Protein AF-A0A1M3MTE5-F1 (afdb_monomer_lite)

Structure (mmCIF, N/CA/C/O backbone):
data_AF-A0A1M3MTE5-F1
#
_entry.id   AF-A0A1M3MTE5-F1
#
loop_
_atom_site.group_PDB
_atom_site.id
_atom_site.type_symbol
_atom_site.label_atom_id
_atom_site.label_alt_id
_atom_site.label_comp_id
_atom_site.label_asym_id
_atom_site.label_entity_id
_atom_site.label_seq_id
_atom_site.pdbx_PDB_ins_code
_atom_site.Cartn_x
_atom_site.Cartn_y
_atom_site.Cartn_z
_atom_site.occupancy
_atom_site.B_iso_or_equiv
_atom_site.auth_seq_id
_atom_site.auth_comp_id
_atom_site.auth_asym_id
_atom_site.auth_atom_id
_atom_site.pdbx_PDB_model_num
ATOM 1 N N . MET A 1 1 ? 25.749 5.358 -25.567 1.00 43.84 1 MET A N 1
ATOM 2 C CA . MET A 1 1 ? 25.953 3.909 -25.757 1.00 43.84 1 MET A CA 1
ATOM 3 C C . MET A 1 1 ? 24.959 3.447 -26.800 1.00 43.84 1 MET A C 1
ATOM 5 O O . MET A 1 1 ? 23.788 3.285 -26.481 1.00 43.84 1 MET A O 1
ATOM 9 N N . THR A 1 2 ? 25.398 3.318 -28.047 1.00 43.16 2 THR A N 1
ATOM 10 C CA . THR A 1 2 ? 24.746 2.411 -28.991 1.00 43.16 2 THR A CA 1
ATOM 11 C C . THR A 1 2 ? 24.925 1.002 -28.419 1.00 43.16 2 THR A C 1
ATOM 13 O O . THR A 1 2 ? 26.020 0.646 -27.986 1.00 43.16 2 THR A O 1
ATOM 16 N N . LEU A 1 3 ? 23.834 0.249 -28.264 1.00 54.34 3 LEU A N 1
ATOM 17 C CA . LEU A 1 3 ? 23.863 -1.133 -27.772 1.00 54.34 3 LEU A CA 1
ATOM 18 C C . LEU A 1 3 ? 24.375 -2.043 -28.901 1.00 54.34 3 LEU A C 1
ATOM 20 O O . LEU A 1 3 ? 23.623 -2.822 -29.472 1.00 54.34 3 LEU A O 1
ATOM 24 N N . GLU A 1 4 ? 25.639 -1.889 -29.284 1.00 48.41 4 GLU A N 1
ATOM 25 C CA . GLU A 1 4 ? 26.300 -2.749 -30.269 1.00 48.41 4 GLU A CA 1
ATOM 26 C C . GLU A 1 4 ? 26.860 -3.981 -29.544 1.00 48.41 4 GLU A C 1
ATOM 28 O O . GLU A 1 4 ? 28.033 -4.051 -29.189 1.00 48.41 4 GLU A O 1
ATOM 33 N N . GLY A 1 5 ? 25.974 -4.927 -29.227 1.00 65.81 5 GLY A N 1
ATOM 34 C CA . GLY A 1 5 ? 26.314 -6.208 -28.603 1.00 65.81 5 GLY A CA 1
ATOM 35 C C . GLY A 1 5 ? 25.093 -6.909 -27.990 1.00 65.81 5 GLY A C 1
ATOM 36 O O . GLY A 1 5 ? 24.105 -6.240 -27.673 1.00 65.81 5 GLY A O 1
ATOM 37 N N . PRO A 1 6 ? 25.122 -8.246 -27.820 1.00 78.31 6 PRO A N 1
ATOM 38 C CA . PRO A 1 6 ? 24.042 -8.974 -27.159 1.00 78.31 6 PRO A CA 1
ATOM 39 C C . PRO A 1 6 ? 23.882 -8.499 -25.706 1.00 78.31 6 PRO A C 1
ATOM 41 O O . PRO A 1 6 ? 24.864 -8.346 -24.978 1.00 78.31 6 PRO A O 1
ATOM 44 N N . LEU A 1 7 ? 22.640 -8.244 -25.286 1.00 88.75 7 LEU A N 1
ATOM 45 C CA . LEU A 1 7 ? 22.324 -7.800 -23.926 1.00 88.75 7 LEU A CA 1
ATOM 46 C C . LEU A 1 7 ? 22.640 -8.907 -22.910 1.00 88.75 7 LEU A C 1
ATOM 48 O O . LEU A 1 7 ? 21.953 -9.925 -22.861 1.00 88.75 7 LEU A O 1
ATOM 52 N N . ASP A 1 8 ? 23.636 -8.682 -22.053 1.00 94.31 8 ASP A N 1
ATOM 53 C CA . ASP A 1 8 ? 23.906 -9.545 -20.902 1.00 94.31 8 ASP A CA 1
ATOM 54 C C . ASP A 1 8 ? 22.949 -9.221 -19.741 1.00 94.31 8 ASP A C 1
ATOM 56 O O . ASP A 1 8 ? 23.104 -8.217 -19.035 1.00 94.31 8 ASP A O 1
ATOM 60 N N . LEU A 1 9 ? 21.965 -10.100 -19.526 1.00 96.44 9 LEU A N 1
ATOM 61 C CA . LEU A 1 9 ? 20.951 -9.948 -18.481 1.00 96.44 9 LEU A CA 1
ATOM 62 C C . LEU A 1 9 ? 21.553 -9.867 -17.072 1.00 96.44 9 LEU A C 1
ATOM 64 O O . LEU A 1 9 ? 21.023 -9.132 -16.240 1.00 96.44 9 LEU A O 1
ATOM 68 N N . ALA A 1 10 ? 22.659 -10.562 -16.788 1.00 96.38 10 ALA A N 1
ATOM 69 C CA . ALA A 1 10 ? 23.280 -10.532 -15.462 1.00 96.38 10 ALA A CA 1
ATOM 70 C C . ALA A 1 10 ? 23.910 -9.160 -15.169 1.00 96.38 10 ALA A C 1
ATOM 72 O O . ALA A 1 10 ? 23.737 -8.602 -14.079 1.00 96.38 10 ALA A O 1
ATOM 73 N N . THR A 1 11 ? 24.583 -8.570 -16.161 1.00 96.38 11 THR A N 1
ATOM 74 C CA . THR A 1 11 ? 25.116 -7.205 -16.056 1.00 96.38 11 THR A CA 1
ATOM 75 C C . THR A 1 11 ? 23.997 -6.172 -15.892 1.00 96.38 11 THR A C 1
ATOM 77 O O . THR A 1 11 ? 24.115 -5.277 -15.047 1.00 96.38 11 THR A O 1
ATOM 80 N N . VAL A 1 12 ? 22.901 -6.288 -16.655 1.00 97.44 12 VAL A N 1
ATOM 81 C CA . VAL A 1 12 ? 21.739 -5.387 -16.527 1.00 97.44 12 VAL A CA 1
ATOM 82 C C . VAL A 1 12 ? 21.112 -5.508 -15.134 1.00 97.44 12 VAL A C 1
ATOM 84 O O . VAL A 1 12 ? 20.857 -4.489 -14.494 1.00 97.44 12 VAL A O 1
ATOM 87 N N . ASP A 1 13 ? 20.950 -6.725 -14.614 1.00 97.94 13 ASP A N 1
ATOM 88 C CA . ASP A 1 13 ? 20.422 -7.000 -13.271 1.00 97.94 13 ASP A CA 1
ATOM 89 C C . ASP A 1 13 ? 21.244 -6.329 -12.164 1.00 97.94 13 ASP A C 1
ATOM 91 O O . ASP A 1 13 ? 20.699 -5.621 -11.311 1.00 97.94 13 ASP A O 1
ATOM 95 N N . GLY A 1 14 ? 22.575 -6.438 -12.231 1.00 97.44 14 GLY A N 1
ATOM 96 C CA . GLY A 1 14 ? 23.473 -5.767 -11.290 1.00 97.44 14 GLY A CA 1
ATOM 97 C C . GLY A 1 14 ? 23.362 -4.235 -11.323 1.00 97.44 14 GLY A C 1
ATOM 98 O O . GLY A 1 14 ? 23.461 -3.579 -10.276 1.00 97.44 14 GLY A O 1
ATOM 99 N N . ARG A 1 15 ? 23.129 -3.646 -12.506 1.00 97.44 15 ARG A N 1
ATOM 100 C CA . ARG A 1 15 ? 22.914 -2.196 -12.676 1.00 97.44 15 ARG A CA 1
ATOM 101 C C . ARG A 1 15 ? 21.540 -1.757 -12.175 1.00 97.44 15 ARG A C 1
ATOM 103 O O . ARG A 1 15 ? 21.468 -0.770 -11.444 1.00 97.44 15 ARG A O 1
ATOM 110 N N . VAL A 1 16 ? 20.486 -2.515 -12.472 1.00 98.12 16 VAL A N 1
ATOM 111 C CA . VAL A 1 16 ? 19.129 -2.299 -11.944 1.00 98.12 16 VAL A CA 1
ATOM 112 C C . VAL A 1 16 ? 19.135 -2.326 -10.414 1.00 98.12 16 VAL A C 1
ATOM 114 O O . VAL A 1 16 ? 18.651 -1.391 -9.776 1.00 98.12 16 VAL A O 1
ATOM 117 N N . ALA A 1 17 ? 19.785 -3.323 -9.808 1.00 97.06 17 ALA A N 1
ATOM 118 C CA . ALA A 1 17 ? 19.910 -3.425 -8.356 1.00 97.06 17 ALA A CA 1
ATOM 119 C C . ALA A 1 17 ? 20.637 -2.214 -7.743 1.00 97.06 17 ALA A C 1
ATOM 121 O O . ALA A 1 17 ? 20.312 -1.755 -6.647 1.00 97.06 17 ALA A O 1
ATOM 122 N N . ARG A 1 18 ? 21.652 -1.681 -8.436 1.00 96.94 18 ARG A N 1
ATOM 123 C CA . ARG A 1 18 ? 22.366 -0.468 -8.010 1.00 96.94 18 ARG A CA 1
ATOM 124 C C . ARG A 1 18 ? 21.478 0.772 -8.112 1.00 96.94 18 ARG A C 1
ATOM 126 O O . ARG A 1 18 ? 21.498 1.583 -7.187 1.00 96.94 18 ARG A O 1
ATOM 133 N N . ALA A 1 19 ? 20.719 0.904 -9.198 1.00 96.62 19 ALA A N 1
ATOM 134 C CA . ALA A 1 19 ? 19.802 2.014 -9.423 1.00 96.62 19 ALA A CA 1
ATOM 135 C C . ALA A 1 19 ? 18.700 2.058 -8.358 1.00 96.62 19 ALA A C 1
ATOM 137 O O . ALA A 1 19 ? 18.502 3.097 -7.732 1.00 96.62 19 ALA A O 1
ATOM 138 N N . GLN A 1 20 ? 18.073 0.915 -8.069 1.00 95.44 20 GLN A N 1
ATOM 139 C CA . GLN A 1 20 ? 17.050 0.792 -7.031 1.00 95.44 20 GLN A CA 1
ATOM 140 C C . GLN A 1 20 ? 17.583 1.195 -5.647 1.00 95.44 20 GLN A C 1
ATOM 142 O O . GLN A 1 20 ? 16.978 2.036 -4.986 1.00 95.44 20 GLN A O 1
ATOM 147 N N . ARG A 1 21 ? 18.760 0.700 -5.233 1.00 94.12 21 ARG A N 1
ATOM 148 C CA . ARG A 1 21 ? 19.382 1.112 -3.958 1.00 94.12 21 ARG A CA 1
ATOM 149 C C . ARG A 1 21 ? 19.734 2.598 -3.918 1.00 94.12 21 ARG A C 1
ATOM 151 O O . ARG A 1 21 ? 19.705 3.204 -2.850 1.00 94.12 21 ARG A O 1
ATOM 158 N N . SER A 1 22 ? 20.133 3.176 -5.052 1.00 93.81 22 SER A N 1
ATOM 159 C CA . SER A 1 22 ? 20.394 4.614 -5.165 1.00 93.81 22 SER A CA 1
ATOM 160 C C . SER A 1 22 ? 19.112 5.408 -4.911 1.00 93.81 22 SER A C 1
ATOM 162 O O . SER A 1 22 ? 19.083 6.243 -4.010 1.00 93.81 22 SER A O 1
ATOM 164 N N . LEU A 1 23 ? 18.037 5.052 -5.617 1.00 92.50 23 LEU A N 1
ATOM 165 C CA . LEU A 1 23 ? 16.726 5.684 -5.505 1.00 92.50 23 LEU A CA 1
ATOM 166 C C . LEU A 1 23 ? 16.134 5.566 -4.092 1.00 92.50 23 LEU A C 1
ATOM 168 O O . LEU A 1 23 ? 15.664 6.557 -3.544 1.00 92.50 23 LEU A O 1
ATOM 172 N N . GLU A 1 24 ? 16.205 4.389 -3.462 1.00 90.75 24 GLU A N 1
ATOM 173 C CA . GLU A 1 24 ? 15.725 4.192 -2.085 1.00 90.75 24 GLU A CA 1
ATOM 174 C C . GLU A 1 24 ? 16.433 5.100 -1.077 1.00 90.75 24 GLU A C 1
ATOM 176 O O . GLU A 1 24 ? 15.791 5.640 -0.175 1.00 90.75 24 GLU A O 1
ATOM 181 N N . ARG A 1 25 ? 17.748 5.299 -1.230 1.00 89.38 25 ARG A N 1
ATOM 182 C CA . ARG A 1 25 ? 18.510 6.194 -0.350 1.00 89.38 25 ARG A CA 1
ATOM 183 C C . ARG A 1 25 ? 18.095 7.646 -0.522 1.00 89.38 25 ARG A C 1
ATOM 185 O O . ARG A 1 25 ? 17.955 8.336 0.484 1.00 89.38 25 ARG A O 1
ATOM 192 N N . GLU A 1 26 ? 17.898 8.109 -1.753 1.00 90.50 26 GLU A N 1
ATOM 193 C CA . GLU A 1 26 ? 17.480 9.495 -1.980 1.00 90.50 26 GLU A CA 1
ATOM 194 C C . GLU A 1 26 ? 16.029 9.728 -1.532 1.00 90.50 26 GLU A C 1
ATOM 196 O O . GLU A 1 26 ? 15.768 10.701 -0.829 1.00 90.50 26 GLU A O 1
ATOM 201 N N . HIS A 1 27 ? 15.101 8.796 -1.785 1.00 87.81 27 HIS A N 1
ATOM 202 C CA . HIS A 1 27 ? 13.748 8.867 -1.215 1.00 87.81 27 HIS A CA 1
ATOM 203 C C . HIS A 1 27 ? 13.760 8.907 0.321 1.00 87.81 27 HIS A C 1
ATOM 205 O O . HIS A 1 27 ? 13.006 9.669 0.926 1.00 87.81 27 HIS A O 1
ATOM 211 N N . ALA A 1 28 ? 14.635 8.130 0.970 1.00 85.12 28 ALA A N 1
ATOM 212 C CA . ALA A 1 28 ? 14.777 8.170 2.423 1.00 85.12 28 ALA A CA 1
ATOM 213 C C . ALA A 1 28 ? 15.266 9.539 2.932 1.00 85.12 28 ALA A C 1
ATOM 215 O O . ALA A 1 28 ? 14.851 9.958 4.011 1.00 85.12 28 ALA A O 1
ATOM 216 N N . ARG A 1 29 ? 16.098 10.258 2.162 1.00 85.88 29 ARG A N 1
ATOM 217 C CA . ARG A 1 29 ? 16.511 11.636 2.488 1.00 85.88 29 ARG A CA 1
ATOM 218 C C . ARG A 1 29 ? 15.371 12.633 2.316 1.00 85.88 29 ARG A C 1
ATOM 220 O O . ARG A 1 29 ? 15.177 13.470 3.197 1.00 85.88 29 ARG A O 1
ATOM 227 N N . LEU A 1 30 ? 14.595 12.514 1.236 1.00 84.56 30 LEU A N 1
ATOM 228 C CA . LEU A 1 30 ? 13.441 13.384 0.979 1.00 84.56 30 LEU A CA 1
ATOM 229 C C . LEU A 1 30 ? 12.348 13.253 2.039 1.00 84.56 30 LEU A C 1
ATOM 231 O O . LEU A 1 30 ? 11.703 14.241 2.369 1.00 84.56 30 LEU A O 1
ATOM 235 N N . ALA A 1 31 ? 12.195 12.069 2.633 1.00 80.38 31 ALA A N 1
ATOM 236 C CA . ALA A 1 31 ? 11.249 11.837 3.721 1.00 80.38 31 ALA A CA 1
ATOM 237 C C . ALA A 1 31 ? 11.632 12.531 5.048 1.00 80.38 31 ALA A C 1
ATOM 239 O O . ALA A 1 31 ? 10.851 12.510 6.005 1.00 80.38 31 ALA A O 1
ATOM 240 N N . THR A 1 32 ? 12.832 13.114 5.152 1.00 78.69 32 THR A N 1
ATOM 241 C CA . THR A 1 32 ? 13.260 13.830 6.359 1.00 78.69 32 THR A CA 1
ATOM 242 C C . THR A 1 32 ? 12.729 15.265 6.378 1.00 78.69 32 THR A C 1
ATOM 244 O O . THR A 1 32 ? 12.670 15.961 5.364 1.00 78.69 32 THR A O 1
ATOM 247 N N . SER A 1 33 ? 12.400 15.769 7.572 1.00 69.31 33 SER A N 1
ATOM 248 C CA . SER A 1 33 ? 12.003 17.172 7.747 1.00 69.31 33 SER A CA 1
ATOM 249 C C . SER A 1 33 ? 13.169 18.154 7.572 1.00 69.31 33 SER A C 1
ATOM 251 O O . SER A 1 33 ? 12.936 19.356 7.440 1.00 69.31 33 SER A O 1
ATOM 253 N N . GLN A 1 34 ? 14.413 17.671 7.515 1.00 81.12 34 GLN A N 1
ATOM 254 C CA . GLN A 1 34 ? 15.611 18.499 7.427 1.00 81.12 34 GLN A CA 1
ATOM 255 C C . GLN A 1 34 ? 15.764 19.114 6.032 1.00 81.12 34 GLN A C 1
ATOM 257 O O . GLN A 1 34 ? 15.956 18.413 5.041 1.00 81.12 34 GLN A O 1
ATOM 262 N N . LYS A 1 35 ? 15.728 20.450 5.963 1.00 81.88 35 LYS A N 1
ATOM 263 C CA . LYS A 1 35 ? 15.891 21.202 4.709 1.00 81.88 35 LYS A CA 1
ATOM 264 C C . LYS A 1 35 ? 17.211 20.875 4.003 1.00 81.88 35 LYS A C 1
ATOM 266 O O . LYS A 1 35 ? 17.204 20.629 2.804 1.00 81.88 35 LYS A O 1
ATOM 271 N N . GLN A 1 36 ? 18.306 20.784 4.760 1.00 83.06 36 GLN A N 1
ATOM 272 C CA . GLN A 1 36 ? 19.632 20.453 4.232 1.00 83.06 36 GLN A CA 1
ATOM 273 C C . GLN A 1 36 ? 19.650 19.100 3.504 1.00 83.06 36 GLN A C 1
ATOM 275 O O . GLN A 1 36 ? 20.182 19.006 2.405 1.00 83.06 36 GLN A O 1
ATOM 280 N N . ALA A 1 37 ? 19.012 18.065 4.060 1.00 81.31 37 ALA A N 1
ATOM 281 C CA . ALA A 1 37 ? 18.944 16.751 3.419 1.00 81.31 37 ALA A CA 1
ATOM 282 C C . ALA A 1 37 ? 18.183 16.790 2.079 1.00 81.31 37 ALA A C 1
ATOM 284 O O . ALA A 1 37 ? 18.530 16.055 1.153 1.00 81.31 37 ALA A O 1
ATOM 285 N N . ARG A 1 38 ? 17.175 17.667 1.954 1.00 81.94 38 ARG A N 1
ATOM 286 C CA . ARG A 1 38 ? 16.458 17.899 0.690 1.00 81.94 38 ARG A CA 1
ATOM 287 C C . ARG A 1 38 ? 17.298 18.696 -0.308 1.00 81.94 38 ARG A C 1
ATOM 289 O O . ARG A 1 38 ? 17.344 18.327 -1.474 1.00 81.94 38 ARG A O 1
ATOM 296 N N . GLU A 1 39 ? 18.008 19.733 0.133 1.00 84.69 39 GLU A N 1
ATOM 297 C CA . GLU A 1 39 ? 18.942 20.494 -0.715 1.00 84.69 39 GLU A CA 1
ATOM 298 C C . GLU A 1 39 ? 20.080 19.600 -1.247 1.00 84.69 39 GLU A C 1
ATOM 300 O O . GLU A 1 39 ? 20.409 19.649 -2.432 1.00 84.69 39 GLU A O 1
ATOM 305 N N . GLU A 1 40 ? 20.615 18.702 -0.416 1.00 85.00 40 GLU A N 1
ATOM 306 C CA . GLU A 1 40 ? 21.596 17.693 -0.834 1.00 85.00 40 GLU A CA 1
ATOM 307 C C . GLU A 1 40 ? 21.029 16.704 -1.861 1.00 85.00 40 GLU A C 1
ATOM 309 O O . GLU A 1 40 ? 21.733 16.332 -2.802 1.00 85.00 40 GLU A O 1
ATOM 314 N N . ALA A 1 41 ? 19.771 16.279 -1.695 1.00 81.94 41 ALA A N 1
ATOM 315 C CA . ALA A 1 41 ? 19.094 15.417 -2.660 1.00 81.94 41 ALA A CA 1
ATOM 316 C C . ALA A 1 41 ? 18.866 16.135 -4.002 1.00 81.94 41 ALA A C 1
ATOM 318 O O . ALA A 1 41 ? 19.055 15.518 -5.044 1.00 81.94 41 ALA A O 1
ATOM 319 N N . ARG A 1 42 ? 18.553 17.441 -4.004 1.00 82.50 42 ARG A N 1
ATOM 320 C CA . ARG A 1 42 ? 18.438 18.250 -5.237 1.00 82.50 42 ARG A CA 1
ATOM 321 C C . ARG A 1 42 ? 19.763 18.379 -5.985 1.00 82.50 42 ARG A C 1
ATOM 323 O O . ARG A 1 42 ? 19.785 18.379 -7.210 1.00 82.50 42 ARG A O 1
ATOM 330 N N . ALA A 1 43 ? 20.872 18.490 -5.257 1.00 86.00 43 ALA A N 1
ATOM 331 C CA . ALA A 1 43 ? 22.202 18.594 -5.852 1.00 86.00 43 ALA A CA 1
ATOM 332 C C . ALA A 1 43 ? 22.690 17.275 -6.486 1.00 86.00 43 ALA A C 1
ATOM 334 O O . ALA A 1 43 ? 23.735 17.256 -7.142 1.00 86.00 43 ALA A O 1
ATOM 335 N N . ARG A 1 44 ? 21.974 16.161 -6.279 1.00 86.62 44 ARG A N 1
ATOM 336 C CA . ARG A 1 44 ? 22.359 14.825 -6.741 1.00 86.62 44 ARG A CA 1
ATOM 337 C C . ARG A 1 44 ? 21.322 14.273 -7.710 1.00 86.62 44 ARG A C 1
ATOM 339 O O . ARG A 1 44 ? 20.134 14.242 -7.427 1.00 86.62 44 ARG A O 1
ATOM 346 N N . ASP A 1 45 ? 21.792 13.739 -8.830 1.00 88.00 45 ASP A N 1
ATOM 347 C CA . ASP A 1 45 ? 20.968 12.890 -9.689 1.00 88.00 45 ASP A CA 1
ATOM 348 C C . ASP A 1 45 ? 21.148 11.419 -9.258 1.00 88.00 45 ASP A C 1
ATOM 350 O O . ASP A 1 45 ? 22.233 10.863 -9.487 1.00 88.00 45 ASP A O 1
ATOM 354 N N . PRO A 1 46 ? 20.125 10.754 -8.670 1.00 91.00 46 PRO A N 1
ATOM 355 C CA . PRO A 1 46 ? 20.220 9.347 -8.266 1.00 91.00 46 PRO A CA 1
ATOM 356 C C . PRO A 1 46 ? 20.536 8.404 -9.431 1.00 91.00 46 PRO A C 1
ATOM 358 O O . PRO A 1 46 ? 20.981 7.274 -9.194 1.00 91.00 46 PRO A O 1
ATOM 361 N N . PHE A 1 47 ? 20.331 8.863 -10.669 1.00 93.31 47 PHE A N 1
ATOM 362 C CA . PHE A 1 47 ? 20.517 8.098 -11.889 1.00 93.31 47 PHE A CA 1
ATOM 363 C C . PHE A 1 47 ? 21.837 8.379 -12.611 1.00 93.31 47 PHE A C 1
ATOM 365 O O . PHE A 1 47 ? 22.130 7.647 -13.550 1.00 93.31 47 PHE A O 1
ATOM 372 N N . ALA A 1 48 ? 22.664 9.351 -12.199 1.00 89.69 48 ALA A N 1
ATOM 373 C CA . ALA A 1 48 ? 23.837 9.810 -12.966 1.00 89.69 48 ALA A CA 1
ATOM 374 C C . ALA A 1 48 ? 24.779 8.681 -13.446 1.00 89.69 48 ALA A C 1
ATOM 376 O O . ALA A 1 48 ? 25.319 8.754 -14.547 1.00 89.69 48 ALA A O 1
ATOM 377 N N . GLY A 1 49 ? 24.935 7.608 -12.659 1.00 88.81 49 GLY A N 1
ATOM 378 C CA . GLY A 1 49 ? 25.764 6.437 -12.992 1.00 88.81 49 GLY A CA 1
ATOM 379 C C . GLY A 1 49 ? 25.008 5.187 -13.466 1.00 88.81 49 GLY A C 1
ATOM 380 O O . GLY A 1 49 ? 25.617 4.124 -13.561 1.00 88.81 49 GLY A O 1
ATOM 381 N N . VAL A 1 50 ? 23.694 5.283 -13.681 1.00 92.69 50 VAL A N 1
ATOM 382 C CA . VAL A 1 50 ? 22.793 4.163 -14.034 1.00 92.69 50 VAL A CA 1
ATOM 383 C C . VAL A 1 50 ? 21.695 4.577 -15.030 1.00 92.69 50 VAL A C 1
ATOM 385 O O . VAL A 1 50 ? 20.676 3.898 -15.166 1.00 92.69 50 VAL A O 1
ATOM 388 N N . ARG A 1 51 ? 21.858 5.715 -15.726 1.00 93.56 51 ARG A N 1
ATOM 389 C CA . ARG A 1 51 ? 20.858 6.234 -16.683 1.00 93.56 51 ARG A CA 1
ATOM 390 C C . ARG A 1 51 ? 20.576 5.256 -17.824 1.00 93.56 51 ARG A C 1
ATOM 392 O O . ARG A 1 51 ? 19.482 5.267 -18.379 1.00 93.56 51 ARG A O 1
ATOM 399 N N . ASP A 1 52 ? 21.548 4.414 -18.154 1.00 92.69 52 ASP A N 1
ATOM 400 C CA . ASP A 1 52 ? 21.449 3.376 -19.175 1.00 92.69 52 ASP A CA 1
ATOM 401 C C . ASP A 1 52 ? 20.372 2.330 -18.856 1.00 92.69 52 ASP A C 1
ATOM 403 O O . ASP A 1 52 ? 19.711 1.874 -19.781 1.00 92.69 52 ASP A O 1
ATOM 407 N N . VAL A 1 53 ? 20.121 2.012 -17.578 1.00 95.94 53 VAL A N 1
ATOM 408 C CA . VAL A 1 53 ? 19.049 1.085 -17.151 1.00 95.94 53 VAL A CA 1
ATOM 409 C C . VAL A 1 53 ? 17.752 1.784 -16.725 1.00 95.94 53 VAL A C 1
ATOM 411 O O . VAL A 1 53 ? 16.812 1.130 -16.287 1.00 95.94 53 VAL A O 1
ATOM 414 N N . ALA A 1 54 ? 17.673 3.107 -16.871 1.00 95.50 54 ALA A N 1
ATOM 415 C CA . ALA A 1 54 ? 16.484 3.916 -16.579 1.00 95.50 54 ALA A CA 1
ATOM 416 C C . ALA A 1 54 ? 15.976 4.653 -17.838 1.00 95.50 54 ALA A C 1
ATOM 418 O O . ALA A 1 54 ? 15.429 5.759 -17.765 1.00 95.50 54 ALA A O 1
ATOM 419 N N . GLY A 1 55 ? 16.222 4.084 -19.021 1.00 95.44 55 GLY A N 1
ATOM 420 C CA . GLY A 1 55 ? 15.989 4.724 -20.317 1.00 95.44 55 GLY A CA 1
ATOM 421 C C . GLY A 1 55 ? 15.138 3.891 -21.274 1.00 95.44 55 GLY A C 1
ATOM 422 O O . GLY A 1 55 ? 15.102 2.664 -21.201 1.00 95.44 55 GLY A O 1
ATOM 423 N N . GLN A 1 56 ? 14.483 4.579 -22.214 1.00 96.56 56 GLN A N 1
ATOM 424 C CA . GLN A 1 56 ? 13.623 3.964 -23.231 1.00 96.56 56 GLN A CA 1
ATOM 425 C C . GLN A 1 56 ? 14.388 2.957 -24.098 1.00 96.56 56 GLN A C 1
ATOM 427 O O . GLN A 1 56 ? 13.861 1.896 -24.405 1.00 96.56 56 GLN A O 1
ATOM 432 N N . SER A 1 57 ? 15.646 3.243 -24.445 1.00 96.12 57 SER A N 1
ATOM 433 C CA . SER A 1 57 ? 16.475 2.335 -25.247 1.00 96.12 57 SER A CA 1
ATOM 434 C C . SER A 1 57 ? 16.673 0.970 -24.583 1.00 96.12 57 SER A C 1
ATOM 436 O O . SER A 1 57 ? 16.573 -0.046 -25.262 1.00 96.12 57 SER A O 1
ATOM 438 N N . MET A 1 58 ? 16.901 0.930 -23.264 1.00 97.25 58 MET A N 1
ATOM 439 C CA . MET A 1 58 ? 17.023 -0.333 -22.527 1.00 97.25 58 MET A CA 1
ATOM 440 C C . MET A 1 58 ? 15.688 -1.071 -22.461 1.00 97.25 58 MET A C 1
ATOM 442 O O . MET A 1 58 ? 15.652 -2.281 -22.665 1.00 97.25 58 MET A O 1
ATOM 446 N N . PHE A 1 59 ? 14.587 -0.348 -22.238 1.00 97.69 59 PHE A N 1
ATOM 447 C CA . PHE A 1 59 ? 13.251 -0.939 -22.255 1.00 97.69 59 PHE A CA 1
ATOM 448 C C . PHE A 1 59 ? 12.949 -1.604 -23.607 1.00 97.69 59 PHE A C 1
ATOM 450 O O . PHE A 1 59 ? 12.598 -2.782 -23.654 1.00 97.69 59 PHE A O 1
ATOM 457 N N . THR A 1 60 ? 13.147 -0.881 -24.712 1.00 97.00 60 THR A N 1
ATOM 458 C CA . THR A 1 60 ? 12.944 -1.407 -26.069 1.00 97.00 60 THR A CA 1
ATOM 459 C C . THR A 1 60 ? 13.881 -2.577 -26.364 1.00 97.00 60 THR A C 1
ATOM 461 O O . THR A 1 60 ? 13.438 -3.576 -26.925 1.00 97.00 60 THR A O 1
ATOM 464 N N . GLY A 1 61 ? 15.148 -2.493 -25.943 1.00 96.38 61 GLY A N 1
ATOM 465 C CA . GLY A 1 61 ? 16.126 -3.570 -26.107 1.00 96.38 61 GLY A CA 1
ATOM 466 C C . GLY A 1 61 ? 15.713 -4.861 -25.396 1.00 96.38 61 GLY A C 1
ATOM 467 O O . GLY A 1 61 ? 15.710 -5.922 -26.012 1.00 96.38 61 GLY A O 1
ATOM 468 N N . LEU A 1 62 ? 15.288 -4.777 -24.131 1.00 96.94 62 LEU A N 1
ATOM 469 C CA . LEU A 1 62 ? 14.778 -5.933 -23.383 1.00 96.94 62 LEU A CA 1
ATOM 470 C C . LEU A 1 62 ? 13.485 -6.489 -23.994 1.00 96.94 62 LEU A C 1
ATOM 472 O O . LEU A 1 62 ? 13.313 -7.706 -24.063 1.00 96.94 62 LEU A O 1
ATOM 476 N N . ARG A 1 63 ? 12.579 -5.619 -24.458 1.00 96.31 63 ARG A N 1
ATOM 477 C CA . ARG A 1 63 ? 11.319 -6.032 -25.097 1.00 96.31 63 ARG A CA 1
ATOM 478 C C . ARG A 1 63 ? 11.559 -6.795 -26.404 1.00 96.31 63 ARG A C 1
ATOM 480 O O . ARG A 1 63 ? 10.850 -7.758 -26.665 1.00 96.31 63 ARG A O 1
ATOM 487 N N . ALA A 1 64 ? 12.549 -6.383 -27.196 1.00 95.69 64 ALA A N 1
ATOM 488 C CA . ALA A 1 64 ? 12.903 -7.021 -28.466 1.00 95.69 64 ALA A CA 1
ATOM 489 C C . ALA A 1 64 ? 13.776 -8.279 -28.310 1.00 95.69 64 ALA A C 1
ATOM 491 O O . ALA A 1 64 ? 13.866 -9.076 -29.239 1.00 95.69 64 ALA A O 1
ATOM 492 N N . LEU A 1 65 ? 14.428 -8.457 -27.157 1.00 95.31 65 LEU A N 1
ATOM 493 C CA . LEU A 1 65 ? 15.268 -9.619 -26.885 1.00 95.31 65 LEU A CA 1
ATOM 494 C C . LEU A 1 65 ? 14.420 -10.897 -26.814 1.00 95.31 65 LEU A C 1
ATOM 496 O O . LEU A 1 65 ? 13.460 -10.957 -26.048 1.00 95.31 65 LEU A O 1
ATOM 500 N N . ASP A 1 66 ? 14.813 -11.938 -27.544 1.00 94.44 66 ASP A N 1
ATOM 501 C CA . ASP A 1 66 ? 14.330 -13.304 -27.331 1.00 94.44 66 ASP A CA 1
ATOM 502 C C . ASP A 1 66 ? 15.417 -14.109 -26.602 1.00 94.44 66 ASP A C 1
ATOM 504 O O . ASP A 1 66 ? 16.392 -14.537 -27.224 1.00 94.44 66 ASP A O 1
ATOM 508 N N . PRO A 1 67 ? 15.319 -14.269 -25.271 1.00 91.00 67 PRO A N 1
ATOM 509 C CA . PRO A 1 67 ? 16.344 -14.947 -24.492 1.00 91.00 67 PRO A CA 1
ATOM 510 C C . PRO A 1 67 ? 16.078 -16.465 -24.372 1.00 91.00 67 PRO A C 1
ATOM 512 O O . PRO A 1 67 ? 16.777 -17.154 -23.627 1.00 91.00 67 PRO A O 1
ATOM 515 N N . GLY A 1 68 ? 15.052 -16.992 -25.056 1.00 93.44 68 GLY A N 1
ATOM 516 C CA . GLY A 1 68 ? 14.566 -18.358 -24.880 1.00 93.44 68 GLY A CA 1
ATOM 517 C C . GLY A 1 68 ? 13.799 -18.580 -23.561 1.00 93.44 68 GLY A C 1
ATOM 518 O O . GLY A 1 68 ? 13.753 -17.710 -22.685 1.00 93.44 68 GLY A O 1
ATOM 519 N N . PRO A 1 69 ? 13.191 -19.767 -23.373 1.00 92.69 69 PRO A N 1
ATOM 520 C CA . PRO A 1 69 ? 12.237 -20.021 -22.287 1.00 92.69 69 PRO A CA 1
ATOM 521 C C . PRO A 1 69 ? 12.859 -19.976 -20.884 1.00 92.69 69 PRO A C 1
ATOM 523 O O . PRO A 1 69 ? 12.197 -19.584 -19.927 1.00 92.69 69 PRO A O 1
ATOM 526 N N . VAL A 1 70 ? 14.137 -20.344 -20.750 1.00 92.12 70 VAL A N 1
ATOM 527 C CA . VAL A 1 70 ? 14.836 -20.383 -19.453 1.00 92.12 70 VAL A CA 1
ATOM 528 C C . VAL A 1 70 ? 15.081 -18.976 -18.900 1.00 92.12 70 VAL A C 1
ATOM 530 O O . VAL A 1 70 ? 14.964 -18.747 -17.697 1.00 92.12 70 VAL A O 1
ATOM 533 N N . HIS A 1 71 ? 15.402 -18.020 -19.772 1.00 93.69 71 HIS A N 1
ATOM 534 C CA . HIS A 1 71 ? 15.779 -16.661 -19.384 1.00 93.69 71 HIS A CA 1
ATOM 535 C C . HIS A 1 71 ? 14.642 -15.642 -19.544 1.00 93.69 71 HIS A C 1
ATOM 537 O O . HIS A 1 71 ? 14.763 -14.521 -19.043 1.00 93.69 71 HIS A O 1
ATOM 543 N N . ALA A 1 72 ? 13.524 -16.018 -20.177 1.00 94.31 72 ALA A N 1
ATOM 544 C CA . ALA A 1 72 ? 12.353 -15.157 -20.339 1.00 94.31 72 ALA A CA 1
ATOM 545 C C . ALA A 1 72 ? 11.849 -14.556 -19.008 1.00 94.31 72 ALA A C 1
ATOM 547 O O . ALA A 1 72 ? 11.720 -13.332 -18.950 1.00 94.31 72 ALA A O 1
ATOM 548 N N . PRO A 1 73 ? 11.700 -15.316 -17.898 1.00 94.00 73 PRO A N 1
ATOM 549 C CA . PRO A 1 73 ? 11.268 -14.732 -16.625 1.00 94.00 73 PRO A CA 1
ATOM 550 C C . PRO A 1 73 ? 12.223 -13.656 -16.091 1.00 94.00 73 PRO A C 1
ATOM 552 O O . PRO A 1 73 ? 11.780 -12.663 -15.510 1.00 94.00 73 PRO A O 1
ATOM 555 N N . HIS A 1 74 ? 13.537 -13.834 -16.283 1.00 95.62 74 HIS A N 1
ATOM 556 C CA . HIS A 1 74 ? 14.539 -12.855 -15.854 1.00 95.62 74 HIS A CA 1
ATOM 557 C C . HIS A 1 74 ? 14.464 -11.585 -16.702 1.00 95.62 74 HIS A C 1
ATOM 559 O O . HIS A 1 74 ? 14.416 -10.488 -16.144 1.00 95.62 74 HIS A O 1
ATOM 565 N N . ARG A 1 75 ? 14.367 -11.723 -18.031 1.00 96.31 75 ARG A N 1
ATOM 566 C CA . ARG A 1 75 ? 14.140 -10.592 -18.941 1.00 96.31 75 ARG A CA 1
ATOM 567 C C . ARG A 1 75 ? 12.877 -9.823 -18.563 1.00 96.31 75 ARG A C 1
ATOM 569 O O . ARG A 1 75 ? 12.927 -8.599 -18.496 1.00 96.31 75 ARG A O 1
ATOM 576 N N . ASP A 1 76 ? 11.766 -10.508 -18.300 1.00 95.38 76 ASP A N 1
ATOM 577 C CA . ASP A 1 76 ? 10.481 -9.865 -17.995 1.00 95.38 76 ASP A CA 1
ATOM 578 C C . ASP A 1 76 ? 10.534 -9.101 -16.665 1.00 95.38 76 ASP A C 1
ATOM 580 O O . ASP A 1 76 ? 10.022 -7.986 -16.555 1.00 95.38 76 ASP A O 1
ATOM 584 N N . ALA A 1 77 ? 11.215 -9.661 -15.662 1.00 96.06 77 ALA A N 1
ATOM 585 C CA . ALA A 1 77 ? 11.457 -8.976 -14.395 1.00 96.06 77 ALA A CA 1
ATOM 586 C C . ALA A 1 77 ? 12.344 -7.731 -14.564 1.00 96.06 77 ALA A C 1
ATOM 588 O O . ALA A 1 77 ? 12.074 -6.687 -13.967 1.00 96.06 77 ALA A O 1
ATOM 589 N N . LEU A 1 78 ? 13.375 -7.805 -15.413 1.00 97.81 78 LEU A N 1
ATOM 590 C CA . LEU A 1 78 ? 14.192 -6.640 -15.758 1.00 97.81 78 LEU A CA 1
ATOM 591 C C . LEU A 1 78 ? 13.383 -5.588 -16.517 1.00 97.81 78 LEU A C 1
ATOM 593 O O . LEU A 1 78 ? 13.535 -4.403 -16.240 1.00 97.81 78 LEU A O 1
ATOM 597 N N . LEU A 1 79 ? 12.493 -6.001 -17.422 1.00 96.94 79 LEU A N 1
ATOM 598 C CA . LEU A 1 79 ? 11.618 -5.094 -18.161 1.00 96.94 79 LEU A CA 1
ATOM 599 C C . LEU A 1 79 ? 10.727 -4.281 -17.208 1.00 96.94 79 LEU A C 1
ATOM 601 O O . LEU A 1 79 ? 10.637 -3.061 -17.353 1.00 96.94 79 LEU A O 1
ATOM 605 N N . ARG A 1 80 ? 10.140 -4.932 -16.191 1.00 96.44 80 ARG A N 1
ATOM 606 C CA . ARG A 1 80 ? 9.361 -4.268 -15.128 1.00 96.44 80 ARG A CA 1
ATOM 607 C C . ARG A 1 80 ? 10.200 -3.271 -14.335 1.00 96.44 80 ARG A C 1
ATOM 609 O O . ARG A 1 80 ? 9.773 -2.141 -14.116 1.00 96.44 80 ARG A O 1
ATOM 616 N N . TRP A 1 81 ? 11.415 -3.650 -13.951 1.00 97.44 81 TRP A N 1
ATOM 617 C CA . TRP A 1 81 ? 12.315 -2.749 -13.234 1.00 97.44 81 TRP A CA 1
ATOM 618 C C . TRP A 1 81 ? 12.759 -1.545 -14.057 1.00 97.44 81 TRP A C 1
ATOM 620 O O . TRP A 1 81 ? 12.735 -0.425 -13.557 1.00 97.44 81 TRP A O 1
ATOM 630 N N . VAL A 1 82 ? 13.167 -1.756 -15.308 1.00 98.00 82 VAL A N 1
ATOM 631 C CA . VAL A 1 82 ? 13.599 -0.675 -16.204 1.00 98.00 82 VAL A CA 1
ATOM 632 C C . VAL A 1 82 ? 12.446 0.294 -16.457 1.00 98.00 82 VAL A C 1
ATOM 634 O O . VAL A 1 82 ? 12.659 1.505 -16.464 1.00 98.00 82 VAL A O 1
ATOM 637 N N . HIS A 1 83 ? 11.223 -0.220 -16.602 1.00 96.94 83 HIS A N 1
ATOM 638 C CA . HIS A 1 83 ? 10.010 0.587 -16.681 1.00 96.94 83 HIS A CA 1
ATOM 639 C C . HIS A 1 83 ? 9.815 1.472 -15.439 1.00 96.94 83 HIS A C 1
ATOM 641 O O . HIS A 1 83 ? 9.674 2.687 -15.574 1.00 96.94 83 HIS A O 1
ATOM 647 N N . GLU A 1 84 ? 9.886 0.901 -14.236 1.00 95.69 84 GLU A N 1
ATOM 648 C CA . GLU A 1 84 ? 9.720 1.653 -12.984 1.00 95.69 84 GLU A CA 1
ATOM 649 C C . GLU A 1 84 ? 10.847 2.664 -12.738 1.00 95.69 84 GLU A C 1
ATOM 651 O O . GLU A 1 84 ? 10.595 3.807 -12.354 1.00 95.69 84 GLU A O 1
ATOM 656 N N . LEU A 1 85 ? 12.097 2.294 -13.026 1.00 96.75 85 LEU A N 1
ATOM 657 C CA . LEU A 1 85 ? 13.239 3.206 -12.935 1.00 96.75 85 LEU A CA 1
ATOM 658 C C . LEU A 1 85 ? 13.124 4.358 -13.939 1.00 96.75 85 LEU A C 1
ATOM 660 O O . LEU A 1 85 ? 13.487 5.488 -13.615 1.00 96.75 85 LEU A O 1
ATOM 664 N N . LEU A 1 86 ? 12.600 4.100 -15.140 1.00 96.69 86 LEU A N 1
ATOM 665 C CA . LEU A 1 86 ? 12.326 5.139 -16.128 1.00 96.69 86 LEU A CA 1
ATOM 666 C C . LEU A 1 86 ? 11.245 6.098 -15.631 1.00 96.69 86 LEU A C 1
ATOM 668 O O . LEU A 1 86 ? 11.457 7.309 -15.697 1.00 96.69 86 LEU A O 1
ATOM 672 N N . GLN A 1 87 ? 10.124 5.587 -15.109 1.00 94.19 87 GLN A N 1
ATOM 673 C CA . GLN A 1 87 ? 9.073 6.433 -14.535 1.00 94.19 87 GLN A CA 1
ATOM 674 C C . GLN A 1 87 ? 9.611 7.285 -13.378 1.00 94.19 87 GLN A C 1
ATOM 676 O O . GLN A 1 87 ? 9.371 8.492 -13.342 1.00 94.19 87 GLN A O 1
ATOM 681 N N . ALA A 1 88 ? 10.383 6.683 -12.469 1.00 93.88 88 ALA A N 1
ATOM 682 C CA . ALA A 1 88 ? 11.008 7.387 -11.353 1.00 93.88 88 ALA A CA 1
ATOM 683 C C . ALA A 1 88 ? 11.988 8.470 -11.828 1.00 93.88 88 ALA A C 1
ATOM 685 O O . ALA A 1 88 ? 11.992 9.568 -11.282 1.00 93.88 88 ALA A O 1
ATOM 686 N N . ARG A 1 89 ? 12.778 8.199 -12.874 1.00 95.12 89 ARG A N 1
ATOM 687 C CA . ARG A 1 89 ? 13.701 9.185 -13.451 1.00 95.12 89 ARG A CA 1
ATOM 688 C C . ARG A 1 89 ? 12.971 10.353 -14.102 1.00 95.12 89 ARG A C 1
ATOM 690 O O . ARG A 1 89 ? 13.386 11.491 -13.929 1.00 95.12 89 ARG A O 1
ATOM 697 N N . VAL A 1 90 ? 11.906 10.086 -14.858 1.00 93.25 90 VAL A N 1
ATOM 698 C CA . VAL A 1 90 ? 11.097 11.138 -15.499 1.00 93.25 90 VAL A CA 1
ATOM 699 C C . VAL A 1 90 ? 10.381 11.999 -14.455 1.00 93.25 90 VAL A C 1
ATOM 701 O O . VAL A 1 90 ? 10.218 13.195 -14.668 1.00 93.25 90 VAL A O 1
ATOM 704 N N . GLY A 1 91 ? 9.968 11.405 -13.334 1.00 92.62 91 GLY A N 1
ATOM 705 C CA . GLY A 1 91 ? 9.282 12.099 -12.247 1.00 92.62 91 GLY A CA 1
ATOM 706 C C . GLY A 1 91 ? 10.183 12.628 -11.131 1.00 92.62 91 GLY A C 1
ATOM 707 O O . GLY A 1 91 ? 9.639 13.084 -10.134 1.00 92.62 91 GLY A O 1
ATOM 708 N N . TRP A 1 92 ? 11.516 12.548 -11.242 1.00 92.56 92 TRP A N 1
ATOM 709 C CA . TRP A 1 92 ? 12.413 12.851 -10.116 1.00 92.56 92 TRP A CA 1
ATOM 710 C C . TRP A 1 92 ? 12.260 14.287 -9.608 1.00 92.56 92 TRP A C 1
ATOM 712 O O . TRP A 1 92 ? 12.044 14.485 -8.415 1.00 92.56 92 TRP A O 1
ATOM 722 N N . ASP A 1 93 ? 12.281 15.267 -10.513 1.00 92.56 93 ASP A N 1
ATOM 723 C CA . ASP A 1 93 ? 12.139 16.684 -10.156 1.00 92.56 93 ASP A CA 1
ATOM 724 C C . ASP A 1 93 ? 10.791 16.964 -9.483 1.00 92.56 93 ASP A C 1
ATOM 726 O O . ASP A 1 93 ? 10.717 17.656 -8.475 1.00 92.56 93 ASP A O 1
ATOM 730 N N . LEU A 1 94 ? 9.727 16.315 -9.952 1.00 92.62 94 LEU A N 1
ATOM 731 C CA . LEU A 1 94 ? 8.410 16.427 -9.334 1.00 92.62 94 LEU A CA 1
ATOM 732 C C . LEU A 1 94 ? 8.321 15.698 -7.983 1.00 92.62 94 LEU A C 1
ATOM 734 O O . LEU A 1 94 ? 7.531 16.082 -7.128 1.00 92.62 94 LEU A O 1
ATOM 738 N N . GLY A 1 95 ? 9.122 14.653 -7.764 1.00 90.38 95 GLY A N 1
ATOM 739 C CA . GLY A 1 95 ? 9.274 14.027 -6.449 1.00 90.38 95 GLY A CA 1
ATOM 740 C C . GLY A 1 95 ? 9.968 14.954 -5.444 1.00 90.38 95 GLY A C 1
ATOM 741 O O . GLY A 1 95 ? 9.638 14.929 -4.258 1.00 90.38 95 GLY A O 1
ATOM 742 N N . LEU A 1 96 ? 10.888 15.805 -5.917 1.00 91.19 96 LEU A N 1
ATOM 743 C CA . LEU A 1 96 ? 11.465 16.890 -5.120 1.00 91.19 96 LEU A CA 1
ATOM 744 C C . LEU A 1 96 ? 10.393 17.938 -4.797 1.00 91.19 96 LEU A C 1
ATOM 746 O O . LEU A 1 96 ? 10.181 18.229 -3.620 1.00 91.19 96 LEU A O 1
ATOM 750 N N . ASP A 1 97 ? 9.651 18.401 -5.808 1.00 92.44 97 ASP A N 1
ATOM 751 C CA . ASP A 1 97 ? 8.558 19.365 -5.629 1.00 92.44 97 ASP A CA 1
ATOM 752 C C . ASP A 1 97 ? 7.466 18.840 -4.681 1.00 92.44 97 ASP A C 1
ATOM 754 O O . ASP A 1 97 ? 6.909 19.601 -3.891 1.00 92.44 97 ASP A O 1
ATOM 758 N N . GLU A 1 98 ? 7.172 17.534 -4.703 1.00 91.44 98 GLU A N 1
ATOM 759 C CA . GLU A 1 98 ? 6.208 16.910 -3.791 1.00 91.44 98 GLU A CA 1
ATOM 760 C C . GLU A 1 98 ? 6.715 16.956 -2.346 1.00 91.44 98 GLU A C 1
ATOM 762 O O . GLU A 1 98 ? 5.965 17.307 -1.431 1.00 91.44 98 GLU A O 1
ATOM 767 N N . ALA A 1 99 ? 7.996 16.641 -2.128 1.00 90.62 99 ALA A N 1
ATOM 768 C CA . ALA A 1 99 ? 8.615 16.740 -0.810 1.00 90.62 99 ALA A CA 1
ATOM 769 C C . ALA A 1 99 ? 8.635 18.194 -0.307 1.00 90.62 99 ALA A C 1
ATOM 771 O O . ALA A 1 99 ? 8.400 18.448 0.878 1.00 90.62 99 ALA A O 1
ATOM 772 N N . ASP A 1 100 ? 8.870 19.160 -1.193 1.00 90.75 100 ASP A N 1
ATOM 773 C CA . ASP A 1 100 ? 8.821 20.576 -0.846 1.00 90.75 100 ASP A CA 1
ATOM 774 C C . ASP A 1 100 ? 7.405 21.036 -0.515 1.00 90.75 100 ASP A C 1
ATOM 776 O O . ASP A 1 100 ? 7.214 21.667 0.521 1.00 90.75 100 ASP A O 1
ATOM 780 N N . ALA A 1 101 ? 6.406 20.666 -1.318 1.00 92.06 101 ALA A N 1
ATOM 781 C CA . ALA A 1 101 ? 5.001 20.962 -1.050 1.00 92.06 101 ALA A CA 1
ATOM 782 C C . ALA A 1 101 ? 4.539 20.362 0.289 1.00 92.06 101 ALA A C 1
ATOM 784 O O . ALA A 1 101 ? 3.837 21.021 1.057 1.00 92.06 101 ALA A O 1
ATOM 785 N N . ALA A 1 102 ? 4.992 19.149 0.624 1.00 91.50 102 ALA A N 1
ATOM 786 C CA . ALA A 1 102 ? 4.660 18.497 1.887 1.00 91.50 102 ALA A CA 1
ATOM 787 C C . ALA A 1 102 ? 5.216 19.249 3.112 1.00 91.50 102 ALA A C 1
ATOM 789 O O . ALA A 1 102 ? 4.599 19.249 4.183 1.00 91.50 102 ALA A O 1
ATOM 790 N N . HIS A 1 103 ? 6.378 19.891 2.964 1.00 91.00 103 HIS A N 1
ATOM 791 C CA . HIS A 1 103 ? 7.089 20.579 4.042 1.00 91.00 103 HIS A CA 1
ATOM 792 C C . HIS A 1 103 ? 6.998 22.110 3.988 1.00 91.00 103 HIS A C 1
ATOM 794 O O . HIS A 1 103 ? 7.477 22.762 4.919 1.00 91.00 103 HIS A O 1
ATOM 800 N N . ALA A 1 104 ? 6.388 22.681 2.948 1.00 89.69 104 ALA A N 1
ATOM 801 C CA . ALA A 1 104 ? 6.231 24.118 2.785 1.00 89.69 104 ALA A CA 1
ATOM 802 C C . ALA A 1 104 ? 5.422 24.699 3.959 1.00 89.69 104 ALA A C 1
ATOM 804 O O . ALA A 1 104 ? 4.325 24.208 4.250 1.00 89.69 104 ALA A O 1
ATOM 805 N N . PRO A 1 105 ? 5.952 25.713 4.667 1.00 88.25 105 PRO A N 1
ATOM 806 C CA . PRO A 1 105 ? 5.207 26.374 5.722 1.00 88.25 105 PRO A CA 1
ATOM 807 C C . PRO A 1 105 ? 4.124 2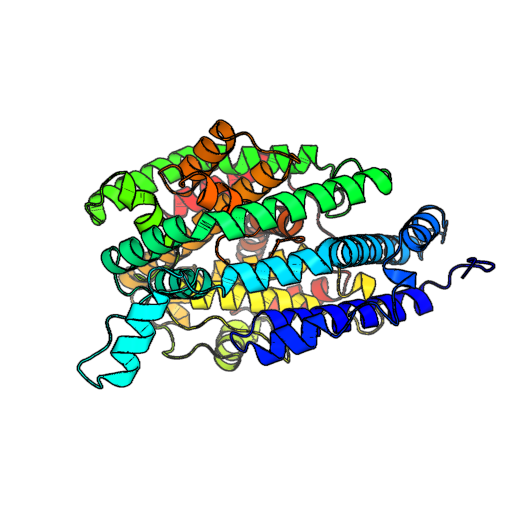7.266 5.112 1.00 88.25 105 PRO A C 1
ATOM 809 O O . PRO A 1 105 ? 4.375 27.991 4.151 1.00 88.25 105 PRO A O 1
ATOM 812 N N . ASP A 1 106 ? 2.940 27.264 5.711 1.00 86.62 106 ASP A N 1
ATOM 813 C CA . ASP A 1 106 ? 1.883 28.217 5.398 1.00 86.62 106 ASP A CA 1
ATOM 814 C C . ASP A 1 106 ? 2.344 29.640 5.752 1.00 86.62 106 ASP A C 1
ATOM 816 O O . ASP A 1 106 ? 2.573 29.928 6.937 1.00 86.62 106 ASP A O 1
ATOM 820 N N . PRO A 1 107 ? 2.440 30.550 4.765 1.00 81.69 107 PRO A N 1
ATOM 821 C CA . PRO A 1 107 ? 2.874 31.924 4.995 1.00 81.69 107 PRO A CA 1
ATOM 822 C C . PRO A 1 107 ? 2.020 32.665 6.031 1.00 81.69 107 PRO A C 1
ATOM 824 O O . PRO A 1 107 ? 2.543 33.485 6.785 1.00 81.69 107 PRO A O 1
ATOM 827 N N . SER A 1 108 ? 0.721 32.357 6.115 1.00 79.75 108 SER A N 1
ATOM 828 C CA . SER A 1 108 ? -0.212 33.008 7.043 1.00 79.75 108 SER A CA 1
ATOM 829 C C . SER A 1 108 ? 0.031 32.629 8.510 1.00 79.75 108 SER A C 1
ATOM 831 O O . SER A 1 108 ? -0.321 33.385 9.421 1.00 79.75 108 SER A O 1
ATOM 833 N N . LEU A 1 109 ? 0.667 31.477 8.753 1.00 79.25 109 LEU A N 1
ATOM 834 C CA . LEU A 1 109 ? 0.964 30.964 10.091 1.00 79.25 109 LEU A CA 1
ATOM 835 C C . LEU A 1 109 ? 2.455 30.995 10.438 1.00 79.25 109 LEU A C 1
ATOM 837 O O . LEU A 1 109 ? 2.781 30.982 11.625 1.00 79.25 109 LEU A O 1
ATOM 841 N N . ALA A 1 110 ? 3.350 31.099 9.452 1.00 72.88 110 ALA A N 1
ATOM 842 C CA . ALA A 1 110 ? 4.798 31.138 9.660 1.00 72.88 110 ALA A CA 1
ATOM 843 C C . ALA A 1 110 ? 5.219 32.275 10.610 1.00 72.88 110 ALA A C 1
ATOM 845 O O . ALA A 1 110 ? 5.937 32.041 11.582 1.00 72.88 110 ALA A O 1
ATOM 846 N N . SER A 1 111 ? 4.687 33.485 10.408 1.00 67.00 111 SER A N 1
ATOM 847 C CA . SER A 1 111 ? 4.976 34.641 11.270 1.00 67.00 111 SER A CA 1
ATOM 848 C C . SER A 1 111 ? 4.435 34.471 12.696 1.00 67.00 111 SER A C 1
ATOM 850 O O . SER A 1 111 ? 5.060 34.920 13.655 1.00 67.00 111 SER A O 1
ATOM 852 N N . ARG A 1 112 ? 3.291 33.788 12.862 1.00 64.56 112 ARG A N 1
ATOM 853 C CA . ARG A 1 112 ? 2.697 33.502 14.182 1.00 64.56 112 ARG A CA 1
ATOM 854 C C . ARG A 1 112 ? 3.463 32.414 14.935 1.00 64.56 112 ARG A C 1
ATOM 856 O O . ARG A 1 112 ? 3.571 32.494 16.155 1.00 64.56 112 ARG A O 1
ATOM 863 N N . ALA A 1 113 ? 3.980 31.412 14.224 1.00 64.12 113 ALA A N 1
ATOM 864 C CA . ALA A 1 113 ? 4.824 30.369 14.796 1.00 64.12 113 ALA A CA 1
ATOM 865 C C . ALA A 1 113 ? 6.159 30.953 15.290 1.00 64.12 113 ALA A C 1
ATOM 867 O O . ALA A 1 113 ? 6.510 30.758 16.451 1.00 64.12 113 ALA A O 1
ATOM 868 N N . LEU A 1 114 ? 6.821 31.772 14.461 1.00 64.06 114 LEU A N 1
ATOM 869 C CA . LEU A 1 114 ? 8.063 32.467 14.818 1.00 64.06 114 LEU A CA 1
ATOM 870 C C . LEU A 1 114 ? 7.882 33.392 16.027 1.00 64.06 114 LEU A C 1
ATOM 872 O O . LEU A 1 114 ? 8.682 33.349 16.956 1.00 64.06 114 LEU A O 1
ATOM 876 N N . ALA A 1 115 ? 6.814 34.195 16.066 1.00 62.41 115 ALA A N 1
ATOM 877 C CA . ALA A 1 115 ? 6.554 35.089 17.196 1.00 62.41 115 ALA A CA 1
ATOM 878 C C . ALA A 1 115 ? 6.394 34.330 18.529 1.00 62.41 115 ALA A C 1
ATOM 880 O O . ALA A 1 115 ? 6.836 34.815 19.567 1.00 62.41 115 ALA A O 1
ATOM 881 N N . ARG A 1 116 ? 5.810 33.123 18.504 1.00 63.41 116 ARG A N 1
ATOM 882 C CA . ARG A 1 116 ? 5.582 32.304 19.704 1.00 63.41 116 ARG A CA 1
ATOM 883 C C . ARG A 1 116 ? 6.844 31.622 20.223 1.00 63.41 116 ARG A C 1
ATOM 885 O O . ARG A 1 116 ? 7.024 31.588 21.438 1.00 63.41 116 ARG A O 1
ATOM 892 N N . GLU A 1 117 ? 7.721 31.157 19.330 1.00 61.03 117 GLU A N 1
ATOM 893 C CA . GLU A 1 117 ? 9.047 30.632 19.701 1.00 61.03 117 GLU A CA 1
ATOM 894 C C . GLU A 1 117 ? 9.876 31.671 20.473 1.00 61.03 117 GLU A C 1
ATOM 896 O O . GLU A 1 117 ? 10.575 31.319 21.419 1.00 61.03 117 GLU A O 1
ATOM 901 N N . HIS A 1 118 ? 9.739 32.958 20.135 1.00 58.19 118 HIS A N 1
ATOM 902 C CA . HIS A 1 118 ? 10.468 34.045 20.798 1.00 58.19 118 HIS A CA 1
ATOM 903 C C . HIS A 1 118 ? 9.866 34.466 22.151 1.00 58.19 118 HIS A C 1
ATOM 905 O O . HIS A 1 118 ? 10.577 35.025 22.981 1.00 58.19 118 HIS A O 1
ATOM 911 N N . THR A 1 119 ? 8.574 34.214 22.399 1.00 59.94 119 THR A N 1
ATOM 912 C CA . THR A 1 119 ? 7.875 34.696 23.612 1.00 59.94 119 THR A CA 1
ATOM 913 C C . THR A 1 119 ? 7.817 33.706 24.782 1.00 59.94 119 THR A C 1
ATOM 915 O O . THR A 1 119 ? 7.311 34.073 25.837 1.00 59.94 119 THR A O 1
ATOM 918 N N . GLY A 1 120 ? 8.317 32.472 24.638 1.00 53.22 120 GLY A N 1
ATOM 919 C CA . GLY A 1 120 ? 8.558 31.535 25.754 1.00 53.22 120 GLY A CA 1
ATOM 920 C C . GLY A 1 120 ? 7.357 31.139 26.639 1.00 53.22 120 GLY A C 1
ATOM 921 O O . GLY A 1 120 ? 7.561 30.529 27.686 1.00 53.22 120 GLY A O 1
ATOM 922 N N . GLY A 1 121 ? 6.118 31.483 26.270 1.00 44.50 121 GLY A N 1
ATOM 923 C CA . GLY A 1 121 ? 4.939 31.337 27.130 1.00 44.50 121 GLY A CA 1
ATOM 924 C C . GLY A 1 121 ? 3.990 30.204 26.724 1.00 44.50 121 GLY A C 1
ATOM 925 O O . GLY A 1 121 ? 3.346 30.292 25.682 1.00 44.50 121 GLY A O 1
ATOM 926 N N . GLY A 1 122 ? 3.832 29.216 27.615 1.00 45.19 122 GLY A N 1
ATOM 927 C CA . GLY A 1 122 ? 2.709 28.263 27.658 1.00 45.19 122 GLY A CA 1
ATOM 928 C C . GLY A 1 122 ? 2.812 27.034 26.744 1.00 45.19 122 GLY A C 1
ATOM 929 O O . GLY A 1 122 ? 3.410 27.091 25.672 1.00 45.19 122 GLY A O 1
ATOM 930 N N . GLU A 1 123 ? 2.216 25.911 27.178 1.00 42.84 123 GLU A N 1
ATOM 931 C CA . GLU A 1 123 ? 2.162 24.657 26.409 1.00 42.84 123 GLU A CA 1
ATOM 932 C C . GLU A 1 123 ? 1.643 24.909 24.980 1.00 42.84 123 GLU A C 1
ATOM 934 O O . GLU A 1 123 ? 0.557 25.472 24.798 1.00 42.84 123 GLU A O 1
ATOM 939 N N . PRO A 1 124 ? 2.402 24.521 23.943 1.00 50.38 124 PRO A N 1
ATOM 940 C CA . PRO A 1 124 ? 2.076 24.890 22.580 1.00 50.38 124 PRO A CA 1
ATOM 941 C C . PRO A 1 124 ? 0.888 24.064 22.084 1.00 50.38 124 PRO A C 1
ATOM 943 O O . PRO A 1 124 ? 1.025 22.874 21.798 1.00 50.38 124 PRO A O 1
ATOM 946 N N . ALA A 1 125 ? -0.260 24.706 21.853 1.00 54.75 125 ALA A N 1
ATOM 947 C CA . ALA A 1 125 ? -1.178 24.214 20.832 1.00 54.75 125 ALA A CA 1
ATOM 948 C C . ALA A 1 125 ? -0.392 24.207 19.511 1.00 54.75 125 ALA A C 1
ATOM 950 O O . ALA A 1 125 ? -0.087 25.266 18.954 1.00 54.75 125 ALA A O 1
ATOM 951 N N . THR A 1 126 ? 0.043 23.021 19.082 1.00 64.69 126 THR A N 1
ATOM 952 C CA . THR A 1 126 ? 0.981 22.840 17.973 1.00 64.69 126 THR A CA 1
ATOM 953 C C . THR A 1 126 ? 0.396 23.482 16.719 1.00 64.69 126 THR A C 1
ATOM 955 O O . THR A 1 126 ? -0.614 23.020 16.190 1.00 64.69 126 THR A O 1
ATOM 958 N N . VAL A 1 127 ? 0.994 24.582 16.253 1.00 78.81 127 VAL A N 1
ATOM 959 C CA . VAL A 1 127 ? 0.562 25.221 15.007 1.00 78.81 127 VAL A CA 1
ATOM 960 C C . VAL A 1 127 ? 1.002 24.311 13.869 1.00 78.81 127 VAL A C 1
ATOM 962 O O . VAL A 1 127 ? 2.191 24.158 13.609 1.00 78.81 127 VAL A O 1
ATOM 965 N N . LEU A 1 128 ? 0.034 23.675 13.220 1.00 87.62 128 LEU A N 1
ATOM 966 C CA . LEU A 1 128 ? 0.259 22.775 12.096 1.00 87.62 128 LEU A CA 1
ATOM 967 C C . LEU A 1 128 ? 0.552 23.622 10.848 1.00 87.62 128 LEU A C 1
ATOM 969 O O . LEU A 1 128 ? -0.360 24.017 10.122 1.00 87.62 128 LEU A O 1
ATOM 973 N N . VAL A 1 129 ? 1.819 23.977 10.633 1.00 89.81 129 VAL A N 1
ATOM 974 C CA . VAL A 1 129 ? 2.225 24.925 9.585 1.00 89.81 129 VAL A CA 1
ATOM 975 C C . VAL A 1 129 ? 2.421 24.278 8.218 1.00 89.81 129 VAL A C 1
ATOM 977 O O . VAL A 1 129 ? 2.407 25.006 7.238 1.00 89.81 129 VAL A O 1
ATOM 980 N N . SER A 1 130 ? 2.565 22.954 8.119 1.00 92.44 130 SER A N 1
ATOM 981 C CA . SER A 1 130 ? 2.769 22.257 6.838 1.00 92.44 130 SER A CA 1
ATOM 982 C C . SER A 1 130 ? 1.860 21.043 6.655 1.00 92.44 130 SER A C 1
ATOM 984 O O . SER A 1 130 ? 1.308 20.502 7.620 1.00 92.44 130 SER A O 1
ATOM 986 N N . PHE A 1 131 ? 1.717 20.598 5.402 1.00 93.31 131 PHE A N 1
ATOM 987 C CA . PHE A 1 131 ? 0.880 19.451 5.049 1.00 93.31 131 PHE A CA 1
ATOM 988 C C . PHE A 1 131 ? 1.337 18.183 5.784 1.00 93.31 131 PHE A C 1
ATOM 990 O O . PHE A 1 131 ? 0.520 17.457 6.347 1.00 93.31 131 PHE A O 1
ATOM 997 N N . ASP A 1 132 ? 2.649 17.935 5.864 1.00 91.56 132 ASP A N 1
ATOM 998 C CA . ASP A 1 132 ? 3.197 16.781 6.581 1.00 91.56 132 ASP A CA 1
ATOM 999 C C . ASP A 1 132 ? 2.943 16.847 8.097 1.00 91.56 132 ASP A C 1
ATOM 1001 O O . ASP A 1 132 ? 2.646 15.822 8.713 1.00 91.56 132 ASP A O 1
ATOM 1005 N N . GLN A 1 133 ? 2.993 18.035 8.710 1.00 92.00 133 GLN A N 1
ATOM 1006 C CA . GLN A 1 133 ? 2.636 18.195 10.124 1.00 92.00 133 GLN A CA 1
ATOM 1007 C C . GLN A 1 133 ? 1.152 17.913 10.363 1.00 92.00 133 GLN A C 1
ATOM 1009 O O . GLN A 1 133 ? 0.822 17.159 11.277 1.00 92.00 133 GLN A O 1
ATOM 1014 N N . ALA A 1 134 ? 0.264 18.454 9.524 1.00 93.44 134 ALA A N 1
ATOM 1015 C CA . ALA A 1 134 ? -1.170 18.184 9.607 1.00 93.44 134 ALA A CA 1
ATOM 1016 C C . ALA A 1 134 ? -1.480 16.692 9.400 1.00 93.44 134 ALA A C 1
ATOM 1018 O O . ALA A 1 134 ? -2.260 16.096 10.143 1.00 93.44 134 ALA A O 1
ATOM 1019 N N . ARG A 1 135 ? -0.776 16.042 8.467 1.00 92.50 135 ARG A N 1
ATOM 1020 C CA . ARG A 1 135 ? -0.859 14.599 8.221 1.00 92.50 135 ARG A CA 1
ATOM 1021 C C . ARG A 1 135 ? -0.447 13.784 9.445 1.00 92.50 135 ARG A C 1
ATOM 1023 O O . ARG A 1 135 ? -1.157 12.850 9.817 1.00 92.50 135 ARG A O 1
ATOM 1030 N N . ARG A 1 136 ? 0.701 14.097 10.056 1.00 90.38 136 ARG A N 1
ATOM 1031 C CA . ARG A 1 136 ? 1.172 13.421 11.278 1.00 90.38 136 ARG A CA 1
ATOM 1032 C C . ARG A 1 136 ? 0.197 13.640 12.429 1.00 90.38 136 ARG A C 1
ATOM 1034 O O . ARG A 1 136 ? -0.194 12.667 13.060 1.00 90.38 136 ARG A O 1
ATOM 1041 N N . ALA A 1 137 ? -0.281 14.868 12.621 1.00 91.75 137 ALA A N 1
ATOM 1042 C CA . ALA A 1 137 ? -1.268 15.189 13.646 1.00 91.75 137 ALA A CA 1
ATOM 1043 C C . ALA A 1 137 ? -2.582 14.417 13.457 1.00 91.75 137 ALA A C 1
ATOM 1045 O O . ALA A 1 137 ? -3.136 13.922 14.432 1.00 91.75 137 ALA A O 1
ATOM 1046 N N . LEU A 1 138 ? -3.050 14.222 12.219 1.00 91.56 138 LEU A N 1
ATOM 1047 C CA . LEU A 1 138 ? -4.216 13.380 11.932 1.00 91.56 138 LEU A CA 1
ATOM 1048 C C . LEU A 1 138 ? -3.966 11.908 12.311 1.00 91.56 138 LEU A C 1
ATOM 1050 O O . LEU A 1 138 ? -4.816 11.258 12.925 1.00 91.56 138 LEU A O 1
ATOM 1054 N N . ILE A 1 139 ? -2.782 11.385 11.975 1.00 88.75 139 ILE A N 1
ATOM 1055 C CA . ILE A 1 139 ? -2.362 10.016 12.315 1.00 88.75 139 ILE A CA 1
ATOM 1056 C C . ILE A 1 139 ? -2.226 9.830 13.830 1.00 88.75 139 ILE A C 1
ATOM 1058 O O . ILE A 1 139 ? -2.556 8.766 14.345 1.00 88.75 139 ILE A O 1
ATOM 1062 N N . GLU A 1 140 ? -1.762 10.843 14.553 1.00 89.69 140 GLU A N 1
ATOM 1063 C CA . GLU A 1 140 ? -1.448 10.777 15.986 1.00 89.69 140 GLU A CA 1
ATOM 1064 C C . GLU A 1 140 ? -2.590 11.279 16.881 1.00 89.69 140 GLU A C 1
ATOM 1066 O O . GLU A 1 140 ? -2.551 11.068 18.091 1.00 89.69 140 GLU A O 1
ATOM 1071 N N . ALA A 1 141 ? -3.642 11.861 16.295 1.00 90.75 141 ALA A N 1
ATOM 1072 C CA . ALA A 1 141 ? -4.762 12.474 17.002 1.00 90.75 141 ALA A CA 1
ATOM 1073 C C . ALA A 1 141 ? -5.329 11.579 18.126 1.00 90.75 141 ALA A C 1
ATOM 1075 O O . ALA A 1 141 ? -5.744 10.451 17.868 1.00 90.75 141 ALA A O 1
ATOM 1076 N N . PRO A 1 142 ? -5.410 12.047 19.383 1.00 89.62 142 PRO A N 1
ATOM 1077 C CA . PRO A 1 142 ? -5.943 11.240 20.480 1.00 89.62 142 PRO A CA 1
ATOM 1078 C C . PRO A 1 142 ? -7.472 11.113 20.437 1.00 89.62 142 PRO A C 1
ATOM 1080 O O . PRO A 1 142 ? -8.015 10.143 20.962 1.00 89.62 142 PRO A O 1
ATOM 1083 N N . THR A 1 143 ? -8.160 12.066 19.803 1.00 90.81 143 THR A N 1
ATOM 1084 C CA . THR A 1 143 ? -9.625 12.144 19.734 1.00 90.81 143 THR A CA 1
ATOM 1085 C C . THR A 1 143 ? -10.099 12.504 18.326 1.00 90.81 143 THR A C 1
ATOM 1087 O O . THR A 1 143 ? -9.337 13.046 17.520 1.00 90.81 143 THR A O 1
ATOM 1090 N N . VAL A 1 144 ? -11.379 12.240 18.044 1.00 91.12 144 VAL A N 1
ATOM 1091 C CA . VAL A 1 144 ? -12.025 12.612 16.773 1.00 91.12 144 VAL A CA 1
ATOM 1092 C C . VAL A 1 144 ? -11.989 14.127 16.555 1.00 91.12 144 VAL A C 1
ATOM 1094 O O . VAL A 1 144 ? -11.726 14.567 15.443 1.00 91.12 144 VAL A O 1
ATOM 1097 N N . ALA A 1 145 ? -12.165 14.931 17.609 1.00 90.56 145 ALA A N 1
ATOM 1098 C CA . ALA A 1 145 ? -12.098 16.390 17.513 1.00 90.56 145 ALA A CA 1
ATOM 1099 C C . ALA A 1 145 ? -10.710 16.880 17.058 1.00 90.56 145 ALA A C 1
ATOM 1101 O O . ALA A 1 145 ? -10.610 17.688 16.138 1.00 90.56 145 ALA A O 1
ATOM 1102 N N . VAL A 1 146 ? -9.629 16.339 17.638 1.00 91.25 146 VAL A N 1
ATOM 1103 C CA . VAL A 1 146 ? -8.256 16.686 17.224 1.00 91.25 146 VAL A CA 1
ATOM 1104 C C . VAL A 1 146 ? -7.977 16.215 15.794 1.00 91.25 146 VAL A C 1
ATOM 1106 O O . VAL A 1 146 ? -7.341 16.935 15.023 1.00 91.25 146 VAL A O 1
ATOM 1109 N N . ALA A 1 147 ? -8.490 15.041 15.413 1.00 92.12 147 ALA A N 1
ATOM 1110 C CA . ALA A 1 147 ? -8.420 14.570 14.034 1.00 92.12 147 ALA A CA 1
ATOM 1111 C C . ALA A 1 147 ? -9.172 15.499 13.074 1.00 92.12 147 ALA A C 1
ATOM 1113 O O . ALA A 1 147 ? -8.651 15.781 12.003 1.00 92.12 147 ALA A O 1
ATOM 1114 N N . GLY A 1 148 ? -10.338 16.019 13.466 1.00 92.69 148 GLY A N 1
ATOM 1115 C CA . GLY A 1 148 ? -11.094 17.015 12.706 1.00 92.69 148 GLY A CA 1
ATOM 1116 C C . GLY A 1 148 ? -10.273 18.273 12.428 1.00 92.69 148 GLY A C 1
ATOM 1117 O O . GLY A 1 148 ? -10.146 18.674 11.275 1.00 92.69 148 GLY A O 1
ATOM 1118 N N . THR A 1 149 ? -9.620 18.835 13.450 1.00 92.38 149 THR A N 1
ATOM 1119 C CA . THR A 1 149 ? -8.738 20.004 13.287 1.00 92.38 149 THR A CA 1
ATOM 1120 C C . THR A 1 149 ? -7.561 19.716 12.354 1.00 92.38 149 THR A C 1
ATOM 1122 O O . THR A 1 149 ? -7.267 20.505 11.456 1.00 92.38 149 THR A O 1
ATOM 1125 N N . ALA A 1 150 ? -6.884 18.578 12.534 1.00 93.50 150 ALA A N 1
ATOM 1126 C CA . ALA A 1 150 ? -5.761 18.193 11.681 1.00 93.50 150 ALA A CA 1
ATOM 1127 C C . ALA A 1 150 ? -6.199 17.909 10.233 1.00 93.50 150 ALA A C 1
ATOM 1129 O O . ALA A 1 150 ? -5.485 18.240 9.289 1.00 93.50 150 ALA A O 1
ATOM 1130 N N . PHE A 1 151 ? -7.385 17.328 10.055 1.00 94.19 151 PHE A N 1
ATOM 1131 C CA . PHE A 1 151 ? -7.978 17.059 8.753 1.00 94.19 151 PHE A CA 1
ATOM 1132 C C . PHE A 1 151 ? -8.368 18.348 8.031 1.00 94.19 151 PHE A C 1
ATOM 1134 O O . PHE A 1 151 ? -7.986 18.517 6.878 1.00 94.19 151 PHE A O 1
ATOM 1141 N N . GLN A 1 152 ? -9.039 19.287 8.705 1.00 94.00 152 GLN A N 1
ATOM 1142 C CA . GLN A 1 152 ? -9.329 20.600 8.125 1.00 94.00 152 GLN A CA 1
ATOM 1143 C C . GLN A 1 152 ? -8.037 21.285 7.687 1.00 94.00 152 GLN A C 1
ATOM 1145 O O . GLN A 1 152 ? -7.945 21.833 6.594 1.00 94.00 152 GLN A O 1
ATOM 1150 N N . ARG A 1 153 ? -6.983 21.158 8.493 1.00 93.94 153 ARG A N 1
ATOM 1151 C CA . ARG A 1 153 ? -5.697 21.721 8.123 1.00 93.94 153 ARG A CA 1
ATOM 1152 C C . ARG A 1 153 ? -5.071 21.066 6.890 1.00 93.94 153 ARG A C 1
ATOM 1154 O O . ARG A 1 153 ? -4.412 21.746 6.111 1.00 93.94 153 ARG A O 1
ATOM 1161 N N . LEU A 1 154 ? -5.266 19.762 6.695 1.00 93.94 154 LEU A N 1
ATOM 1162 C CA . LEU A 1 154 ? -4.869 19.098 5.452 1.00 93.94 154 LEU A CA 1
ATOM 1163 C C . LEU A 1 154 ? -5.639 19.636 4.251 1.00 93.94 154 LEU A C 1
ATOM 1165 O O . LEU A 1 154 ? -5.032 19.774 3.196 1.00 93.94 154 LEU A O 1
ATOM 1169 N N . VAL A 1 155 ? -6.932 19.936 4.408 1.00 94.62 155 VAL A N 1
ATOM 1170 C CA . VAL A 1 155 ? -7.752 20.549 3.353 1.00 94.62 155 VAL A CA 1
ATOM 1171 C C . VAL A 1 155 ? -7.158 21.897 2.948 1.00 94.62 155 VAL A C 1
ATOM 1173 O O . VAL A 1 155 ? -6.874 22.095 1.770 1.00 94.62 155 VAL A O 1
ATOM 1176 N N . ASP A 1 156 ? -6.871 22.767 3.919 1.00 93.88 156 ASP A N 1
ATOM 1177 C CA . ASP A 1 156 ? -6.311 24.103 3.667 1.00 93.88 156 ASP A CA 1
ATOM 1178 C C . ASP A 1 156 ? -4.950 24.054 2.941 1.00 93.88 156 ASP A C 1
ATOM 1180 O O . ASP A 1 156 ? -4.582 24.981 2.221 1.00 93.88 156 ASP A O 1
ATOM 1184 N N . LEU A 1 157 ? -4.186 22.973 3.137 1.00 94.31 157 LEU A N 1
ATOM 1185 C CA . LEU A 1 157 ? -2.831 22.794 2.606 1.00 94.31 157 LEU A CA 1
ATOM 1186 C C . LEU A 1 157 ? -2.766 21.835 1.407 1.00 94.31 157 LEU A C 1
ATOM 1188 O O . LEU A 1 157 ? -1.671 21.508 0.944 1.00 94.31 157 LEU A O 1
ATOM 1192 N N . ALA A 1 158 ? -3.905 21.349 0.906 1.00 94.19 158 ALA A N 1
ATOM 1193 C CA . ALA A 1 158 ? -3.933 20.300 -0.110 1.00 94.19 158 ALA A CA 1
ATOM 1194 C C . ALA A 1 158 ? -3.560 20.791 -1.515 1.00 94.19 158 ALA A C 1
ATOM 1196 O O . ALA A 1 158 ? -2.987 20.017 -2.280 1.00 94.19 158 ALA A O 1
ATOM 1197 N N . ALA A 1 159 ? -3.855 22.047 -1.865 1.00 95.12 159 ALA A N 1
ATOM 1198 C CA . ALA A 1 159 ? -3.730 22.540 -3.241 1.00 95.12 159 ALA A CA 1
ATOM 1199 C C . ALA A 1 159 ? -2.317 22.372 -3.851 1.00 95.12 159 ALA A C 1
ATOM 1201 O O . ALA A 1 159 ? -2.215 21.823 -4.953 1.00 95.12 159 ALA A O 1
ATOM 1202 N N . PRO A 1 160 ? -1.208 22.729 -3.164 1.00 94.19 160 PRO A N 1
ATOM 1203 C CA . PRO A 1 160 ? 0.137 22.504 -3.703 1.00 94.19 160 PRO A CA 1
ATOM 1204 C C . PRO A 1 160 ? 0.451 21.016 -3.912 1.00 94.19 160 PRO A C 1
ATOM 1206 O O . PRO A 1 160 ? 1.012 20.635 -4.938 1.00 94.19 160 PRO A O 1
ATOM 1209 N N . MET A 1 161 ? 0.029 20.157 -2.976 1.00 93.19 161 MET A N 1
ATOM 1210 C CA . MET A 1 161 ? 0.190 18.702 -3.092 1.00 93.19 161 MET A CA 1
ATOM 1211 C C . MET A 1 161 ? -0.604 18.136 -4.272 1.00 93.19 161 MET A C 1
ATOM 1213 O O . MET A 1 161 ? -0.104 17.289 -5.013 1.00 93.19 161 MET A O 1
ATOM 1217 N N . ALA A 1 162 ? -1.841 18.600 -4.453 1.00 93.31 162 ALA A N 1
ATOM 1218 C CA . ALA A 1 162 ? -2.720 18.192 -5.540 1.00 93.31 162 ALA A CA 1
ATOM 1219 C C . ALA A 1 162 ? -2.123 18.547 -6.907 1.00 93.31 162 ALA A C 1
ATOM 1221 O O . ALA A 1 162 ? -2.107 17.703 -7.806 1.00 93.31 162 ALA A O 1
ATOM 1222 N N . ALA A 1 163 ? -1.582 19.762 -7.046 1.00 94.19 163 ALA A N 1
ATOM 1223 C CA . ALA A 1 163 ? -0.954 20.234 -8.275 1.00 94.19 163 ALA A CA 1
ATOM 1224 C C . ALA A 1 163 ? 0.240 19.357 -8.686 1.00 94.19 163 ALA A C 1
ATOM 1226 O O . ALA A 1 163 ? 0.269 18.850 -9.809 1.00 94.19 163 ALA A O 1
ATOM 1227 N N . VAL A 1 164 ? 1.179 19.106 -7.764 1.00 93.19 164 VAL A N 1
ATOM 1228 C CA . VAL A 1 164 ? 2.363 18.280 -8.052 1.00 93.19 164 VAL A CA 1
ATOM 1229 C C . VAL A 1 164 ? 1.970 16.834 -8.368 1.00 93.19 164 VAL A C 1
ATOM 1231 O O . VAL A 1 164 ? 2.463 16.249 -9.332 1.00 93.19 164 VAL A O 1
ATOM 1234 N N . ARG A 1 165 ? 1.031 16.252 -7.614 1.00 91.69 165 ARG A N 1
ATOM 1235 C CA . ARG A 1 165 ? 0.567 14.871 -7.840 1.00 91.69 165 ARG A CA 1
ATOM 1236 C C . ARG A 1 165 ? -0.156 14.688 -9.168 1.00 91.69 165 ARG A C 1
ATOM 1238 O O . ARG A 1 165 ? 0.025 13.660 -9.821 1.00 91.69 165 ARG A O 1
ATOM 1245 N N . LYS A 1 166 ? -0.946 15.679 -9.584 1.00 92.44 166 LYS A N 1
ATOM 1246 C CA . LYS A 1 166 ? -1.598 15.690 -10.897 1.00 92.44 166 LYS A CA 1
ATOM 1247 C C . LYS A 1 166 ? -0.560 15.680 -12.020 1.00 92.44 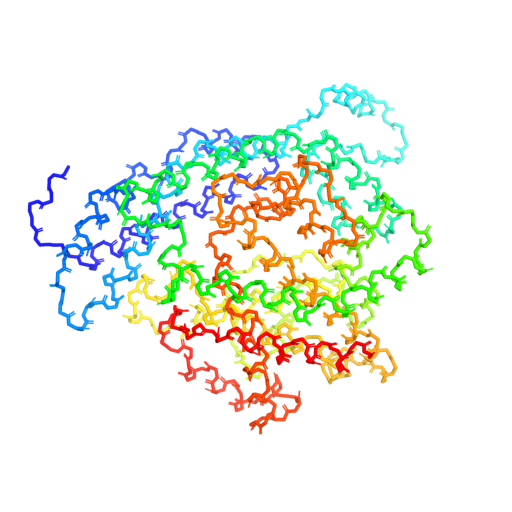166 LYS A C 1
ATOM 1249 O O . LYS A 1 166 ? -0.680 14.881 -12.945 1.00 92.44 166 LYS A O 1
ATOM 1254 N N . GLU A 1 167 ? 0.480 16.503 -11.909 1.00 93.56 167 GLU A N 1
ATOM 1255 C CA . GLU A 1 167 ? 1.562 16.546 -12.898 1.00 93.56 167 GLU A CA 1
ATOM 1256 C C . GLU A 1 167 ? 2.382 15.244 -12.906 1.00 93.56 167 GLU A C 1
ATOM 1258 O O . GLU A 1 167 ? 2.614 14.668 -13.970 1.00 93.56 167 GLU A O 1
ATOM 1263 N N . LEU A 1 168 ? 2.744 14.706 -11.732 1.00 91.06 168 LEU A N 1
ATOM 1264 C CA . LEU A 1 168 ? 3.399 13.394 -11.604 1.00 91.06 168 LEU A CA 1
ATOM 1265 C C . LEU A 1 168 ? 2.622 12.301 -12.333 1.00 91.06 168 LEU A C 1
ATOM 1267 O O . LEU A 1 168 ? 3.208 11.462 -13.024 1.00 91.06 168 LEU A O 1
ATOM 1271 N N . ARG A 1 169 ? 1.295 12.311 -12.192 1.00 90.88 169 ARG A N 1
ATOM 1272 C CA . ARG A 1 169 ? 0.429 11.361 -12.878 1.00 90.88 169 ARG A CA 1
ATOM 1273 C C . ARG A 1 169 ? 0.498 11.533 -14.393 1.00 90.88 169 ARG A C 1
ATOM 1275 O O . ARG A 1 169 ? 0.780 10.551 -15.081 1.00 90.88 169 ARG A O 1
ATOM 1282 N N . ALA A 1 170 ? 0.314 12.752 -14.894 1.00 93.25 170 ALA A N 1
ATOM 1283 C CA . ALA A 1 170 ? 0.373 13.042 -16.325 1.00 93.25 170 ALA A CA 1
ATOM 1284 C C . ALA A 1 170 ? 1.695 12.574 -16.947 1.00 93.25 170 ALA A C 1
ATOM 1286 O O . ALA A 1 170 ? 1.713 11.927 -17.998 1.00 93.25 170 ALA A O 1
ATOM 1287 N N . ARG A 1 171 ? 2.816 12.783 -16.245 1.00 94.06 171 ARG A N 1
ATOM 1288 C CA . ARG A 1 171 ? 4.134 12.302 -16.683 1.00 94.06 171 ARG A CA 1
ATOM 1289 C C . ARG A 1 171 ? 4.245 10.785 -16.740 1.00 94.06 171 ARG A C 1
ATOM 1291 O O . ARG A 1 171 ? 4.892 10.272 -17.652 1.00 94.06 171 ARG A O 1
ATOM 1298 N N . ARG A 1 172 ? 3.611 10.053 -15.823 1.00 92.88 172 ARG A N 1
ATOM 1299 C CA . ARG A 1 172 ? 3.584 8.581 -15.863 1.00 92.88 172 ARG A CA 1
ATOM 1300 C C . ARG A 1 172 ? 2.771 8.058 -17.041 1.00 92.88 172 ARG A C 1
ATOM 1302 O O . ARG A 1 172 ? 3.238 7.153 -17.728 1.00 92.88 172 ARG A O 1
ATOM 1309 N N . PHE A 1 173 ? 1.599 8.639 -17.305 1.00 94.44 173 PHE A N 1
ATOM 1310 C CA . PHE A 1 173 ? 0.786 8.281 -18.474 1.00 94.44 173 PHE A CA 1
ATOM 1311 C C . PHE A 1 173 ? 1.518 8.585 -19.784 1.00 94.44 173 PHE A C 1
ATOM 1313 O O . PHE A 1 173 ? 1.556 7.740 -20.677 1.00 94.44 173 PHE A O 1
ATOM 1320 N N . GLU A 1 174 ? 2.166 9.746 -19.882 1.00 95.81 174 GLU A N 1
ATOM 1321 C CA . GLU A 1 174 ? 3.010 10.095 -21.027 1.00 95.81 174 GLU A CA 1
ATOM 1322 C C . GLU A 1 174 ? 4.173 9.107 -21.204 1.00 95.81 174 GLU A C 1
ATOM 1324 O O . GLU A 1 174 ? 4.418 8.631 -22.314 1.00 95.81 174 GLU A O 1
ATOM 1329 N N . ALA A 1 175 ? 4.875 8.756 -20.119 1.00 95.50 175 ALA A N 1
ATOM 1330 C CA . ALA A 1 175 ? 5.969 7.791 -20.160 1.00 95.50 175 ALA A CA 1
ATOM 1331 C C . ALA A 1 175 ? 5.491 6.417 -20.657 1.00 95.50 175 ALA A C 1
ATOM 1333 O O . ALA A 1 175 ? 6.106 5.858 -21.562 1.00 95.50 175 ALA A O 1
ATOM 1334 N N . ALA A 1 176 ? 4.371 5.906 -20.135 1.00 95.44 176 ALA A N 1
ATOM 1335 C CA . ALA A 1 176 ? 3.779 4.646 -20.585 1.00 95.44 176 ALA A CA 1
ATOM 1336 C C . ALA A 1 176 ? 3.416 4.683 -22.080 1.00 95.44 176 ALA A C 1
ATOM 1338 O O . ALA A 1 176 ? 3.796 3.783 -22.832 1.00 95.44 176 ALA A O 1
ATOM 1339 N N . ARG A 1 177 ? 2.785 5.773 -22.538 1.00 96.69 177 ARG A N 1
ATOM 1340 C CA . ARG A 1 177 ? 2.411 5.964 -23.948 1.00 96.69 177 ARG A CA 1
ATOM 1341 C C . ARG A 1 177 ? 3.628 5.929 -24.872 1.00 96.69 177 ARG A C 1
ATOM 1343 O O . ARG A 1 177 ? 3.601 5.260 -25.901 1.00 96.69 177 ARG A O 1
ATOM 1350 N N . ARG A 1 178 ? 4.730 6.585 -24.487 1.00 97.00 178 ARG A N 1
ATOM 1351 C CA . ARG A 1 178 ? 5.995 6.571 -25.253 1.00 97.00 178 ARG A CA 1
ATOM 1352 C C . ARG A 1 178 ? 6.660 5.199 -25.320 1.00 97.00 178 ARG A C 1
ATOM 1354 O O . ARG A 1 178 ? 7.432 4.946 -26.241 1.00 97.00 178 ARG A O 1
ATOM 1361 N N . LEU A 1 179 ? 6.377 4.323 -24.359 1.00 96.81 179 LEU A N 1
ATOM 1362 C CA . LEU A 1 179 ? 6.844 2.935 -24.350 1.00 96.81 179 LEU A CA 1
ATOM 1363 C C . LEU A 1 179 ? 5.910 1.981 -25.115 1.00 96.81 179 LEU A C 1
ATOM 1365 O O . LEU A 1 179 ? 6.208 0.787 -25.210 1.00 96.81 179 LEU A O 1
ATOM 1369 N N . GLY A 1 180 ? 4.800 2.489 -25.665 1.00 96.38 180 GLY A N 1
ATOM 1370 C CA . GLY A 1 180 ? 3.776 1.676 -26.318 1.00 96.38 180 GLY A CA 1
ATOM 1371 C C . GLY A 1 180 ? 3.078 0.740 -25.332 1.00 96.38 180 GLY A C 1
ATOM 1372 O O . GLY A 1 180 ? 2.920 -0.446 -25.629 1.00 96.38 180 GLY A O 1
ATOM 1373 N N . LEU A 1 181 ? 2.770 1.249 -24.136 1.00 96.06 181 LEU A N 1
ATOM 1374 C CA . LEU A 1 181 ? 1.955 0.594 -23.115 1.00 96.06 181 LEU A CA 1
ATOM 1375 C C . LEU A 1 181 ? 0.619 1.331 -22.987 1.00 96.06 181 LEU A C 1
ATOM 1377 O O . LEU A 1 181 ? 0.591 2.562 -23.010 1.00 96.06 181 LEU A O 1
ATOM 1381 N N . ASP A 1 182 ? -0.463 0.585 -22.770 1.00 93.25 182 ASP A N 1
ATOM 1382 C CA . ASP A 1 182 ? -1.812 1.156 -22.640 1.00 93.25 182 ASP A CA 1
ATOM 1383 C C . ASP A 1 182 ? -2.018 1.905 -21.312 1.00 93.25 182 ASP A C 1
ATOM 1385 O O . ASP A 1 182 ? -2.859 2.797 -21.212 1.00 93.25 182 ASP A O 1
ATOM 1389 N N . HIS A 1 183 ? -1.240 1.563 -20.278 1.00 94.94 183 HIS A N 1
ATOM 1390 C CA . HIS A 1 183 ? -1.351 2.151 -18.943 1.00 94.94 183 HIS A CA 1
ATOM 1391 C C . HIS A 1 183 ? -0.009 2.116 -18.187 1.00 94.94 183 HIS A C 1
ATOM 1393 O O . HIS A 1 183 ? 0.751 1.157 -18.351 1.00 94.94 183 HIS A O 1
ATOM 1399 N N . PRO A 1 184 ? 0.260 3.058 -17.255 1.00 93.81 184 PRO A N 1
ATOM 1400 C CA . PRO A 1 184 ? 1.417 3.002 -16.347 1.00 93.81 184 PRO A CA 1
ATOM 1401 C C . PRO A 1 184 ? 1.531 1.746 -15.476 1.00 93.81 184 PRO A C 1
ATOM 1403 O O . PRO A 1 184 ? 2.558 1.540 -14.842 1.00 93.81 184 PRO A O 1
ATOM 1406 N N . TRP A 1 185 ? 0.485 0.924 -15.416 1.00 93.56 185 TRP A N 1
ATOM 1407 C CA . TRP A 1 185 ? 0.435 -0.325 -14.645 1.00 93.56 185 TRP A CA 1
ATOM 1408 C C . TRP A 1 185 ? 0.338 -1.568 -15.529 1.00 93.56 185 TRP A C 1
ATOM 1410 O O . TRP A 1 185 ? 0.122 -2.659 -15.013 1.00 93.56 185 TRP A O 1
ATOM 1420 N N . ALA A 1 186 ? 0.514 -1.428 -16.847 1.00 93.81 186 ALA A N 1
ATOM 1421 C CA . ALA A 1 186 ? 0.366 -2.528 -17.799 1.00 93.81 186 ALA A CA 1
ATOM 1422 C C . ALA A 1 186 ? 1.303 -3.717 -17.520 1.00 93.81 186 ALA A C 1
ATOM 1424 O O . ALA A 1 186 ? 1.005 -4.835 -17.915 1.00 93.81 186 ALA A O 1
ATOM 1425 N N . LEU A 1 187 ? 2.424 -3.485 -16.829 1.00 93.38 187 LEU A N 1
ATOM 1426 C CA . LEU A 1 187 ? 3.388 -4.527 -16.466 1.00 93.38 187 LEU A CA 1
ATOM 1427 C C . LEU A 1 187 ? 3.298 -4.957 -14.994 1.00 93.38 187 LEU A C 1
ATOM 1429 O O . LEU A 1 187 ? 4.117 -5.755 -14.542 1.00 93.38 187 LEU A O 1
ATOM 1433 N N . ALA A 1 188 ? 2.345 -4.416 -14.228 1.00 91.56 188 ALA A N 1
ATOM 1434 C CA . ALA A 1 188 ? 2.278 -4.645 -12.789 1.00 91.56 188 ALA A CA 1
ATOM 1435 C C . ALA A 1 188 ? 1.856 -6.073 -12.428 1.00 91.56 188 ALA A C 1
ATOM 1437 O O . ALA A 1 188 ? 2.293 -6.623 -11.419 1.00 91.56 188 ALA A O 1
ATOM 1438 N N . THR A 1 189 ? 1.025 -6.685 -13.269 1.00 88.75 189 THR A N 1
ATOM 1439 C CA . THR A 1 189 ? 0.498 -8.041 -13.081 1.00 88.75 189 THR A CA 1
ATOM 1440 C C . THR A 1 189 ? 0.477 -8.783 -14.416 1.00 88.75 189 THR A C 1
ATOM 1442 O O . THR A 1 189 ? 0.779 -8.191 -15.449 1.00 88.75 189 THR A O 1
ATOM 1445 N N . GLY A 1 190 ? 0.131 -10.073 -14.401 1.00 86.06 190 GLY A N 1
ATOM 1446 C CA . GLY A 1 190 ? -0.096 -10.840 -15.629 1.00 86.06 190 GLY A CA 1
ATOM 1447 C C . GLY A 1 190 ? -1.441 -10.561 -16.316 1.00 86.06 190 GLY A C 1
ATOM 1448 O O . GLY A 1 190 ? -1.635 -11.030 -17.432 1.00 86.06 190 GLY A O 1
ATOM 1449 N N . ALA A 1 191 ? -2.360 -9.829 -15.675 1.00 89.62 191 ALA A N 1
ATOM 1450 C CA . ALA A 1 191 ? -3.673 -9.502 -16.233 1.00 89.62 191 ALA A CA 1
ATOM 1451 C C . ALA A 1 191 ? -3.697 -8.121 -16.895 1.00 89.62 191 ALA A C 1
ATOM 1453 O O . ALA A 1 191 ? -2.841 -7.267 -16.632 1.00 89.62 191 ALA A O 1
ATOM 1454 N N . SER A 1 192 ? -4.721 -7.888 -17.717 1.00 92.06 192 SER A N 1
ATOM 1455 C CA . SER A 1 192 ? -4.952 -6.570 -18.297 1.00 92.06 192 SER A CA 1
ATOM 1456 C C . SER A 1 192 ? -5.363 -5.565 -17.216 1.00 92.06 192 SER A C 1
ATOM 1458 O O . SER A 1 192 ? -5.929 -5.910 -16.175 1.00 92.06 192 SER A O 1
ATOM 1460 N N . THR A 1 193 ? -5.126 -4.277 -17.463 1.00 92.44 193 THR A N 1
ATOM 1461 C CA . THR A 1 193 ? -5.585 -3.227 -16.542 1.00 92.44 193 THR A CA 1
ATOM 1462 C C . THR A 1 193 ? -7.108 -3.117 -16.474 1.00 92.44 193 THR A C 1
ATOM 1464 O O . THR A 1 193 ? -7.624 -2.636 -15.469 1.00 92.44 193 THR A O 1
ATOM 1467 N N . ASN A 1 194 ? -7.828 -3.600 -17.492 1.00 94.19 194 ASN A N 1
ATOM 1468 C CA . ASN A 1 194 ? -9.291 -3.663 -17.482 1.00 94.19 194 ASN A CA 1
ATOM 1469 C C . ASN A 1 194 ? -9.800 -4.726 -16.501 1.00 94.19 194 ASN A C 1
ATOM 1471 O O . ASN A 1 194 ? -10.755 -4.463 -15.773 1.00 94.19 194 ASN A O 1
ATOM 1475 N N . ASP A 1 195 ? -9.135 -5.882 -16.421 1.00 94.38 195 ASP A N 1
ATOM 1476 C CA . ASP A 1 195 ? -9.487 -6.938 -15.458 1.00 94.38 195 ASP A CA 1
ATOM 1477 C C . ASP A 1 195 ? -9.273 -6.453 -14.020 1.00 94.38 195 ASP A C 1
ATOM 1479 O O . ASP A 1 195 ? -10.095 -6.687 -13.133 1.00 94.38 195 ASP A O 1
ATOM 1483 N N . LEU A 1 196 ? -8.193 -5.701 -13.791 1.00 95.00 196 LEU A N 1
ATOM 1484 C CA . LEU A 1 196 ? -7.920 -5.086 -12.495 1.00 95.00 196 LEU A CA 1
ATOM 1485 C C . LEU A 1 196 ? -8.925 -3.976 -12.140 1.00 95.00 196 LEU A C 1
ATOM 1487 O O . LEU A 1 196 ? -9.310 -3.876 -10.975 1.00 95.00 196 LEU A O 1
ATOM 1491 N N . ASP A 1 197 ? -9.377 -3.165 -13.106 1.00 96.31 197 ASP A N 1
ATOM 1492 C CA . ASP A 1 197 ? -10.442 -2.172 -12.877 1.00 96.31 197 ASP A CA 1
ATOM 1493 C C . ASP A 1 197 ? -11.767 -2.859 -12.535 1.00 96.31 197 ASP A C 1
ATOM 1495 O O . ASP A 1 197 ? -12.422 -2.493 -11.557 1.00 96.31 197 ASP A O 1
ATOM 1499 N N . ALA A 1 198 ? -12.117 -3.921 -13.267 1.00 97.06 198 ALA A N 1
ATOM 1500 C CA . ALA A 1 198 ? -13.285 -4.742 -12.973 1.00 97.06 198 ALA A CA 1
ATOM 1501 C C . ALA A 1 198 ? -13.210 -5.353 -11.564 1.00 97.06 198 ALA A C 1
ATOM 1503 O O . ALA A 1 198 ? -14.188 -5.293 -10.817 1.00 97.06 198 ALA A O 1
ATOM 1504 N N . LEU A 1 199 ? -12.045 -5.873 -11.158 1.00 97.31 199 LEU A N 1
ATOM 1505 C CA . LEU A 1 199 ? -11.818 -6.384 -9.806 1.00 97.31 199 LEU A CA 1
ATOM 1506 C C . LEU A 1 199 ? -11.959 -5.282 -8.744 1.00 97.31 199 LEU A C 1
ATOM 1508 O O . LEU A 1 199 ? -12.626 -5.490 -7.730 1.00 97.31 199 LEU A O 1
ATOM 1512 N N . ALA A 1 200 ? -11.365 -4.105 -8.962 1.00 97.50 200 ALA A N 1
ATOM 1513 C CA . ALA A 1 200 ? -11.442 -2.983 -8.026 1.00 97.50 200 ALA A CA 1
ATOM 1514 C C . ALA A 1 200 ? -12.888 -2.505 -7.826 1.00 97.50 200 ALA A C 1
ATOM 1516 O O . ALA A 1 200 ? -13.332 -2.316 -6.690 1.00 97.50 200 ALA A O 1
ATOM 1517 N N . ARG A 1 201 ? -13.646 -2.360 -8.918 1.00 98.12 201 ARG A N 1
ATOM 1518 C CA . ARG A 1 201 ? -15.070 -2.000 -8.877 1.00 98.12 201 ARG A CA 1
ATOM 1519 C C . ARG A 1 201 ? -15.894 -3.079 -8.183 1.00 98.12 201 ARG A C 1
ATOM 1521 O O . ARG A 1 201 ? -16.645 -2.756 -7.269 1.00 98.12 201 ARG A O 1
ATOM 1528 N N . ALA A 1 202 ? -15.663 -4.353 -8.506 1.00 98.31 202 ALA A N 1
ATOM 1529 C CA . ALA A 1 202 ? -16.332 -5.471 -7.845 1.00 98.31 202 ALA A CA 1
ATOM 1530 C C . ALA A 1 202 ? -16.077 -5.497 -6.330 1.00 98.31 202 ALA A C 1
ATOM 1532 O O . ALA A 1 202 ? -16.998 -5.780 -5.565 1.00 98.31 202 ALA A O 1
ATOM 1533 N N . VAL A 1 203 ? -14.864 -5.158 -5.874 1.00 98.25 203 VAL A N 1
ATOM 1534 C CA . VAL A 1 203 ? -14.556 -4.986 -4.444 1.00 98.25 203 VAL A CA 1
ATOM 1535 C C . VAL A 1 203 ? -15.398 -3.875 -3.833 1.00 98.25 203 VAL A C 1
ATOM 1537 O O . VAL A 1 203 ? -16.028 -4.098 -2.798 1.00 98.25 203 VAL A O 1
ATOM 1540 N N . LEU A 1 204 ? -15.422 -2.689 -4.444 1.00 98.31 204 LEU A N 1
ATOM 1541 C CA . LEU A 1 204 ? -16.186 -1.558 -3.918 1.00 98.31 204 LEU A CA 1
ATOM 1542 C C . LEU A 1 204 ? -17.686 -1.862 -3.873 1.00 98.31 204 LEU A C 1
ATOM 1544 O O . LEU A 1 204 ? -18.338 -1.504 -2.892 1.00 98.31 204 LEU A O 1
ATOM 1548 N N . ASP A 1 205 ? -18.221 -2.518 -4.904 1.00 98.44 205 ASP A N 1
ATOM 1549 C CA . ASP A 1 205 ? -19.641 -2.853 -5.031 1.00 98.44 205 ASP A CA 1
ATOM 1550 C C . ASP A 1 205 ? -20.047 -3.943 -4.039 1.00 98.44 205 ASP A C 1
ATOM 1552 O O . ASP A 1 205 ? -21.021 -3.778 -3.306 1.00 98.44 205 ASP A O 1
ATOM 1556 N N . ALA A 1 206 ? -19.265 -5.023 -3.940 1.00 98.12 206 ALA A N 1
ATOM 1557 C CA . ALA A 1 206 ? -19.541 -6.119 -3.014 1.00 98.12 206 ALA A CA 1
ATOM 1558 C C . ALA A 1 206 ? -19.452 -5.687 -1.543 1.00 98.12 206 ALA A C 1
ATOM 1560 O O . ALA A 1 206 ? -20.135 -6.255 -0.702 1.00 98.12 206 ALA A O 1
ATOM 1561 N N . THR A 1 207 ? -18.629 -4.684 -1.225 1.00 97.88 207 THR A N 1
ATOM 1562 C CA . THR A 1 207 ? -18.461 -4.178 0.148 1.00 97.88 207 THR A CA 1
ATOM 1563 C C . THR A 1 207 ? -19.313 -2.942 0.461 1.00 97.88 207 THR A C 1
ATOM 1565 O O . THR A 1 207 ? -19.251 -2.419 1.574 1.00 97.88 207 THR A O 1
ATOM 1568 N N . GLU A 1 208 ? -20.104 -2.449 -0.496 1.00 98.00 208 GLU A N 1
ATOM 1569 C CA . GLU A 1 208 ? -20.913 -1.235 -0.345 1.00 98.00 208 GLU A CA 1
ATOM 1570 C C . GLU A 1 208 ? -21.994 -1.340 0.750 1.00 98.00 208 GLU A C 1
ATOM 1572 O O . GLU A 1 208 ? -22.093 -0.398 1.542 1.00 98.00 208 GLU A O 1
ATOM 1577 N N . PRO A 1 209 ? -22.774 -2.438 0.870 1.00 97.38 209 PRO A N 1
ATOM 1578 C CA . PRO A 1 209 ? -23.805 -2.541 1.907 1.00 97.38 209 PRO A CA 1
ATOM 1579 C C . PRO A 1 209 ? -23.225 -2.418 3.321 1.00 97.38 209 PRO A C 1
ATOM 1581 O O . PRO A 1 209 ? -23.676 -1.585 4.108 1.00 97.38 209 PRO A O 1
ATOM 1584 N N . LEU A 1 210 ? -22.159 -3.173 3.605 1.00 97.00 210 LEU A N 1
ATOM 1585 C CA . LEU A 1 210 ? -21.465 -3.132 4.890 1.00 97.00 210 LEU A CA 1
ATOM 1586 C C . LEU A 1 210 ? -20.831 -1.759 5.159 1.00 97.00 210 LEU A C 1
ATOM 1588 O O . LEU A 1 210 ? -20.913 -1.250 6.275 1.00 97.00 210 LEU A O 1
ATOM 1592 N N . ALA A 1 211 ? -20.241 -1.119 4.142 1.00 96.50 211 ALA A N 1
ATOM 1593 C CA . ALA A 1 211 ? -19.656 0.214 4.294 1.00 96.50 211 ALA A CA 1
ATOM 1594 C C . ALA A 1 211 ? -20.692 1.247 4.762 1.00 96.50 211 ALA A C 1
ATOM 1596 O O . ALA A 1 211 ? -20.408 2.026 5.672 1.00 96.50 211 ALA A O 1
ATOM 1597 N N . ARG A 1 212 ? -21.905 1.221 4.193 1.00 95.88 212 ARG A N 1
ATOM 1598 C CA . ARG A 1 212 ? -22.985 2.151 4.558 1.00 95.88 212 ARG A CA 1
ATOM 1599 C C . ARG A 1 212 ? -23.425 1.996 6.009 1.00 95.88 212 ARG A C 1
ATOM 1601 O O . ARG A 1 212 ? -23.614 3.012 6.685 1.00 95.88 212 ARG A O 1
ATOM 1608 N N . GLU A 1 213 ? -23.553 0.761 6.494 1.00 95.69 213 GLU A N 1
ATOM 1609 C CA . GLU A 1 213 ? -23.883 0.509 7.902 1.00 95.69 213 GLU A CA 1
ATOM 1610 C C . GLU A 1 213 ? -22.741 0.954 8.825 1.00 95.69 213 GLU A C 1
ATOM 1612 O O . GLU A 1 213 ? -22.988 1.699 9.772 1.00 95.69 213 GLU A O 1
ATOM 1617 N N . LEU A 1 214 ? -21.480 0.654 8.491 1.00 94.62 214 LEU A N 1
ATOM 1618 C CA . LEU A 1 214 ? -20.328 1.130 9.268 1.00 94.62 214 LEU A CA 1
ATOM 1619 C C . LEU A 1 214 ? -20.245 2.664 9.324 1.00 94.62 214 LEU A C 1
ATOM 1621 O O . LEU A 1 214 ? -19.955 3.231 10.380 1.00 94.62 214 LEU A O 1
ATOM 1625 N N . HIS A 1 215 ? -20.522 3.364 8.218 1.00 94.25 215 HIS A N 1
ATOM 1626 C CA . HIS A 1 215 ? -20.559 4.831 8.194 1.00 94.25 215 HIS A CA 1
ATOM 1627 C C . HIS A 1 215 ? -21.692 5.389 9.057 1.00 94.25 215 HIS A C 1
ATOM 1629 O O . HIS A 1 215 ? -21.506 6.377 9.768 1.00 94.25 215 HIS A O 1
ATOM 1635 N N . LYS A 1 216 ? -22.871 4.768 9.010 1.00 93.44 216 LYS A N 1
ATOM 1636 C CA . LYS A 1 216 ? -24.031 5.148 9.824 1.00 93.44 216 LYS A CA 1
ATOM 1637 C C . LYS A 1 216 ? -23.762 4.937 11.311 1.00 93.44 216 LYS A C 1
ATOM 1639 O O . LYS A 1 216 ? -24.033 5.845 12.097 1.00 93.44 216 LYS A O 1
ATOM 1644 N N . ASP A 1 217 ? -23.179 3.805 11.682 1.00 92.75 217 ASP A N 1
ATOM 1645 C CA . ASP A 1 217 ? -22.798 3.505 13.059 1.00 92.75 217 ASP A CA 1
ATOM 1646 C C . ASP A 1 217 ? -21.715 4.450 13.565 1.00 92.75 217 ASP A C 1
ATOM 1648 O O . ASP A 1 217 ? -21.795 4.944 14.690 1.00 92.75 217 ASP A O 1
ATOM 1652 N N . LEU A 1 218 ? -20.717 4.764 12.737 1.00 91.62 218 LEU A N 1
ATOM 1653 C CA . LEU A 1 218 ? -19.691 5.736 13.095 1.00 91.62 218 LEU A CA 1
ATOM 1654 C C . LEU A 1 218 ? -20.294 7.121 13.360 1.00 91.62 218 LEU A C 1
ATOM 1656 O O . LEU A 1 218 ? -19.989 7.714 14.394 1.00 91.62 218 LEU A O 1
ATOM 1660 N N . ARG A 1 219 ? -21.186 7.613 12.487 1.00 91.00 219 ARG A N 1
ATOM 1661 C CA . ARG A 1 219 ? -21.883 8.897 12.691 1.00 91.00 219 ARG A CA 1
ATOM 1662 C C . ARG A 1 219 ? -22.694 8.908 13.986 1.00 91.00 219 ARG A C 1
ATOM 1664 O O . ARG A 1 219 ? -22.620 9.875 14.7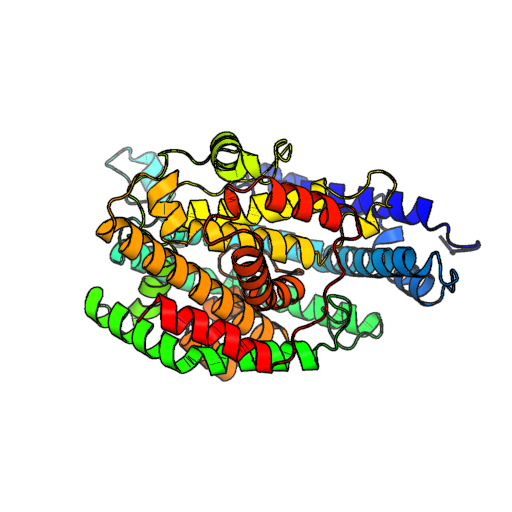34 1.00 91.00 219 ARG A O 1
ATOM 1671 N N . ARG A 1 220 ? -23.407 7.817 14.292 1.00 91.44 220 ARG A N 1
ATOM 1672 C CA . ARG A 1 220 ? -24.163 7.675 15.550 1.00 91.44 220 ARG A CA 1
ATOM 1673 C C . ARG A 1 220 ? -23.262 7.711 16.784 1.00 91.44 220 ARG A C 1
ATOM 1675 O O . ARG A 1 220 ? -23.618 8.351 17.761 1.00 91.44 220 ARG A O 1
ATOM 1682 N N . ARG A 1 221 ? -22.108 7.035 16.747 1.00 90.19 221 ARG A N 1
ATOM 1683 C CA . ARG A 1 221 ? -21.175 6.947 17.888 1.00 90.19 221 ARG A CA 1
ATOM 1684 C C . ARG A 1 221 ? -20.371 8.222 18.135 1.00 90.19 221 ARG A C 1
ATOM 1686 O O . ARG A 1 221 ? -19.901 8.422 19.248 1.00 90.19 221 ARG A O 1
ATOM 1693 N N . THR A 1 222 ? -20.127 9.014 17.093 1.00 88.19 222 THR A N 1
ATOM 1694 C CA . THR A 1 222 ? -19.211 10.167 17.154 1.00 88.19 222 THR A CA 1
ATOM 1695 C C . THR A 1 222 ? -19.917 11.516 17.119 1.00 88.19 222 THR A C 1
ATOM 1697 O O . THR A 1 222 ? -19.250 12.527 17.308 1.00 88.19 222 THR A O 1
ATOM 1700 N N . GLU A 1 223 ? -21.232 11.534 16.876 1.00 88.50 223 GLU A N 1
ATOM 1701 C CA . GLU A 1 223 ? -22.059 12.748 16.784 1.00 88.50 223 GLU A CA 1
ATOM 1702 C C . GLU A 1 223 ? -21.516 13.786 15.780 1.00 88.50 223 GLU A C 1
ATOM 1704 O O . GLU A 1 223 ? -21.793 14.980 15.871 1.00 88.50 223 GLU A O 1
ATOM 1709 N N . VAL A 1 224 ? -20.728 13.340 14.794 1.00 87.50 224 VAL A N 1
ATOM 1710 C CA . VAL A 1 224 ? -20.129 14.225 13.789 1.00 87.50 224 VAL A CA 1
ATOM 1711 C C . VAL A 1 224 ? -21.132 14.616 12.711 1.00 87.50 224 VAL A C 1
ATOM 1713 O O . VAL A 1 224 ? -21.955 13.812 12.263 1.00 87.50 224 VAL A O 1
ATOM 1716 N N . THR A 1 225 ? -21.011 15.856 12.240 1.00 84.50 225 THR A N 1
ATOM 1717 C CA . THR A 1 225 ? -21.710 16.345 11.047 1.00 84.50 225 THR A CA 1
ATOM 1718 C C . THR A 1 225 ? -21.205 15.634 9.786 1.00 84.50 225 THR A C 1
ATOM 1720 O O . THR A 1 225 ? -20.186 14.937 9.802 1.00 84.50 225 THR A O 1
ATOM 1723 N N . ALA A 1 226 ? -21.895 15.832 8.658 1.00 80.06 226 ALA A N 1
ATOM 1724 C CA . ALA A 1 226 ? -21.446 15.314 7.363 1.00 80.06 226 ALA A CA 1
ATOM 1725 C C . ALA A 1 226 ? -20.025 15.794 6.998 1.00 80.06 226 ALA A C 1
ATOM 1727 O O . ALA A 1 226 ? -19.228 15.011 6.492 1.00 80.06 226 ALA A O 1
ATOM 1728 N N . GLU A 1 227 ? -19.682 17.041 7.335 1.00 74.50 227 GLU A N 1
ATOM 1729 C CA . GLU A 1 227 ? -18.361 17.640 7.093 1.00 74.50 227 GLU A CA 1
ATOM 1730 C C . GLU A 1 227 ? -17.249 16.970 7.922 1.00 74.50 227 GLU A C 1
ATOM 1732 O O . GLU A 1 227 ? -16.123 16.810 7.453 1.00 74.50 227 GLU A O 1
ATOM 1737 N N . GLY A 1 228 ? -17.566 16.502 9.136 1.00 85.00 228 GLY A N 1
ATOM 1738 C CA . GLY A 1 228 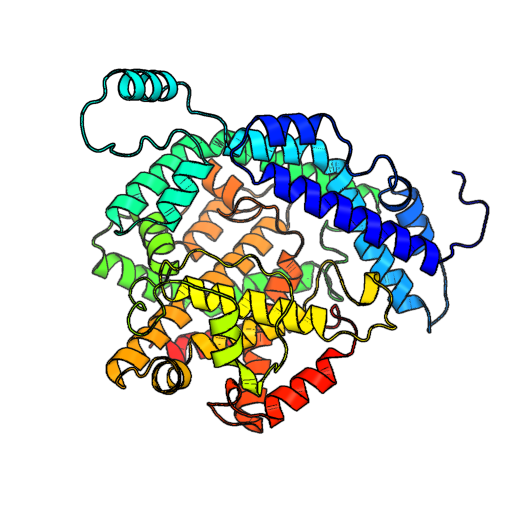? -16.628 15.786 10.008 1.00 85.00 228 GLY A CA 1
ATOM 1739 C C . GLY A 1 228 ? -16.513 14.283 9.730 1.00 85.00 228 GLY A C 1
ATOM 1740 O O . GLY A 1 228 ? -15.633 13.622 10.292 1.00 85.00 228 GLY A O 1
ATOM 1741 N N . ALA A 1 229 ? -17.374 13.722 8.874 1.00 89.06 229 ALA A N 1
ATOM 1742 C CA . ALA A 1 229 ? -17.471 12.277 8.666 1.00 89.06 229 ALA A CA 1
ATOM 1743 C C . ALA A 1 229 ? -16.170 11.670 8.116 1.00 89.06 229 ALA A C 1
ATOM 1745 O O . ALA A 1 229 ? -15.722 10.634 8.610 1.00 89.06 229 ALA A O 1
ATOM 1746 N N . ALA A 1 230 ? -15.512 12.342 7.164 1.00 90.88 230 ALA A N 1
ATOM 1747 C CA . ALA A 1 230 ? -14.256 11.857 6.597 1.00 90.88 230 ALA A CA 1
ATOM 1748 C C . ALA A 1 230 ? -13.126 11.812 7.640 1.00 90.88 230 ALA A C 1
ATOM 1750 O O . ALA A 1 230 ? -12.395 10.821 7.724 1.00 90.88 230 ALA A O 1
ATOM 1751 N N . ALA A 1 231 ? -13.015 12.841 8.486 1.00 91.00 231 ALA A N 1
ATOM 1752 C CA . ALA A 1 231 ? -12.032 12.883 9.566 1.00 91.00 231 ALA A CA 1
ATOM 1753 C C . ALA A 1 231 ? -12.292 11.788 10.613 1.00 91.00 231 ALA A C 1
ATOM 1755 O O . ALA A 1 231 ? -11.362 11.083 11.014 1.00 91.00 231 ALA A O 1
ATOM 1756 N N . ALA A 1 232 ? -13.555 11.600 11.013 1.00 91.31 232 ALA A N 1
ATOM 1757 C CA . ALA A 1 232 ? -13.957 10.538 11.931 1.00 91.31 232 ALA A CA 1
ATOM 1758 C C . ALA A 1 232 ? -13.643 9.149 11.364 1.00 91.31 232 ALA A C 1
ATOM 1760 O O . ALA A 1 232 ? -13.169 8.276 12.089 1.00 91.31 232 ALA A O 1
ATOM 1761 N N . PHE A 1 233 ? -13.850 8.950 10.062 1.00 90.69 233 PHE A N 1
ATOM 1762 C CA . PHE A 1 233 ? -13.558 7.682 9.407 1.00 90.69 233 PHE A CA 1
ATOM 1763 C C . PHE A 1 233 ? -12.057 7.400 9.334 1.00 90.69 233 PHE A C 1
ATOM 1765 O O . PHE A 1 233 ? -11.615 6.302 9.671 1.00 90.69 233 PHE A O 1
ATOM 1772 N N . VAL A 1 234 ? -11.248 8.400 8.963 1.00 88.81 234 VAL A N 1
ATOM 1773 C CA . VAL A 1 234 ? -9.784 8.274 9.010 1.00 88.81 234 VAL A CA 1
ATOM 1774 C C . VAL A 1 234 ? -9.318 7.970 10.435 1.00 88.81 234 VAL A C 1
ATOM 1776 O O . VAL A 1 234 ? -8.440 7.130 10.614 1.00 88.81 234 VAL A O 1
ATOM 1779 N N . PHE A 1 235 ? -9.924 8.597 11.446 1.00 90.62 235 PHE A N 1
ATOM 1780 C CA . PHE A 1 235 ? -9.640 8.326 12.853 1.00 90.62 235 PHE A CA 1
ATOM 1781 C C . PHE A 1 235 ? -9.991 6.882 13.267 1.00 90.62 235 PHE A C 1
ATOM 1783 O O . PHE A 1 235 ? -9.153 6.226 13.892 1.00 90.62 235 PHE A O 1
ATOM 1790 N N . ASP A 1 236 ? -11.181 6.377 12.914 1.00 89.75 236 ASP A N 1
ATOM 1791 C CA . ASP A 1 236 ? -11.636 5.005 13.227 1.00 89.75 236 ASP A CA 1
ATOM 1792 C C . ASP A 1 236 ? -10.740 3.953 12.546 1.00 89.75 236 ASP A C 1
ATOM 1794 O O . ASP A 1 236 ? -10.371 2.954 13.163 1.00 89.75 236 ASP A O 1
ATOM 1798 N N . ALA A 1 237 ? -10.240 4.242 11.337 1.00 88.06 237 ALA A N 1
ATOM 1799 C CA . ALA A 1 237 ? -9.320 3.381 10.584 1.00 88.06 237 ALA A CA 1
ATOM 1800 C C . ALA A 1 237 ? -7.928 3.177 11.232 1.00 88.06 237 ALA A C 1
ATOM 1802 O O . ALA A 1 237 ? -7.099 2.430 10.698 1.00 88.06 237 ALA A O 1
ATOM 1803 N N . PHE A 1 238 ? -7.642 3.812 12.377 1.00 87.50 238 PHE A N 1
ATOM 1804 C CA . PHE A 1 238 ? -6.462 3.522 13.203 1.00 87.50 238 PHE A CA 1
ATOM 1805 C C . PHE A 1 238 ? -6.715 2.492 14.315 1.00 87.50 238 PHE A C 1
ATOM 1807 O O . PHE A 1 238 ? -5.762 2.120 15.005 1.00 87.50 238 PHE A O 1
ATOM 1814 N N . GLY A 1 239 ? -7.951 2.007 14.495 1.00 89.25 239 GLY A N 1
ATOM 1815 C CA . GLY A 1 239 ? -8.275 0.966 15.479 1.00 89.25 239 GLY A CA 1
ATOM 1816 C C . GLY A 1 239 ? -7.832 1.343 16.895 1.00 89.25 239 GLY A C 1
ATOM 1817 O O . GLY A 1 239 ? -7.158 0.565 17.575 1.00 89.25 239 GLY A O 1
ATOM 1818 N N . ARG A 1 240 ? -8.105 2.590 17.310 1.00 86.12 240 ARG A N 1
ATOM 1819 C CA . ARG A 1 240 ? -7.690 3.118 18.625 1.00 86.12 240 ARG A CA 1
ATOM 1820 C C . ARG A 1 240 ? -8.474 2.518 19.792 1.00 86.12 240 ARG A C 1
ATOM 1822 O O . ARG A 1 240 ? -8.032 2.630 20.928 1.00 86.12 240 ARG A O 1
ATOM 1829 N N . ASP A 1 241 ? -9.597 1.879 19.515 1.00 86.56 241 ASP A N 1
ATOM 1830 C CA . ASP A 1 241 ? -10.370 1.067 20.452 1.00 86.56 241 ASP A CA 1
ATOM 1831 C C . ASP A 1 241 ? -9.697 -0.285 20.760 1.00 86.56 241 ASP A C 1
ATOM 1833 O O . ASP A 1 241 ? -9.875 -0.825 21.846 1.00 86.56 241 ASP A O 1
ATOM 1837 N N . ALA A 1 242 ? -8.827 -0.784 19.877 1.00 91.38 242 ALA A N 1
ATOM 1838 C CA . ALA A 1 242 ? -8.051 -2.012 20.063 1.00 91.38 242 ALA A CA 1
ATOM 1839 C C . ALA A 1 242 ? -6.663 -1.744 20.684 1.00 91.38 242 ALA A C 1
ATOM 1841 O O . ALA A 1 242 ? -5.640 -2.043 20.066 1.00 91.38 242 ALA A O 1
ATOM 1842 N N . ARG A 1 243 ? -6.598 -1.123 21.874 1.00 88.88 243 ARG A N 1
ATOM 1843 C CA . ARG A 1 243 ? -5.327 -0.732 22.539 1.00 88.88 243 ARG A CA 1
ATOM 1844 C C . ARG A 1 243 ? -4.841 -1.673 23.637 1.00 88.88 243 ARG A C 1
ATOM 1846 O O . ARG A 1 243 ? -3.637 -1.754 23.860 1.00 88.88 243 ARG A O 1
ATOM 1853 N N . GLU A 1 244 ? -5.746 -2.359 24.322 1.00 91.50 244 GLU A N 1
ATOM 1854 C CA . GLU A 1 244 ? -5.397 -3.237 25.445 1.00 91.50 244 GLU A CA 1
ATOM 1855 C C . GLU A 1 244 ? -4.540 -4.429 24.969 1.00 91.50 244 GLU A C 1
ATOM 1857 O O . GLU A 1 244 ? -4.712 -4.918 23.850 1.00 91.50 244 GLU A O 1
ATOM 1862 N N . GLY A 1 245 ? -3.585 -4.857 25.801 1.00 91.56 245 GLY A N 1
ATOM 1863 C CA . GLY A 1 245 ? -2.700 -6.005 25.557 1.00 91.56 245 GLY A CA 1
ATOM 1864 C C . GLY A 1 245 ? -1.498 -5.746 24.638 1.00 91.56 245 GLY A C 1
ATOM 1865 O O . GLY A 1 245 ? -0.537 -6.514 24.660 1.00 91.56 245 GLY A O 1
ATOM 1866 N N . TRP A 1 246 ? -1.493 -4.662 23.857 1.00 93.81 246 TRP A N 1
ATOM 1867 C CA . TRP A 1 246 ? -0.362 -4.337 22.984 1.00 93.81 246 TRP A CA 1
ATOM 1868 C C . TRP A 1 246 ? 0.836 -3.761 23.757 1.00 93.81 246 TRP A C 1
ATOM 1870 O O . TRP A 1 246 ? 0.656 -2.998 24.709 1.00 93.81 246 TRP A O 1
ATOM 1880 N N . PRO A 1 247 ? 2.079 -4.037 23.321 1.00 92.06 247 PRO A N 1
ATOM 1881 C CA . PRO A 1 247 ? 3.261 -3.375 23.862 1.00 92.06 247 PRO A CA 1
ATOM 1882 C C . PRO A 1 247 ? 3.209 -1.848 23.712 1.00 92.06 247 PRO A C 1
ATOM 1884 O O . PRO A 1 247 ? 2.769 -1.324 22.692 1.00 92.06 247 PRO A O 1
ATOM 1887 N N . ALA A 1 248 ? 3.785 -1.114 24.667 1.00 89.12 248 ALA A N 1
ATOM 1888 C CA . ALA A 1 248 ? 3.904 0.347 24.570 1.00 89.12 248 ALA A CA 1
ATOM 1889 C C . ALA A 1 248 ? 4.813 0.812 23.412 1.00 89.12 248 ALA A C 1
ATOM 1891 O O . ALA A 1 248 ? 4.718 1.947 22.948 1.00 89.12 248 ALA A O 1
ATOM 1892 N N . ARG A 1 249 ? 5.726 -0.054 22.954 1.00 88.81 249 ARG A N 1
ATOM 1893 C CA . ARG A 1 249 ? 6.624 0.203 21.824 1.00 88.81 249 ARG A CA 1
ATOM 1894 C C . ARG A 1 249 ? 6.578 -0.966 20.856 1.00 88.81 249 ARG A C 1
ATOM 1896 O O . ARG A 1 249 ? 6.726 -2.117 21.255 1.00 88.81 249 ARG A O 1
ATOM 1903 N N . LEU A 1 250 ? 6.435 -0.650 19.577 1.00 88.69 250 LEU A N 1
ATOM 1904 C CA . LEU A 1 250 ? 6.492 -1.625 18.501 1.00 88.69 250 LEU A CA 1
ATOM 1905 C C . LEU A 1 250 ? 7.947 -1.795 18.041 1.00 88.69 250 LEU A C 1
ATOM 1907 O O . LEU A 1 250 ? 8.571 -0.847 17.569 1.00 88.69 250 LEU A O 1
ATOM 1911 N N . GLY A 1 251 ? 8.478 -3.010 18.177 1.00 88.94 251 GLY A N 1
ATOM 1912 C CA . GLY A 1 251 ? 9.831 -3.377 17.753 1.00 88.94 251 GLY A CA 1
ATOM 1913 C C . GLY A 1 251 ? 9.854 -4.702 16.993 1.00 88.94 251 GLY A C 1
ATOM 1914 O O . GLY A 1 251 ? 8.917 -5.494 17.089 1.00 88.94 251 GLY A O 1
ATOM 1915 N N . THR A 1 252 ? 10.936 -4.964 16.254 1.00 89.00 252 THR A N 1
ATOM 1916 C CA . THR A 1 252 ? 11.102 -6.215 15.486 1.00 89.00 252 THR A CA 1
ATOM 1917 C C . THR A 1 252 ? 11.093 -7.443 16.390 1.00 89.00 252 THR A C 1
ATOM 1919 O O . THR A 1 252 ? 10.472 -8.440 16.044 1.00 89.00 252 THR A O 1
ATOM 1922 N N . ARG A 1 253 ? 11.668 -7.326 17.592 1.00 89.19 253 ARG A N 1
ATOM 1923 C CA . ARG A 1 253 ? 11.674 -8.382 18.610 1.00 89.19 253 ARG A CA 1
ATOM 1924 C C . ARG A 1 253 ? 10.273 -8.894 18.951 1.00 89.19 253 ARG A C 1
ATOM 1926 O O . ARG A 1 253 ? 10.079 -10.095 19.058 1.00 89.19 253 ARG A O 1
ATOM 1933 N N . TRP A 1 254 ? 9.292 -8.002 19.089 1.00 91.06 254 TRP A N 1
ATOM 1934 C CA . TRP A 1 254 ? 7.920 -8.420 19.383 1.00 91.06 254 TRP A CA 1
ATOM 1935 C C . TRP A 1 254 ? 7.321 -9.235 18.224 1.00 91.06 254 TRP A C 1
ATOM 1937 O O . TRP A 1 254 ? 6.704 -10.271 18.454 1.00 91.06 254 TRP A O 1
ATOM 1947 N N . LEU A 1 255 ? 7.560 -8.815 16.976 1.00 92.88 255 LEU A N 1
ATOM 1948 C CA . LEU A 1 255 ? 7.125 -9.561 15.788 1.00 92.88 255 LEU A CA 1
ATOM 1949 C C . LEU A 1 255 ? 7.783 -10.947 15.720 1.00 92.88 255 LEU A C 1
ATOM 1951 O O . LEU A 1 255 ? 7.112 -11.928 15.416 1.00 92.88 255 LEU A O 1
ATOM 1955 N N . GLU A 1 256 ? 9.076 -11.033 16.040 1.00 91.56 256 GLU A N 1
ATOM 1956 C CA . GLU A 1 256 ? 9.823 -12.296 16.105 1.00 91.56 256 GLU A CA 1
ATOM 1957 C C . GLU A 1 256 ? 9.277 -13.242 17.176 1.00 91.56 256 GLU A C 1
ATOM 1959 O O . GLU A 1 256 ? 9.150 -14.438 16.931 1.00 91.56 256 GLU A O 1
ATOM 1964 N N . GLU A 1 257 ? 8.949 -12.719 18.358 1.00 91.75 257 GLU A N 1
ATOM 1965 C CA . GLU A 1 257 ? 8.393 -13.505 19.461 1.00 91.75 257 GLU A CA 1
ATOM 1966 C C . GLU A 1 257 ? 6.995 -14.033 19.115 1.00 91.75 257 GLU A C 1
ATOM 1968 O O . GLU A 1 257 ? 6.706 -15.215 19.314 1.00 91.75 257 GLU A O 1
ATOM 1973 N N . VAL A 1 258 ? 6.139 -13.181 18.547 1.00 92.69 258 VAL A N 1
ATOM 1974 C CA . VAL A 1 258 ? 4.757 -13.535 18.205 1.00 92.69 258 VAL A CA 1
ATOM 1975 C C . VAL A 1 258 ? 4.685 -14.538 17.059 1.00 92.69 258 VAL A C 1
ATOM 1977 O O . VAL A 1 258 ? 3.920 -15.495 17.156 1.00 92.69 258 VAL A O 1
ATOM 1980 N N . PHE A 1 259 ? 5.487 -14.352 16.011 1.00 93.56 259 PHE A N 1
ATOM 1981 C CA . PHE A 1 259 ? 5.462 -15.171 14.796 1.00 93.56 259 PHE A CA 1
ATOM 1982 C C . PHE A 1 259 ? 6.653 -16.130 14.691 1.00 93.56 259 PHE A C 1
ATOM 1984 O O . PHE A 1 259 ? 7.052 -16.535 13.593 1.00 93.56 259 PHE A O 1
ATOM 1991 N N . ARG A 1 260 ? 7.225 -16.526 15.833 1.00 92.56 260 ARG A N 1
ATOM 1992 C CA . ARG A 1 260 ? 8.396 -17.412 15.906 1.00 92.56 260 ARG A CA 1
ATOM 1993 C C . ARG A 1 260 ? 8.208 -18.722 15.135 1.00 92.56 260 ARG A C 1
ATOM 1995 O O . ARG A 1 260 ? 9.169 -19.228 14.558 1.00 92.56 260 ARG A O 1
ATOM 2002 N N . ALA A 1 261 ? 6.987 -19.259 15.134 1.00 91.25 261 ALA A N 1
ATOM 2003 C CA . ALA A 1 261 ? 6.636 -20.492 14.431 1.00 91.25 261 ALA A CA 1
ATOM 2004 C C . ALA A 1 261 ? 6.648 -20.333 12.902 1.00 91.25 261 ALA A C 1
ATOM 2006 O O . ALA A 1 261 ? 6.951 -21.290 12.194 1.00 91.25 261 ALA A O 1
ATOM 2007 N N . ILE A 1 262 ? 6.364 -19.127 12.398 1.00 90.56 262 ILE A N 1
ATOM 2008 C CA . ILE A 1 262 ? 6.341 -18.821 10.965 1.00 90.56 262 ILE A CA 1
ATOM 2009 C C . ILE A 1 262 ? 7.739 -18.510 10.439 1.00 90.56 262 ILE A C 1
ATOM 2011 O O . ILE A 1 262 ? 8.133 -19.020 9.392 1.00 90.56 262 ILE A O 1
ATOM 2015 N N . ALA A 1 263 ? 8.503 -17.690 11.161 1.00 82.88 263 ALA A N 1
ATOM 2016 C CA . ALA A 1 263 ? 9.850 -17.323 10.752 1.00 82.88 263 ALA A CA 1
ATOM 2017 C C . ALA A 1 263 ? 10.802 -17.249 11.953 1.00 82.88 263 ALA A C 1
ATOM 2019 O O . ALA A 1 263 ? 10.790 -16.265 12.693 1.00 82.88 263 ALA A O 1
ATOM 2020 N N . PRO A 1 264 ? 11.713 -18.227 12.115 1.00 69.06 264 PRO A N 1
ATOM 2021 C CA . PRO A 1 264 ? 12.671 -18.221 13.220 1.00 69.06 264 PRO A CA 1
ATOM 2022 C C . PRO A 1 264 ? 13.776 -17.164 13.059 1.00 69.06 264 PRO A C 1
ATOM 2024 O O . PRO A 1 264 ? 14.601 -17.001 13.955 1.00 69.06 264 PRO A O 1
ATOM 2027 N N . ARG A 1 265 ? 13.853 -16.476 11.910 1.00 75.19 265 ARG A N 1
ATOM 2028 C CA . ARG A 1 265 ? 14.850 -15.434 11.633 1.00 75.19 265 ARG A CA 1
ATOM 2029 C C . ARG A 1 265 ? 14.178 -14.172 11.115 1.00 75.19 265 ARG A C 1
ATOM 2031 O O . ARG A 1 265 ? 13.462 -14.209 10.118 1.00 75.19 265 ARG A O 1
ATOM 2038 N N . ALA A 1 266 ? 14.478 -13.058 11.768 1.00 74.06 266 ALA A N 1
ATOM 2039 C CA . ALA A 1 266 ? 13.925 -11.759 11.437 1.00 74.06 266 ALA A CA 1
ATOM 2040 C C . ALA A 1 266 ? 14.520 -11.158 10.152 1.00 74.06 266 ALA A C 1
ATOM 2042 O O . ALA A 1 266 ? 15.706 -11.360 9.856 1.00 74.06 266 ALA A O 1
ATOM 2043 N N . PRO A 1 267 ? 13.749 -10.335 9.422 1.00 77.88 267 PRO A N 1
ATOM 2044 C CA . PRO A 1 267 ? 14.309 -9.432 8.431 1.00 77.88 267 PRO A CA 1
ATOM 2045 C C . PRO A 1 267 ? 15.208 -8.386 9.117 1.00 77.88 267 PRO A C 1
ATOM 2047 O O . PRO A 1 267 ? 14.873 -7.853 10.170 1.00 77.88 267 PRO A O 1
ATOM 2050 N N . ARG A 1 268 ? 16.364 -8.080 8.510 1.00 69.31 268 ARG A N 1
ATOM 2051 C CA . ARG A 1 268 ? 17.426 -7.267 9.140 1.00 69.31 268 ARG A CA 1
ATOM 2052 C C . ARG A 1 268 ? 17.070 -5.795 9.368 1.00 69.31 268 ARG A C 1
ATOM 2054 O O . ARG A 1 268 ? 17.585 -5.201 10.305 1.00 69.31 268 ARG A O 1
ATOM 2061 N N . VAL A 1 269 ? 16.257 -5.190 8.501 1.00 70.12 269 VAL A N 1
ATOM 2062 C CA . VAL A 1 269 ? 15.884 -3.769 8.588 1.00 70.12 269 VAL A CA 1
ATOM 2063 C C . VAL A 1 269 ? 14.426 -3.623 8.174 1.00 70.12 269 VAL A C 1
ATOM 2065 O O . VAL A 1 269 ? 14.062 -3.988 7.057 1.00 70.12 269 VAL A O 1
ATOM 2068 N N . LEU A 1 270 ? 13.597 -3.090 9.071 1.00 83.25 270 LEU A N 1
ATOM 2069 C CA . LEU A 1 270 ? 12.185 -2.826 8.815 1.00 83.25 270 LEU A CA 1
ATOM 2070 C C . LEU A 1 270 ? 11.789 -1.491 9.447 1.00 83.25 270 LEU A C 1
ATOM 2072 O O . LEU A 1 270 ? 11.921 -1.310 10.655 1.00 83.25 270 LEU A O 1
ATOM 2076 N N . ALA A 1 271 ? 11.273 -0.565 8.639 1.00 83.44 271 ALA A N 1
ATOM 2077 C CA . ALA A 1 271 ? 10.693 0.671 9.149 1.00 83.44 271 ALA A CA 1
ATOM 2078 C C . ALA A 1 271 ? 9.313 0.374 9.757 1.00 83.44 271 ALA A C 1
ATOM 2080 O O . ALA A 1 271 ? 8.331 0.131 9.041 1.00 83.44 271 ALA A O 1
ATOM 2081 N N . LEU A 1 272 ? 9.241 0.372 11.086 1.00 87.38 272 LEU A N 1
ATOM 2082 C CA . LEU A 1 272 ? 8.013 0.112 11.832 1.00 87.38 272 LEU A CA 1
ATOM 2083 C C . LEU A 1 272 ? 7.226 1.412 12.069 1.00 87.38 272 LEU A C 1
ATOM 2085 O O . LEU A 1 272 ? 7.836 2.464 12.262 1.00 87.38 272 LEU A O 1
ATOM 2089 N N . PRO A 1 273 ? 5.881 1.376 12.013 1.00 87.19 273 PRO A N 1
ATOM 2090 C CA . PRO A 1 273 ? 5.064 2.528 12.383 1.00 87.19 273 PRO A CA 1
ATOM 2091 C C . PRO A 1 273 ? 5.196 2.858 13.883 1.00 87.19 273 PRO A C 1
ATOM 2093 O O . PRO A 1 273 ? 5.547 1.979 14.673 1.00 87.19 273 PRO A O 1
ATOM 2096 N N . PRO A 1 274 ? 4.878 4.096 14.303 1.00 86.31 274 PRO A N 1
ATOM 2097 C CA . PRO A 1 274 ? 4.704 4.403 15.721 1.00 86.31 274 PRO A CA 1
ATOM 2098 C C . PRO A 1 274 ? 3.570 3.555 16.319 1.00 86.31 274 PRO A C 1
ATOM 2100 O O . PRO A 1 274 ? 2.598 3.238 15.634 1.00 86.31 274 PRO A O 1
ATOM 2103 N N . ALA A 1 275 ? 3.682 3.187 17.596 1.00 90.31 275 ALA A N 1
ATOM 2104 C CA . ALA A 1 275 ? 2.694 2.360 18.293 1.00 90.31 275 ALA A CA 1
ATOM 2105 C C . ALA A 1 275 ? 1.498 3.205 18.781 1.00 90.31 275 ALA A C 1
ATOM 2107 O O . ALA A 1 275 ? 1.446 3.609 19.937 1.00 90.31 275 ALA A O 1
ATOM 2108 N N . LEU A 1 276 ? 0.541 3.497 17.892 1.00 86.00 276 LEU A N 1
ATOM 2109 C CA . LEU A 1 276 ? -0.595 4.400 18.178 1.00 86.00 276 LEU A CA 1
ATOM 2110 C C . LEU A 1 276 ? -1.906 3.678 18.558 1.00 86.00 276 LEU A C 1
ATOM 2112 O O . LEU A 1 276 ? -2.853 4.287 19.072 1.00 86.00 276 LEU A O 1
ATOM 2116 N N . GLY A 1 277 ? -1.971 2.377 18.280 1.00 86.38 277 GLY A N 1
ATOM 2117 C CA . GLY A 1 277 ? -3.147 1.519 18.436 1.00 86.38 277 GLY A CA 1
ATOM 2118 C C . GLY A 1 277 ? -2.989 0.230 17.633 1.00 86.38 277 GLY A C 1
ATOM 2119 O O . GLY A 1 277 ? -1.977 0.056 16.942 1.00 86.38 277 GLY A O 1
ATOM 2120 N N . GLY A 1 278 ? -3.983 -0.657 17.682 1.00 91.56 278 GLY A N 1
ATOM 2121 C CA . GLY A 1 278 ? -3.892 -1.983 17.070 1.00 91.56 278 GLY A CA 1
ATOM 2122 C C . GLY A 1 278 ? -3.621 -1.964 15.555 1.00 91.56 278 GLY A C 1
ATOM 2123 O O . GLY A 1 278 ? -2.870 -2.803 15.057 1.00 91.56 278 GLY A O 1
ATOM 2124 N N . ALA A 1 279 ? -4.086 -0.944 14.815 1.00 92.69 279 ALA A N 1
ATOM 2125 C CA . ALA A 1 279 ? -3.749 -0.795 13.391 1.00 92.69 279 ALA A CA 1
ATOM 2126 C C . ALA A 1 279 ? -2.239 -0.648 13.137 1.00 92.69 279 ALA A C 1
ATOM 2128 O O . ALA A 1 279 ? -1.753 -0.994 12.060 1.00 92.69 279 ALA A O 1
ATOM 2129 N N . SER A 1 280 ? -1.483 -0.133 14.111 1.00 93.00 280 SER A N 1
ATOM 2130 C CA . SER A 1 280 ? -0.025 0.001 14.012 1.00 93.00 280 SER A CA 1
ATOM 2131 C C . SER A 1 280 ? 0.638 -1.374 13.993 1.00 93.00 280 SER A C 1
ATOM 2133 O O . SER A 1 280 ? 1.479 -1.633 13.136 1.00 93.00 280 SER A O 1
ATOM 2135 N N . PHE A 1 281 ? 0.198 -2.274 14.874 1.00 95.00 281 PHE A N 1
ATOM 2136 C CA . PHE A 1 281 ? 0.673 -3.656 14.962 1.00 95.00 281 PHE A CA 1
ATOM 2137 C C . PHE A 1 281 ? 0.234 -4.484 13.756 1.00 95.00 281 PHE A C 1
ATOM 2139 O O . PHE A 1 281 ? 1.037 -5.226 13.198 1.00 95.00 281 PHE A O 1
ATOM 2146 N N . LEU A 1 282 ? -0.990 -4.270 13.272 1.00 95.31 282 LEU A N 1
ATOM 2147 C CA . LEU A 1 282 ? -1.481 -4.879 12.038 1.00 95.31 282 LEU A CA 1
ATOM 2148 C C . LEU A 1 282 ? -0.637 -4.469 10.821 1.00 95.31 282 LEU A C 1
ATOM 2150 O O . LEU A 1 282 ? -0.171 -5.313 10.054 1.00 95.31 282 LEU A O 1
ATOM 2154 N N . ARG A 1 283 ? -0.369 -3.166 10.654 1.00 94.06 283 ARG A N 1
ATOM 2155 C CA . ARG A 1 283 ? 0.501 -2.656 9.577 1.00 94.06 283 ARG A CA 1
ATOM 2156 C C . ARG A 1 283 ? 1.937 -3.156 9.728 1.00 94.06 283 ARG A C 1
ATOM 2158 O O . ARG A 1 283 ? 2.603 -3.395 8.722 1.00 94.06 283 ARG A O 1
ATOM 2165 N N . ALA A 1 284 ? 2.415 -3.314 10.959 1.00 94.75 284 ALA A N 1
ATOM 2166 C CA . ALA A 1 284 ? 3.727 -3.876 11.252 1.00 94.75 284 ALA A CA 1
ATOM 2167 C C . ALA A 1 284 ? 3.828 -5.346 10.843 1.00 94.75 284 ALA A C 1
ATOM 2169 O O . ALA A 1 284 ? 4.765 -5.694 10.131 1.00 94.75 284 ALA A O 1
ATOM 2170 N N . ALA A 1 285 ? 2.844 -6.169 11.214 1.00 95.75 285 ALA A N 1
ATOM 2171 C CA . ALA A 1 285 ? 2.743 -7.564 10.797 1.00 95.75 285 ALA A CA 1
ATOM 2172 C C . ALA A 1 285 ? 2.676 -7.685 9.270 1.00 95.75 285 ALA A C 1
ATOM 2174 O O . ALA A 1 285 ? 3.416 -8.477 8.690 1.00 95.75 285 ALA A O 1
ATOM 2175 N N . SER A 1 286 ? 1.907 -6.815 8.605 1.00 95.62 286 SER A N 1
ATOM 2176 C CA . SER A 1 286 ? 1.871 -6.756 7.140 1.00 95.62 286 SER A CA 1
ATOM 2177 C C . SER A 1 286 ? 3.237 -6.472 6.515 1.00 95.62 286 SER A C 1
ATOM 2179 O O . SER A 1 286 ? 3.700 -7.204 5.638 1.00 95.62 286 SER A O 1
ATOM 2181 N N . ARG A 1 287 ? 3.931 -5.434 6.998 1.00 94.25 287 ARG A N 1
ATOM 2182 C CA . ARG A 1 287 ? 5.276 -5.082 6.520 1.00 94.25 287 ARG A CA 1
ATOM 2183 C C . ARG A 1 287 ? 6.294 -6.182 6.810 1.00 94.25 287 ARG A C 1
ATOM 2185 O O . ARG A 1 287 ? 7.167 -6.434 5.984 1.00 94.25 287 ARG A O 1
ATOM 2192 N N . TRP A 1 288 ? 6.185 -6.826 7.967 1.00 94.50 288 TRP A N 1
ATOM 2193 C CA . TRP A 1 288 ? 7.083 -7.893 8.382 1.00 94.50 288 TRP A CA 1
ATOM 2194 C C . TRP A 1 288 ? 6.885 -9.155 7.545 1.00 94.50 288 TRP A C 1
ATOM 2196 O O . TRP A 1 288 ? 7.867 -9.672 7.025 1.00 94.50 288 TRP A O 1
ATOM 2206 N N . GLY A 1 289 ? 5.642 -9.579 7.296 1.00 94.69 289 GLY A N 1
ATOM 2207 C CA . GLY A 1 289 ? 5.337 -10.700 6.401 1.00 94.69 289 GLY A CA 1
ATOM 2208 C C . GLY A 1 289 ? 5.828 -10.465 4.975 1.00 94.69 289 GLY A C 1
ATOM 2209 O O . GLY A 1 289 ? 6.482 -11.329 4.394 1.00 94.69 289 GLY A O 1
ATOM 2210 N N . ALA A 1 290 ? 5.636 -9.257 4.438 1.00 93.56 290 ALA A N 1
ATOM 2211 C CA . ALA A 1 290 ? 6.204 -8.903 3.140 1.00 93.56 290 ALA A CA 1
ATOM 2212 C C . ALA A 1 290 ? 7.742 -8.970 3.144 1.00 93.56 290 ALA A C 1
ATOM 2214 O O . ALA A 1 290 ? 8.345 -9.551 2.241 1.00 93.56 290 ALA A O 1
ATOM 2215 N N . ALA A 1 291 ? 8.393 -8.437 4.181 1.00 92.88 291 ALA A N 1
ATOM 2216 C CA . ALA A 1 291 ? 9.847 -8.494 4.314 1.00 92.88 291 ALA A CA 1
ATOM 2217 C C . ALA A 1 291 ? 10.376 -9.932 4.463 1.00 92.88 291 ALA A C 1
ATOM 2219 O O . ALA A 1 291 ? 11.429 -10.247 3.906 1.00 92.88 291 ALA A O 1
ATOM 2220 N N . LEU A 1 292 ? 9.644 -10.807 5.159 1.00 92.12 292 LEU A N 1
ATOM 2221 C CA . LEU A 1 292 ? 9.953 -12.232 5.247 1.00 92.12 292 LEU A CA 1
ATOM 2222 C C . LEU A 1 292 ? 9.888 -12.901 3.881 1.00 92.12 292 LEU A C 1
ATOM 2224 O O . LEU A 1 292 ? 10.845 -13.569 3.498 1.00 92.12 292 LEU A O 1
ATOM 2228 N N . ARG A 1 293 ? 8.812 -12.681 3.114 1.00 92.75 293 ARG A N 1
ATOM 2229 C CA . ARG A 1 293 ? 8.673 -13.275 1.778 1.00 92.75 293 ARG A CA 1
ATOM 2230 C C . ARG A 1 293 ? 9.805 -12.851 0.847 1.00 92.75 293 ARG A C 1
ATOM 2232 O O . ARG A 1 293 ? 10.363 -13.691 0.148 1.00 92.75 293 ARG A O 1
ATOM 2239 N N . LEU A 1 294 ? 10.167 -11.568 0.871 1.00 91.50 294 LEU A N 1
ATOM 2240 C CA . LEU A 1 294 ? 11.282 -11.025 0.089 1.00 91.50 294 LEU A CA 1
ATOM 2241 C C . LEU A 1 294 ? 12.658 -11.509 0.589 1.00 91.50 294 LEU A C 1
ATOM 2243 O O . LEU A 1 294 ? 13.643 -11.463 -0.149 1.00 91.50 294 LEU A O 1
ATOM 2247 N N . GLY A 1 295 ? 12.761 -11.910 1.858 1.00 89.94 295 GLY A N 1
ATOM 2248 C CA . GLY A 1 295 ? 13.977 -12.451 2.469 1.00 89.94 295 GLY A CA 1
ATOM 2249 C C . GLY A 1 295 ? 14.140 -13.965 2.312 1.00 89.94 295 GLY A C 1
ATOM 2250 O O . GLY A 1 295 ? 15.264 -14.454 2.402 1.00 89.94 295 GLY A O 1
ATOM 2251 N N . ALA A 1 296 ? 13.043 -14.689 2.076 1.00 90.12 296 ALA A N 1
ATOM 2252 C CA . ALA A 1 296 ? 13.007 -16.143 1.909 1.00 90.12 296 ALA A CA 1
ATOM 2253 C C . ALA A 1 296 ? 13.415 -16.616 0.503 1.00 90.12 296 ALA A C 1
ATOM 2255 O O . ALA A 1 296 ? 13.647 -17.807 0.302 1.00 90.12 296 ALA A O 1
ATOM 2256 N N . VAL A 1 297 ? 13.526 -15.691 -0.453 1.00 90.25 297 VAL A N 1
ATOM 2257 C CA . VAL A 1 297 ? 13.920 -15.992 -1.832 1.00 90.25 297 VAL A CA 1
ATOM 2258 C C . VAL A 1 297 ? 15.314 -16.632 -1.878 1.00 90.25 297 VAL A C 1
ATOM 2260 O O . VAL A 1 297 ? 16.228 -16.214 -1.160 1.00 90.25 297 VAL A O 1
ATOM 2263 N N . ALA A 1 298 ? 15.500 -17.633 -2.746 1.00 89.88 298 ALA A N 1
ATOM 2264 C CA . ALA A 1 298 ? 16.793 -18.285 -2.934 1.00 89.88 298 ALA A CA 1
ATOM 2265 C C . ALA A 1 298 ? 17.894 -17.277 -3.324 1.00 89.88 298 ALA A C 1
ATOM 2267 O O . ALA A 1 298 ? 17.718 -16.457 -4.221 1.00 89.88 298 ALA A O 1
ATOM 2268 N N . ARG A 1 299 ? 19.073 -17.370 -2.688 1.00 89.06 299 ARG A N 1
ATOM 2269 C CA . ARG A 1 299 ? 20.210 -16.457 -2.945 1.00 89.06 299 ARG A CA 1
ATOM 2270 C C . ARG A 1 299 ? 20.773 -16.542 -4.366 1.00 89.06 299 ARG A C 1
ATOM 2272 O O . ARG A 1 299 ? 21.495 -15.642 -4.774 1.00 89.06 299 ARG A O 1
ATOM 2279 N N . SER A 1 300 ? 20.494 -17.635 -5.071 1.00 92.31 300 SER A N 1
ATOM 2280 C CA . SER A 1 300 ? 20.882 -17.850 -6.464 1.00 92.31 300 SER A CA 1
ATOM 2281 C C . SER A 1 300 ? 19.982 -17.118 -7.460 1.00 92.31 300 SER A C 1
ATOM 2283 O O . SER A 1 300 ? 20.334 -17.047 -8.634 1.00 92.31 300 SER A O 1
ATOM 2285 N N . LEU A 1 301 ? 18.828 -16.594 -7.029 1.00 93.75 301 LEU A N 1
ATOM 2286 C CA . LEU A 1 301 ? 17.936 -15.866 -7.923 1.00 93.75 301 LEU A CA 1
ATOM 2287 C C . LEU A 1 301 ? 18.498 -14.470 -8.239 1.00 93.75 301 LEU A C 1
ATOM 2289 O O . LEU A 1 301 ? 18.938 -13.771 -7.320 1.00 93.75 301 LEU A O 1
ATOM 2293 N N . PRO A 1 302 ? 18.444 -14.037 -9.514 1.00 95.81 302 PRO A N 1
ATOM 2294 C CA . PRO A 1 302 ? 18.749 -12.665 -9.901 1.00 95.81 302 PRO A CA 1
ATOM 2295 C C . PRO A 1 302 ? 17.940 -11.639 -9.104 1.00 95.81 302 PRO A C 1
ATOM 2297 O O . PRO A 1 302 ? 16.804 -11.910 -8.691 1.00 95.81 302 PRO A O 1
ATOM 2300 N N . PHE A 1 303 ? 18.497 -10.439 -8.925 1.00 96.44 303 PHE A N 1
ATOM 2301 C CA . PHE A 1 303 ? 17.864 -9.368 -8.160 1.00 96.44 303 PHE A CA 1
ATOM 2302 C C . PHE A 1 303 ? 16.454 -9.074 -8.670 1.00 96.44 303 PHE A C 1
ATOM 2304 O O . PHE A 1 303 ? 15.531 -8.997 -7.860 1.00 96.44 303 PHE A O 1
ATOM 2311 N N . ALA A 1 304 ? 16.273 -8.961 -9.988 1.00 96.25 304 ALA A N 1
ATOM 2312 C CA . ALA A 1 304 ? 14.991 -8.598 -10.578 1.00 96.25 304 ALA A CA 1
ATOM 2313 C C . ALA A 1 304 ? 13.874 -9.596 -10.231 1.00 96.25 304 ALA A C 1
ATOM 2315 O O . ALA A 1 304 ? 12.745 -9.188 -9.977 1.00 96.25 304 ALA A O 1
ATOM 2316 N N . LEU A 1 305 ? 14.197 -10.892 -10.151 1.00 94.06 305 LEU A N 1
ATOM 2317 C CA . LEU A 1 305 ? 13.250 -11.944 -9.763 1.00 94.06 305 LEU A CA 1
ATOM 2318 C C . LEU A 1 305 ? 13.015 -11.997 -8.248 1.00 94.06 305 LEU A C 1
ATOM 2320 O O . LEU A 1 305 ? 11.912 -12.319 -7.798 1.00 94.06 305 LEU A O 1
ATOM 2324 N N . ALA A 1 306 ? 14.050 -11.701 -7.460 1.00 93.38 306 ALA A N 1
ATOM 2325 C CA . ALA A 1 306 ? 13.984 -11.739 -6.003 1.00 93.38 306 ALA A CA 1
ATOM 2326 C C . ALA A 1 306 ? 13.317 -10.507 -5.382 1.00 93.38 306 ALA A C 1
ATOM 2328 O O . ALA A 1 306 ? 12.775 -10.571 -4.277 1.00 93.38 306 ALA A O 1
ATOM 2329 N N . ARG A 1 307 ? 13.376 -9.375 -6.076 1.00 93.06 307 ARG A N 1
ATOM 2330 C CA . ARG A 1 307 ? 12.864 -8.081 -5.639 1.00 93.06 307 ARG A CA 1
ATOM 2331 C C . ARG A 1 307 ? 12.036 -7.499 -6.764 1.00 93.06 307 ARG A C 1
ATOM 2333 O O . ARG A 1 307 ? 12.468 -6.548 -7.375 1.00 93.06 307 ARG A O 1
ATOM 2340 N N . ASP A 1 308 ? 10.888 -8.073 -7.086 1.00 93.88 308 ASP A N 1
ATOM 2341 C CA . ASP A 1 308 ? 10.029 -7.486 -8.119 1.00 93.88 308 ASP A CA 1
ATOM 2342 C C . ASP A 1 308 ? 9.454 -6.129 -7.649 1.00 93.88 308 ASP A C 1
ATOM 2344 O O . ASP A 1 308 ? 9.147 -6.007 -6.456 1.00 93.88 308 ASP A O 1
ATOM 2348 N N . PRO A 1 309 ? 9.288 -5.115 -8.526 1.00 93.75 309 PRO A N 1
ATOM 2349 C CA . PRO A 1 309 ? 8.615 -3.865 -8.157 1.00 93.75 309 PRO A CA 1
ATOM 2350 C C . PRO A 1 309 ? 7.145 -4.056 -7.749 1.00 93.75 309 PRO A C 1
ATOM 2352 O O . PRO A 1 309 ? 6.599 -3.223 -7.022 1.00 93.75 309 PRO A O 1
ATOM 2355 N N . TYR A 1 310 ? 6.514 -5.165 -8.148 1.00 93.62 310 TYR A N 1
ATOM 2356 C CA . TYR A 1 310 ? 5.129 -5.502 -7.823 1.00 93.62 310 TYR A CA 1
ATOM 2357 C C . TYR A 1 310 ? 5.055 -6.881 -7.138 1.00 93.62 310 TYR A C 1
ATOM 2359 O O . TYR A 1 310 ? 4.565 -7.858 -7.710 1.00 93.62 310 TYR A O 1
ATOM 2367 N N . PRO A 1 311 ? 5.553 -7.011 -5.895 1.00 93.81 311 PRO A N 1
ATOM 2368 C CA . PRO A 1 311 ? 5.736 -8.308 -5.254 1.00 93.81 311 PRO A CA 1
ATOM 2369 C C . PRO A 1 311 ? 4.420 -8.817 -4.639 1.00 93.81 311 PRO A C 1
ATOM 2371 O O . PRO A 1 311 ? 4.249 -8.802 -3.417 1.00 93.81 311 PRO A O 1
ATOM 2374 N N . VAL A 1 312 ? 3.477 -9.258 -5.482 1.00 93.94 312 VAL A N 1
ATOM 2375 C CA . VAL A 1 312 ? 2.139 -9.736 -5.077 1.00 93.94 312 VAL A CA 1
ATOM 2376 C C . VAL A 1 312 ? 2.231 -10.749 -3.936 1.00 93.94 312 VAL A C 1
ATOM 2378 O O . VAL A 1 312 ? 1.578 -10.574 -2.911 1.00 93.94 312 VAL A O 1
ATOM 2381 N N . GLU A 1 313 ? 3.095 -11.757 -4.057 1.00 93.44 313 GLU A N 1
ATOM 2382 C CA . GLU A 1 313 ? 3.244 -12.813 -3.045 1.00 93.44 313 GLU A CA 1
ATOM 2383 C C . GLU A 1 313 ? 3.766 -12.285 -1.706 1.00 93.44 313 GLU A C 1
ATOM 2385 O O . GLU A 1 313 ? 3.405 -12.788 -0.640 1.00 93.44 313 GLU A O 1
ATOM 2390 N N . ALA A 1 314 ? 4.594 -11.237 -1.731 1.00 94.31 314 ALA A N 1
ATOM 2391 C CA . ALA A 1 314 ? 5.037 -10.591 -0.502 1.00 94.31 314 ALA A CA 1
ATOM 2392 C C . ALA A 1 314 ? 3.880 -9.870 0.187 1.00 94.31 314 ALA A C 1
ATOM 2394 O O . ALA A 1 314 ? 3.729 -9.964 1.406 1.00 94.31 314 ALA A O 1
ATOM 2395 N N . PHE A 1 315 ? 3.027 -9.193 -0.580 1.00 95.50 315 PHE A N 1
ATOM 2396 C CA . PHE A 1 315 ? 1.838 -8.564 -0.022 1.00 95.50 315 PHE A CA 1
ATOM 2397 C C . PHE A 1 315 ? 0.793 -9.577 0.441 1.00 95.50 315 PHE A C 1
ATOM 2399 O O . PHE A 1 315 ? 0.139 -9.297 1.439 1.00 95.50 315 PHE A O 1
ATOM 2406 N N . VAL A 1 316 ? 0.670 -10.743 -0.202 1.00 95.62 316 VAL A N 1
ATOM 2407 C CA . VAL A 1 316 ? -0.204 -11.835 0.260 1.00 95.62 316 VAL A CA 1
ATOM 2408 C C . VAL A 1 316 ? 0.269 -12.362 1.615 1.00 95.62 316 VAL A C 1
ATOM 2410 O O . VAL A 1 316 ? -0.529 -12.422 2.547 1.00 95.62 316 VAL A O 1
ATOM 2413 N N . LEU A 1 317 ? 1.566 -12.660 1.781 1.00 94.81 317 LEU A N 1
ATOM 2414 C CA . LEU A 1 317 ? 2.090 -13.095 3.085 1.00 94.81 317 LEU A CA 1
ATOM 2415 C C . LEU A 1 317 ? 1.932 -12.005 4.153 1.00 94.81 317 LEU A C 1
ATOM 2417 O O . LEU A 1 317 ? 1.531 -12.283 5.282 1.00 94.81 317 LEU A O 1
ATOM 2421 N N . GLY A 1 318 ? 2.212 -10.749 3.798 1.00 95.88 318 GLY A N 1
ATOM 2422 C CA . GLY A 1 318 ? 1.945 -9.613 4.676 1.00 95.88 318 GLY A CA 1
ATOM 2423 C C . GLY A 1 318 ? 0.469 -9.524 5.076 1.00 95.88 318 GLY A C 1
ATOM 2424 O O . GLY A 1 318 ? 0.148 -9.364 6.251 1.00 95.88 318 GLY A O 1
ATOM 2425 N N . GLY A 1 319 ? -0.439 -9.657 4.114 1.00 96.88 319 GLY A N 1
ATOM 2426 C CA . GLY A 1 319 ? -1.878 -9.690 4.347 1.00 96.88 319 GLY A CA 1
ATOM 2427 C C . GLY A 1 319 ? -2.274 -10.809 5.305 1.00 96.88 319 GLY A C 1
ATOM 2428 O O . GLY A 1 319 ? -2.971 -10.542 6.277 1.00 96.88 319 GLY A O 1
ATOM 2429 N N . ALA A 1 320 ? -1.768 -12.027 5.101 1.00 96.94 320 ALA A N 1
ATOM 2430 C CA . ALA A 1 320 ? -2.085 -13.172 5.952 1.00 96.94 320 ALA A CA 1
ATOM 2431 C C . ALA A 1 320 ? -1.676 -12.935 7.416 1.00 96.94 320 ALA A C 1
ATOM 2433 O O . ALA A 1 320 ? -2.469 -13.174 8.324 1.00 96.94 320 ALA A O 1
ATOM 2434 N N . LEU A 1 321 ? -0.479 -12.388 7.665 1.00 97.12 321 LEU A N 1
ATOM 2435 C CA . LEU A 1 321 ? -0.053 -12.048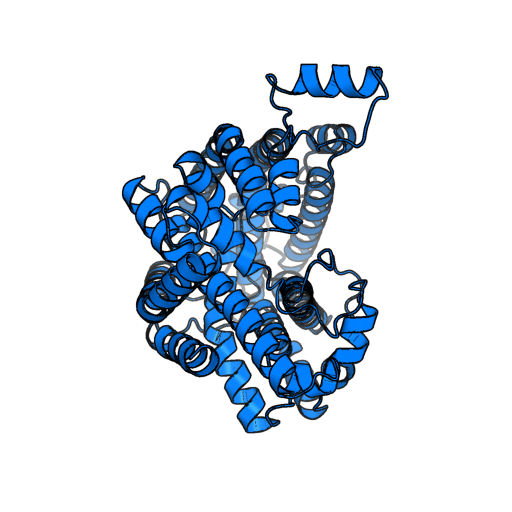 9.031 1.00 97.12 321 LEU A CA 1
ATOM 2436 C C . LEU A 1 321 ? -0.853 -10.883 9.634 1.00 97.12 321 LEU A C 1
ATOM 2438 O O . LEU A 1 321 ? -1.066 -10.840 10.845 1.00 97.12 321 LEU A O 1
ATOM 2442 N N . ALA A 1 322 ? -1.302 -9.936 8.810 1.00 97.31 322 ALA A N 1
ATOM 2443 C CA . ALA A 1 322 ? -2.187 -8.864 9.256 1.00 97.31 322 ALA A CA 1
ATOM 2444 C C . ALA A 1 322 ? -3.572 -9.398 9.657 1.00 97.31 322 ALA A C 1
ATOM 2446 O O . ALA A 1 322 ? -4.111 -8.958 10.670 1.00 97.31 322 ALA A O 1
ATOM 2447 N N . VAL A 1 323 ? -4.105 -10.371 8.908 1.00 97.19 323 VAL A N 1
ATOM 2448 C CA . VAL A 1 323 ? -5.355 -11.067 9.244 1.00 97.19 323 VAL A CA 1
ATOM 2449 C C . VAL A 1 323 ? -5.201 -11.885 10.527 1.00 97.19 323 VAL A C 1
ATOM 2451 O O . VAL A 1 323 ? -6.068 -11.809 11.391 1.00 97.19 323 VAL A O 1
ATOM 2454 N N . ALA A 1 324 ? -4.071 -12.578 10.715 1.00 96.81 324 ALA A N 1
ATOM 2455 C CA . ALA A 1 324 ? -3.777 -13.258 11.978 1.00 96.81 324 ALA A CA 1
ATOM 2456 C C . ALA A 1 324 ? -3.820 -12.286 13.168 1.00 96.81 324 ALA A C 1
ATOM 2458 O O . ALA A 1 324 ? -4.441 -12.579 14.179 1.00 96.81 324 ALA A O 1
ATOM 2459 N N . VAL A 1 325 ? -3.226 -11.094 13.037 1.00 96.81 325 VAL A N 1
ATOM 2460 C CA . VAL A 1 325 ? -3.273 -10.048 14.077 1.00 96.81 325 VAL A CA 1
ATOM 2461 C C . VAL A 1 325 ? -4.693 -9.549 14.363 1.00 96.81 325 VAL A C 1
ATOM 2463 O O . VAL A 1 325 ? -4.986 -9.190 15.503 1.00 96.81 325 VAL A O 1
ATOM 2466 N N . SER A 1 326 ? -5.570 -9.507 13.358 1.00 96.38 326 SER A N 1
ATOM 2467 C CA . SER A 1 326 ? -6.978 -9.140 13.550 1.00 96.38 326 SER A CA 1
ATOM 2468 C C . SER A 1 326 ? -7.848 -10.269 14.103 1.00 96.38 326 SER A C 1
ATOM 2470 O O . SER A 1 326 ? -9.026 -10.040 14.353 1.00 96.38 326 SER A O 1
ATOM 2472 N N . ASP A 1 327 ? -7.311 -11.475 14.285 1.00 96.31 327 ASP A N 1
ATOM 2473 C CA . ASP A 1 327 ? -8.103 -12.630 14.689 1.00 96.31 327 ASP A CA 1
ATOM 2474 C C . ASP A 1 327 ? -8.351 -12.689 16.210 1.00 96.31 327 ASP A C 1
ATOM 2476 O O . ASP A 1 327 ? -7.500 -12.338 17.038 1.00 96.31 327 ASP A O 1
ATOM 2480 N N . ARG A 1 328 ? -9.529 -13.190 16.604 1.00 96.75 328 ARG A N 1
ATOM 2481 C CA . ARG A 1 328 ? -9.916 -13.369 18.015 1.00 96.75 328 ARG A CA 1
ATOM 2482 C C . ARG A 1 328 ? -8.978 -14.325 18.767 1.00 96.75 328 ARG A C 1
ATOM 2484 O O . ARG A 1 328 ? -8.724 -14.135 19.957 1.00 96.75 328 ARG A O 1
ATOM 2491 N N . VAL A 1 329 ? -8.474 -15.366 18.103 1.00 97.00 329 VAL A N 1
ATOM 2492 C CA . VAL A 1 329 ? -7.582 -16.387 18.664 1.00 97.00 329 VAL A CA 1
ATOM 2493 C C . VAL A 1 329 ? -6.227 -15.768 18.963 1.00 97.00 329 VAL A C 1
ATOM 2495 O O . VAL A 1 329 ? -5.668 -16.002 20.037 1.00 97.00 329 VAL A O 1
ATOM 2498 N N . PHE A 1 330 ? -5.741 -14.900 18.075 1.00 97.38 330 PHE A N 1
ATOM 2499 C CA . PHE A 1 330 ? -4.538 -14.113 18.317 1.00 97.38 330 PHE A CA 1
ATOM 2500 C C . PHE A 1 330 ? -4.713 -13.200 19.531 1.00 97.38 330 PHE A C 1
ATOM 2502 O O . PHE A 1 330 ? -3.887 -13.223 20.444 1.00 97.38 330 PHE A O 1
ATOM 2509 N N . ALA A 1 331 ? -5.813 -12.446 19.593 1.00 96.94 331 ALA A N 1
ATOM 2510 C CA . ALA A 1 331 ? -6.109 -11.564 20.720 1.00 96.94 331 ALA A CA 1
ATOM 2511 C C . ALA A 1 331 ? -6.146 -12.323 22.065 1.00 96.94 331 ALA A C 1
ATOM 2513 O O . ALA A 1 331 ? -5.556 -11.879 23.050 1.00 96.94 331 ALA A O 1
ATOM 2514 N N . LYS A 1 332 ? -6.744 -13.519 22.106 1.00 97.31 332 LYS A N 1
ATOM 2515 C CA . LYS A 1 332 ? -6.748 -14.371 23.308 1.00 97.31 332 LYS A CA 1
ATOM 2516 C C . LYS A 1 332 ? -5.355 -14.892 23.665 1.00 97.31 332 LYS A C 1
ATOM 2518 O O . LYS A 1 332 ? -4.923 -14.764 24.806 1.00 97.31 332 LYS A O 1
ATOM 2523 N N . ARG A 1 333 ? -4.644 -15.487 22.704 1.00 96.19 333 ARG A N 1
ATOM 2524 C CA . ARG A 1 333 ? -3.406 -16.246 22.968 1.00 96.19 333 ARG A CA 1
ATOM 2525 C C . ARG A 1 333 ? -2.162 -15.377 23.077 1.00 96.19 333 ARG A C 1
ATOM 2527 O O . ARG A 1 333 ? -1.277 -15.686 23.867 1.00 96.19 333 ARG A O 1
ATOM 2534 N N . LYS A 1 334 ? -2.069 -14.318 22.271 1.00 95.62 334 LYS A N 1
ATOM 2535 C CA . LYS A 1 334 ? -0.878 -13.458 22.178 1.00 95.62 334 LYS A CA 1
ATOM 2536 C C . LYS A 1 334 ? -0.983 -12.199 23.014 1.00 95.62 334 LYS A C 1
ATOM 2538 O O . LYS A 1 334 ? 0.041 -11.719 23.486 1.00 95.62 334 LYS A O 1
ATOM 2543 N N . LEU A 1 335 ? -2.195 -11.679 23.198 1.00 95.50 335 LEU A N 1
ATOM 2544 C CA . LEU A 1 335 ? -2.429 -10.474 23.996 1.00 95.50 335 LEU A CA 1
ATOM 2545 C C . LEU A 1 335 ? -3.024 -10.785 25.377 1.00 95.50 335 LEU A C 1
ATOM 2547 O O . LEU A 1 335 ? -3.133 -9.881 26.200 1.00 95.50 335 LEU A O 1
ATOM 2551 N N . GLY A 1 336 ? -3.394 -12.044 25.646 1.00 96.56 336 GLY A N 1
ATOM 2552 C CA . GLY A 1 336 ? -3.947 -12.467 26.936 1.00 96.56 336 GLY A CA 1
ATOM 2553 C C . GLY A 1 336 ? -5.329 -11.882 27.228 1.00 96.56 336 GLY A C 1
ATOM 2554 O O . GLY A 1 336 ? -5.707 -11.756 28.391 1.00 96.56 336 GLY A O 1
ATOM 2555 N N . LEU A 1 337 ? -6.070 -11.481 26.192 1.00 97.31 337 LEU A N 1
ATOM 2556 C CA . LEU A 1 337 ? -7.325 -10.762 26.365 1.00 97.31 337 LEU A CA 1
ATOM 2557 C C . LEU A 1 337 ? -8.475 -11.711 26.737 1.00 97.31 337 LEU A C 1
ATOM 2559 O O . LEU A 1 337 ? -8.610 -12.784 26.136 1.00 97.31 337 LEU A O 1
ATOM 2563 N N . PRO A 1 338 ? -9.365 -11.308 27.665 1.00 97.19 338 PRO A N 1
ATOM 2564 C CA . PRO A 1 338 ? -10.623 -12.009 27.904 1.00 97.19 338 PRO A CA 1
ATOM 2565 C C . PRO A 1 338 ? -11.472 -12.083 26.632 1.00 97.19 338 PRO A C 1
ATOM 2567 O O . PRO A 1 338 ? -11.378 -11.214 25.768 1.00 97.19 338 PRO A O 1
ATOM 2570 N N . ALA A 1 339 ? -12.365 -13.075 26.536 1.00 96.44 339 ALA A N 1
ATOM 2571 C CA . ALA A 1 339 ? -13.140 -13.331 25.317 1.00 96.44 339 ALA A CA 1
ATOM 2572 C C . ALA A 1 339 ? -13.867 -12.091 24.766 1.00 96.44 339 ALA A C 1
ATOM 2574 O O . ALA A 1 339 ? -13.734 -11.787 23.587 1.00 96.44 339 ALA A O 1
ATOM 2575 N N . ARG A 1 340 ? -14.548 -11.327 25.630 1.00 95.81 340 ARG A N 1
ATOM 2576 C CA . ARG A 1 340 ? -15.267 -10.112 25.222 1.00 95.81 340 ARG A CA 1
ATOM 2577 C C . ARG A 1 340 ? -14.337 -9.028 24.661 1.00 95.81 340 ARG A C 1
ATOM 2579 O O . ARG A 1 340 ? -14.685 -8.406 23.661 1.00 95.81 340 ARG A O 1
ATOM 2586 N N . SER A 1 341 ? -13.181 -8.799 25.290 1.00 96.25 341 SER A N 1
ATOM 2587 C CA . SER A 1 341 ? -12.184 -7.841 24.789 1.00 96.25 341 SER A CA 1
ATOM 2588 C C . SER A 1 341 ? -11.569 -8.338 23.482 1.00 96.25 341 SER A C 1
ATOM 2590 O O . SER A 1 341 ? -11.480 -7.578 22.528 1.00 96.25 341 SER A O 1
ATOM 2592 N N . ALA A 1 342 ? -11.235 -9.629 23.394 1.00 96.69 342 ALA A N 1
ATOM 2593 C CA . ALA A 1 342 ? -10.693 -10.235 22.182 1.00 96.69 342 ALA A CA 1
ATOM 2594 C C . ALA A 1 342 ? -11.639 -10.093 20.977 1.00 96.69 342 ALA A C 1
ATOM 2596 O O . ALA A 1 342 ? -11.187 -9.741 19.889 1.00 96.69 342 ALA A O 1
ATOM 2597 N N . ASP A 1 343 ? -12.945 -10.293 21.175 1.00 95.75 343 ASP A N 1
ATOM 2598 C CA . ASP A 1 343 ? -13.947 -10.104 20.120 1.00 95.75 343 ASP A CA 1
ATOM 2599 C C . ASP A 1 343 ? -14.059 -8.628 19.700 1.00 95.75 343 ASP A C 1
ATOM 2601 O O . ASP A 1 343 ? -14.191 -8.323 18.514 1.00 95.75 343 ASP A O 1
ATOM 2605 N N . ALA A 1 344 ? -13.976 -7.692 20.653 1.00 94.62 344 ALA A N 1
ATOM 2606 C CA . ALA A 1 344 ? -13.979 -6.259 20.358 1.00 94.62 344 ALA A CA 1
ATOM 2607 C C . ALA A 1 344 ? -12.728 -5.830 19.568 1.00 94.62 344 ALA A C 1
ATOM 2609 O O . ALA A 1 344 ? -12.855 -5.105 18.577 1.00 94.62 344 ALA A O 1
ATOM 2610 N N . HIS A 1 345 ? -11.539 -6.320 19.946 1.00 95.50 345 HIS A N 1
ATOM 2611 C CA . HIS A 1 345 ? -10.296 -6.102 19.195 1.00 95.50 345 HIS A CA 1
ATOM 2612 C C . HIS A 1 345 ? -10.375 -6.660 17.787 1.00 95.50 345 HIS A C 1
ATOM 2614 O O . HIS A 1 345 ? -10.006 -5.960 16.844 1.00 95.50 345 HIS A O 1
ATOM 2620 N N . ALA A 1 346 ? -10.859 -7.895 17.644 1.00 96.12 346 ALA A N 1
ATOM 2621 C CA . ALA A 1 346 ? -10.961 -8.540 16.348 1.00 96.12 346 ALA A CA 1
ATOM 2622 C C . ALA A 1 346 ? -11.852 -7.722 15.407 1.00 96.12 346 ALA A C 1
ATOM 2624 O O . ALA A 1 346 ? -11.420 -7.337 14.323 1.00 96.12 346 ALA A O 1
ATOM 2625 N N . ARG A 1 347 ? -13.045 -7.313 15.864 1.00 95.56 347 ARG A N 1
ATOM 2626 C CA . ARG A 1 347 ? -13.933 -6.431 15.085 1.00 95.56 347 ARG A CA 1
ATOM 2627 C C . ARG A 1 347 ? -13.258 -5.115 14.710 1.00 95.56 347 ARG A C 1
ATOM 2629 O O . ARG A 1 347 ? -13.345 -4.687 13.562 1.00 95.56 347 ARG A O 1
ATOM 2636 N N . ALA A 1 348 ? -12.581 -4.463 15.652 1.00 95.00 348 ALA A N 1
ATOM 2637 C CA . ALA A 1 348 ? -11.894 -3.200 15.395 1.00 95.00 348 ALA A CA 1
ATOM 2638 C C . ALA A 1 348 ? -10.807 -3.324 14.320 1.00 95.00 348 ALA A C 1
ATOM 2640 O O . ALA A 1 348 ? -10.741 -2.506 13.402 1.00 95.00 348 ALA A O 1
ATOM 2641 N N . LEU A 1 349 ? -9.980 -4.366 14.385 1.00 96.69 349 LEU A N 1
ATOM 2642 C CA . LEU A 1 349 ? -8.912 -4.593 13.412 1.00 96.69 349 LEU A CA 1
ATOM 2643 C C . LEU A 1 349 ? -9.430 -5.092 12.064 1.00 96.69 349 LEU A C 1
ATOM 2645 O O . LEU A 1 349 ? -8.903 -4.692 11.024 1.00 96.69 349 LEU A O 1
ATOM 2649 N N . THR A 1 350 ? -10.509 -5.867 12.057 1.00 96.75 350 THR A N 1
ATOM 2650 C CA . THR A 1 350 ? -11.209 -6.241 10.828 1.00 96.75 350 THR A CA 1
ATOM 2651 C C . THR A 1 350 ? -11.782 -5.015 10.117 1.00 96.75 350 THR A C 1
ATOM 2653 O O . THR A 1 350 ? -11.637 -4.907 8.898 1.00 96.75 350 THR A O 1
ATOM 2656 N N . ARG A 1 351 ? -12.322 -4.019 10.845 1.00 95.75 351 ARG A N 1
ATOM 2657 C CA . ARG A 1 351 ? -12.697 -2.725 10.238 1.00 95.75 351 ARG A CA 1
ATOM 2658 C C . ARG A 1 351 ? -11.494 -2.043 9.585 1.00 95.75 351 ARG A C 1
ATOM 2660 O O . ARG A 1 351 ? -11.604 -1.560 8.463 1.00 95.75 351 ARG A O 1
ATOM 2667 N N . VAL A 1 352 ? -10.319 -2.050 10.219 1.00 95.38 352 VAL A N 1
ATOM 2668 C CA . VAL A 1 352 ? -9.091 -1.471 9.633 1.00 95.38 352 VAL A CA 1
ATOM 2669 C C . VAL A 1 352 ? -8.701 -2.163 8.318 1.00 95.38 352 VAL A C 1
ATOM 2671 O O . VAL A 1 352 ? -8.336 -1.485 7.350 1.00 95.38 352 VAL A O 1
ATOM 2674 N N . LEU A 1 353 ? -8.784 -3.496 8.254 1.00 96.12 353 LEU A N 1
ATOM 2675 C CA . LEU A 1 353 ? -8.529 -4.264 7.027 1.00 96.12 353 LEU A CA 1
ATOM 2676 C C . LEU A 1 353 ? -9.549 -3.941 5.933 1.00 96.12 353 LEU A C 1
ATOM 2678 O O . LEU A 1 353 ? -9.155 -3.661 4.800 1.00 96.12 353 LEU A O 1
ATOM 2682 N N . PHE A 1 354 ? -10.832 -3.890 6.290 1.00 96.38 354 PHE A N 1
ATOM 2683 C CA . PHE A 1 354 ? -11.923 -3.519 5.393 1.00 96.38 354 PHE A CA 1
ATOM 2684 C C . PHE A 1 354 ? -11.700 -2.137 4.764 1.00 96.38 354 PHE A C 1
ATOM 2686 O O . PHE A 1 354 ? -11.729 -1.980 3.540 1.00 96.38 354 PHE A O 1
ATOM 2693 N N . VAL A 1 355 ? -11.384 -1.133 5.590 1.00 94.25 355 VAL A N 1
ATOM 2694 C CA . VAL A 1 355 ? -11.070 0.221 5.116 1.00 94.25 355 VAL A CA 1
ATOM 2695 C C . VAL A 1 355 ? -9.839 0.221 4.210 1.00 94.25 355 VAL A C 1
ATOM 2697 O O . VAL A 1 355 ? -9.816 0.919 3.193 1.00 94.25 355 VAL A O 1
ATOM 2700 N N . THR A 1 356 ? -8.819 -0.571 4.540 1.00 94.19 356 THR A N 1
ATOM 2701 C CA . THR A 1 356 ? -7.598 -0.684 3.730 1.00 94.19 356 THR A CA 1
ATOM 2702 C C . THR A 1 356 ? -7.882 -1.280 2.350 1.00 94.19 356 THR A C 1
ATOM 2704 O O . THR A 1 356 ? -7.350 -0.774 1.356 1.00 94.19 356 THR A O 1
ATOM 2707 N N . LEU A 1 357 ? -8.740 -2.303 2.266 1.00 96.00 357 LEU A N 1
ATOM 2708 C CA . LEU A 1 357 ? -9.177 -2.900 1.004 1.00 96.00 357 LEU A CA 1
ATOM 2709 C C . LEU A 1 357 ? -9.944 -1.880 0.151 1.00 96.00 357 LEU A C 1
ATOM 2711 O O . LEU A 1 357 ? -9.555 -1.632 -0.991 1.00 96.00 357 LEU A O 1
ATOM 2715 N N . ARG A 1 358 ? -10.966 -1.221 0.717 1.00 96.69 358 ARG A N 1
ATOM 2716 C CA . ARG A 1 358 ? -11.759 -0.206 -0.005 1.00 96.69 358 ARG A CA 1
ATOM 2717 C C . ARG A 1 358 ? -10.914 0.978 -0.460 1.00 96.69 358 ARG A C 1
ATOM 2719 O O . ARG A 1 358 ? -11.034 1.414 -1.598 1.00 96.69 358 ARG A O 1
ATOM 2726 N N . THR A 1 359 ? -10.009 1.459 0.392 1.00 95.06 359 THR A N 1
ATOM 2727 C CA . THR A 1 359 ? -9.075 2.543 0.046 1.00 95.06 359 THR A CA 1
ATOM 2728 C C . THR A 1 359 ? -8.168 2.134 -1.115 1.00 95.06 359 THR A C 1
ATOM 2730 O O . THR A 1 359 ? -7.980 2.908 -2.047 1.00 95.06 359 THR A O 1
ATOM 2733 N N . THR A 1 360 ? -7.625 0.912 -1.087 1.00 94.81 360 THR A N 1
ATOM 2734 C CA . THR A 1 360 ? -6.797 0.365 -2.174 1.00 94.81 360 THR A CA 1
ATOM 2735 C C . THR A 1 360 ? -7.572 0.287 -3.488 1.00 94.81 360 THR A C 1
ATOM 2737 O O . THR A 1 360 ? -7.073 0.760 -4.505 1.00 94.81 360 THR A O 1
ATOM 2740 N N . ALA A 1 361 ? -8.798 -0.243 -3.461 1.00 96.44 361 ALA A N 1
ATOM 2741 C CA . ALA A 1 361 ? -9.647 -0.361 -4.643 1.00 96.44 361 ALA A CA 1
ATOM 2742 C C . ALA A 1 361 ? -10.056 1.009 -5.211 1.00 96.44 361 ALA A C 1
ATOM 2744 O O . ALA A 1 361 ? -9.906 1.246 -6.405 1.00 96.44 361 ALA A O 1
ATOM 2745 N N . ALA A 1 362 ? -10.488 1.949 -4.369 1.00 96.19 362 ALA A N 1
ATOM 2746 C CA . ALA A 1 362 ? -10.885 3.282 -4.819 1.00 96.19 362 ALA A CA 1
ATOM 2747 C C . ALA A 1 362 ? -9.709 4.094 -5.382 1.00 96.19 362 ALA A C 1
ATOM 2749 O O . ALA A 1 362 ? -9.858 4.740 -6.416 1.00 96.19 362 ALA A O 1
ATOM 2750 N N . MET A 1 363 ? -8.524 4.022 -4.761 1.00 94.38 363 MET A N 1
ATOM 2751 C CA . MET A 1 363 ? -7.317 4.627 -5.337 1.00 94.38 363 MET A CA 1
ATOM 2752 C C . MET A 1 363 ? -6.927 3.962 -6.661 1.00 94.38 363 MET A C 1
ATOM 2754 O O . MET A 1 363 ? -6.406 4.641 -7.540 1.00 94.38 363 MET A O 1
ATOM 2758 N N . PHE A 1 364 ? -7.165 2.653 -6.821 1.00 94.69 364 PHE A N 1
ATOM 2759 C CA . PHE A 1 364 ? -6.899 1.966 -8.083 1.00 94.69 364 PHE A CA 1
ATOM 2760 C C . PHE A 1 364 ? -7.821 2.493 -9.185 1.00 94.69 364 PHE A C 1
ATOM 2762 O O . PHE A 1 364 ? -7.319 2.922 -10.217 1.00 94.69 364 PHE A O 1
ATOM 2769 N N . VAL A 1 365 ? -9.134 2.559 -8.933 1.00 95.44 365 VAL A N 1
ATOM 2770 C CA . VAL A 1 365 ? -10.119 3.105 -9.886 1.00 95.44 365 VAL A CA 1
ATOM 2771 C C . VAL A 1 365 ? -9.793 4.558 -10.226 1.00 95.44 365 VAL A C 1
ATOM 2773 O O . VAL A 1 365 ? -9.682 4.912 -11.400 1.00 95.44 365 VAL A O 1
ATOM 2776 N N . ALA A 1 366 ? -9.531 5.390 -9.212 1.00 93.31 366 ALA A N 1
ATOM 2777 C CA . ALA A 1 366 ? -9.073 6.756 -9.435 1.00 93.31 366 ALA A CA 1
ATOM 2778 C C . ALA A 1 366 ? -7.779 6.773 -10.259 1.00 93.31 366 ALA A C 1
ATOM 2780 O O . ALA A 1 366 ? -7.583 7.666 -11.070 1.00 93.31 366 ALA A O 1
ATOM 2781 N N . GLY A 1 367 ? -6.910 5.775 -10.108 1.00 91.31 367 GLY A N 1
ATOM 2782 C CA . GLY A 1 367 ? -5.643 5.565 -10.805 1.00 91.31 367 GLY A CA 1
ATOM 2783 C C . GLY A 1 367 ? -5.716 5.111 -12.272 1.00 91.31 367 GLY A C 1
ATOM 2784 O O . GLY A 1 367 ? -4.700 5.202 -12.961 1.00 91.31 367 GLY A O 1
ATOM 2785 N N . MET A 1 368 ? -6.900 4.798 -12.804 1.00 92.19 368 MET A N 1
ATOM 2786 C CA . MET A 1 368 ? -7.064 4.290 -14.177 1.00 92.19 368 MET A CA 1
ATOM 2787 C C . MET A 1 368 ? -7.025 5.339 -15.303 1.00 92.19 368 MET A C 1
ATOM 2789 O O . MET A 1 368 ? -6.837 4.991 -16.466 1.00 92.19 368 MET A O 1
ATOM 2793 N N . ARG A 1 369 ? -7.222 6.629 -15.000 1.00 88.12 369 ARG A N 1
ATOM 2794 C CA . ARG A 1 369 ? -7.388 7.697 -16.010 1.00 88.12 369 ARG A CA 1
ATOM 2795 C C . ARG A 1 369 ? -6.467 8.886 -15.791 1.00 88.12 369 ARG A C 1
ATOM 2797 O O . ARG A 1 369 ? -6.520 9.477 -14.729 1.00 88.12 369 ARG A O 1
ATOM 2804 N N . ASP A 1 370 ? -5.716 9.318 -16.800 1.00 85.19 370 ASP A N 1
ATOM 2805 C CA . ASP A 1 370 ? -4.809 10.483 -16.716 1.00 85.19 370 ASP A CA 1
ATOM 2806 C C . ASP A 1 370 ? -5.438 11.726 -16.035 1.00 85.19 370 ASP A C 1
ATOM 2808 O O . ASP A 1 370 ? -4.837 12.376 -15.182 1.00 85.19 370 ASP A O 1
ATOM 2812 N N . SER A 1 371 ? -6.719 11.987 -16.305 1.00 84.31 371 SER A N 1
ATOM 2813 C CA . SER A 1 371 ? -7.525 12.912 -15.508 1.00 84.31 371 SER A CA 1
ATOM 2814 C C . SER A 1 371 ? -8.770 12.212 -14.972 1.00 84.31 371 SER A C 1
ATOM 2816 O O . SER A 1 371 ? -9.515 11.579 -15.720 1.00 84.31 371 SER A O 1
ATOM 2818 N N . VAL A 1 372 ? -8.989 12.326 -13.662 1.00 81.88 372 VAL A N 1
ATOM 2819 C CA . VAL A 1 372 ? -10.227 11.881 -13.015 1.00 81.88 372 VAL A CA 1
ATOM 2820 C C . VAL A 1 372 ? -11.144 13.083 -12.909 1.00 81.88 372 VAL A C 1
ATOM 2822 O O . VAL A 1 372 ? -10.706 14.168 -12.515 1.00 81.88 372 VAL A O 1
ATOM 2825 N N . ARG A 1 373 ? -12.405 12.905 -13.291 1.00 87.62 373 ARG A N 1
ATOM 2826 C CA . ARG A 1 373 ? -13.400 13.965 -13.163 1.00 87.62 373 ARG A CA 1
ATOM 2827 C C . ARG A 1 373 ? -13.728 14.196 -11.683 1.00 87.62 373 ARG A C 1
ATOM 2829 O O . ARG A 1 373 ? -13.622 13.280 -10.869 1.00 87.62 373 ARG A O 1
ATOM 2836 N N . GLY A 1 374 ? -14.108 15.428 -11.341 1.00 89.75 374 GLY A N 1
ATOM 2837 C CA . GLY A 1 374 ? -14.428 15.802 -9.959 1.00 89.75 374 GLY A CA 1
ATOM 2838 C C . GLY A 1 374 ? -15.570 14.970 -9.371 1.00 89.75 374 GLY A C 1
ATOM 2839 O O . GLY A 1 374 ? -15.428 14.451 -8.273 1.00 89.75 374 GLY A O 1
A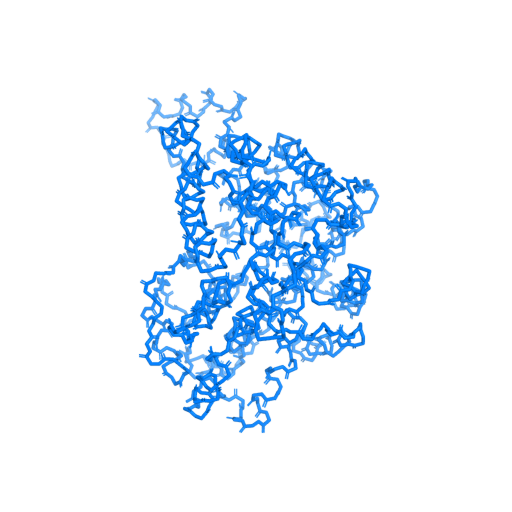TOM 2840 N N . ASP A 1 375 ? -16.631 14.746 -10.150 1.00 93.19 375 ASP A N 1
ATOM 2841 C CA . ASP A 1 375 ? -17.786 13.914 -9.783 1.00 93.19 375 ASP A CA 1
ATOM 2842 C C . ASP A 1 375 ? -17.397 12.458 -9.469 1.00 93.19 375 ASP A C 1
ATOM 2844 O O . ASP A 1 375 ? -17.832 11.895 -8.467 1.00 93.19 375 ASP A O 1
ATOM 2848 N N . GLU A 1 376 ? -16.521 11.861 -10.278 1.00 93.69 376 GLU A N 1
ATOM 2849 C CA . GLU A 1 376 ? -16.006 10.507 -10.033 1.00 93.69 376 GLU A CA 1
ATOM 2850 C C . GLU A 1 376 ? -15.148 10.438 -8.755 1.00 93.69 376 GLU A C 1
ATOM 2852 O O . GLU A 1 376 ? -15.258 9.482 -7.987 1.00 93.69 376 GLU A O 1
ATOM 2857 N N . LEU A 1 377 ? -14.312 11.448 -8.482 1.00 93.88 377 LEU A N 1
ATOM 2858 C CA . LEU A 1 377 ? -13.539 11.504 -7.233 1.00 93.88 377 LEU A CA 1
ATOM 2859 C C . LEU A 1 377 ? -14.431 11.715 -6.007 1.00 93.88 377 LEU A C 1
ATOM 2861 O O . LEU A 1 377 ? -14.190 11.094 -4.969 1.00 93.88 377 LEU A O 1
ATOM 2865 N N . GLU A 1 378 ? -15.448 12.566 -6.109 1.00 95.56 378 GLU A N 1
ATOM 2866 C CA . GLU A 1 378 ? -16.438 12.776 -5.052 1.00 95.56 378 GLU A CA 1
ATOM 2867 C C . GLU A 1 378 ? -17.176 11.473 -4.731 1.00 95.56 378 GLU A C 1
ATOM 2869 O O . GLU A 1 378 ? -17.250 11.091 -3.562 1.00 95.56 378 GLU A O 1
ATOM 2874 N N . GLU A 1 379 ? -17.624 10.731 -5.749 1.00 96.12 379 GLU A N 1
ATOM 2875 C CA . GLU A 1 379 ? -18.253 9.419 -5.568 1.00 96.12 379 GLU A CA 1
ATOM 2876 C C . GLU A 1 379 ? -17.297 8.429 -4.884 1.00 96.12 379 GLU A C 1
ATOM 2878 O O . GLU A 1 379 ? -17.632 7.842 -3.851 1.00 96.12 379 GLU A O 1
ATOM 2883 N N . LEU A 1 380 ? -16.083 8.255 -5.417 1.00 96.06 380 LEU A N 1
ATOM 2884 C CA . LEU A 1 380 ? -15.106 7.300 -4.883 1.00 96.06 380 LEU A CA 1
ATOM 2885 C C . LEU A 1 380 ? -14.726 7.617 -3.436 1.00 96.06 380 LEU A C 1
ATOM 2887 O O . LEU A 1 380 ? -14.633 6.715 -2.598 1.00 96.06 380 LEU A O 1
ATOM 2891 N N . THR A 1 381 ? -14.515 8.894 -3.124 1.00 95.88 381 THR A N 1
ATOM 2892 C CA . THR A 1 381 ? -14.174 9.318 -1.766 1.00 95.88 381 THR A CA 1
ATOM 2893 C C . THR A 1 381 ? -15.362 9.181 -0.820 1.00 95.88 381 THR A C 1
ATOM 2895 O O . THR A 1 381 ? -15.174 8.666 0.280 1.00 95.88 381 THR A O 1
ATOM 2898 N N . ALA A 1 382 ? -16.588 9.490 -1.250 1.00 95.81 382 ALA A N 1
ATOM 2899 C CA . ALA A 1 382 ? -17.789 9.243 -0.456 1.00 95.81 382 ALA A CA 1
ATOM 2900 C C . ALA A 1 382 ? -17.982 7.755 -0.138 1.00 95.81 382 ALA A C 1
ATOM 2902 O O . ALA A 1 382 ? -18.266 7.400 1.007 1.00 95.81 382 ALA A O 1
ATOM 2903 N N . ARG A 1 383 ? -17.740 6.866 -1.107 1.00 95.69 383 ARG A N 1
ATOM 2904 C CA . ARG A 1 383 ? -17.800 5.413 -0.893 1.00 95.69 383 ARG A CA 1
ATOM 2905 C C . ARG A 1 383 ? -16.774 4.933 0.134 1.00 95.69 383 ARG A C 1
ATOM 2907 O O . ARG A 1 383 ? -17.063 4.016 0.903 1.00 95.69 383 ARG A O 1
ATOM 2914 N N . VAL A 1 384 ? -15.580 5.519 0.182 1.00 94.88 384 VAL A N 1
ATOM 2915 C CA . VAL A 1 384 ? -14.560 5.136 1.174 1.00 94.88 384 VAL A CA 1
ATOM 2916 C C . VAL A 1 384 ? -14.847 5.773 2.531 1.00 94.88 384 VAL A C 1
ATOM 2918 O O . VAL A 1 384 ? -14.980 5.056 3.517 1.00 94.88 384 VAL A O 1
ATOM 2921 N N . PHE A 1 385 ? -14.963 7.097 2.585 1.00 93.62 385 PHE A N 1
ATOM 2922 C CA . PHE A 1 385 ? -14.942 7.891 3.816 1.00 93.62 385 PHE A CA 1
ATOM 2923 C C . PHE A 1 385 ? -16.328 8.190 4.399 1.00 93.62 385 PHE A C 1
ATOM 2925 O O . PHE A 1 385 ? -16.424 8.749 5.489 1.00 93.62 385 PHE A O 1
ATOM 2932 N N . GLY A 1 386 ? -17.400 7.846 3.684 1.00 93.44 386 GLY A N 1
ATOM 2933 C CA . GLY A 1 386 ? -18.781 8.156 4.066 1.00 93.44 386 GLY A CA 1
ATOM 2934 C C . GLY A 1 386 ? -19.204 9.597 3.773 1.00 93.44 386 GLY A C 1
ATOM 2935 O O . GLY A 1 386 ? -20.343 9.959 4.067 1.00 93.44 386 GLY A O 1
ATOM 2936 N N . ALA A 1 387 ? -18.299 10.399 3.207 1.00 94.19 387 ALA A N 1
ATOM 2937 C CA . ALA A 1 387 ? -18.502 11.752 2.699 1.00 94.19 387 ALA A CA 1
ATOM 2938 C C . ALA A 1 387 ? -17.431 12.056 1.631 1.00 94.19 387 ALA A C 1
ATOM 2940 O O . ALA A 1 387 ? -16.331 11.494 1.715 1.00 94.19 387 ALA A O 1
ATOM 2941 N N . PRO A 1 388 ? -17.724 12.904 0.630 1.00 95.44 388 PRO A N 1
ATOM 2942 C CA . PRO A 1 388 ? -16.726 13.298 -0.356 1.00 95.44 388 PRO A CA 1
ATOM 2943 C C . PRO A 1 388 ? -15.581 14.063 0.320 1.00 95.44 388 PRO A C 1
ATOM 2945 O O . PRO A 1 388 ? -15.801 14.858 1.237 1.00 95.44 388 PRO A O 1
ATOM 2948 N N . LEU A 1 389 ? -14.346 13.827 -0.127 1.00 95.19 389 LEU A N 1
ATOM 2949 C CA . LEU A 1 389 ? -13.223 14.684 0.259 1.00 95.19 389 LEU A CA 1
ATOM 2950 C C . LEU A 1 389 ? -13.300 16.004 -0.528 1.00 95.19 389 LEU A C 1
ATOM 2952 O O . LEU A 1 389 ? -13.667 15.975 -1.703 1.00 95.19 389 LEU A O 1
ATOM 2956 N N . PRO A 1 390 ? -12.884 17.144 0.054 1.00 94.94 390 PRO A N 1
ATOM 2957 C CA . PRO A 1 390 ? -12.695 18.379 -0.707 1.00 94.94 390 PRO A CA 1
ATOM 2958 C C . PRO A 1 390 ? -11.771 18.159 -1.909 1.00 94.94 390 PRO A C 1
ATOM 2960 O O . PRO A 1 390 ? -10.811 17.396 -1.805 1.00 94.94 390 PRO A O 1
ATOM 2963 N N . SER A 1 391 ? -12.045 18.830 -3.030 1.00 93.88 391 SER A N 1
ATOM 2964 C CA . SER A 1 391 ? -11.454 18.542 -4.349 1.00 93.88 391 SER A CA 1
ATOM 2965 C C . SER A 1 391 ? -9.931 18.371 -4.339 1.00 93.88 391 SER A C 1
ATOM 2967 O O . SER A 1 391 ? -9.427 17.334 -4.771 1.00 93.88 391 SER A O 1
ATOM 2969 N N . ASP A 1 392 ? -9.187 19.337 -3.800 1.00 95.00 392 ASP A N 1
ATOM 2970 C CA . ASP A 1 392 ? -7.722 19.279 -3.769 1.00 95.00 392 ASP A CA 1
ATOM 2971 C C . ASP A 1 392 ? -7.217 18.139 -2.879 1.00 95.00 392 ASP A C 1
ATOM 2973 O O . ASP A 1 392 ? -6.270 17.430 -3.230 1.00 95.00 392 ASP A O 1
ATOM 2977 N N . LEU A 1 393 ? -7.882 17.893 -1.747 1.00 94.75 393 LEU A N 1
ATOM 2978 C CA . LEU A 1 393 ? -7.537 16.778 -0.870 1.00 94.75 393 LEU A CA 1
ATOM 2979 C C . LEU A 1 393 ? -7.875 15.429 -1.519 1.00 94.75 393 LEU A C 1
ATOM 2981 O O . LEU A 1 393 ? -7.110 14.478 -1.357 1.00 94.75 393 LEU A O 1
ATOM 2985 N N . ALA A 1 394 ? -8.973 15.342 -2.274 1.00 94.81 394 ALA A N 1
ATOM 2986 C CA . ALA A 1 394 ? -9.363 14.161 -3.041 1.00 94.81 394 ALA A CA 1
ATOM 2987 C C . ALA A 1 394 ? -8.329 13.842 -4.130 1.00 94.81 394 ALA A C 1
ATOM 2989 O O . ALA A 1 394 ? -7.872 12.699 -4.235 1.00 94.81 394 ALA A O 1
ATOM 2990 N N . VAL A 1 395 ? -7.899 14.861 -4.884 1.00 93.06 395 VAL A N 1
ATOM 2991 C CA . VAL A 1 395 ? -6.826 14.748 -5.880 1.00 93.06 395 VAL A CA 1
ATOM 2992 C C . VAL A 1 395 ? -5.547 14.287 -5.196 1.00 93.06 395 VAL A C 1
ATOM 2994 O O . VAL A 1 395 ? -5.009 13.250 -5.578 1.00 93.06 395 VAL A O 1
ATOM 2997 N N . ALA A 1 396 ? -5.097 14.972 -4.140 1.00 91.75 396 ALA A N 1
ATOM 2998 C CA . ALA A 1 396 ? -3.904 14.571 -3.408 1.00 91.75 396 ALA A CA 1
ATOM 2999 C C . ALA A 1 396 ? -4.016 13.115 -2.922 1.00 91.75 396 ALA A C 1
ATOM 3001 O O . ALA A 1 396 ? -3.111 12.316 -3.154 1.00 91.75 396 ALA A O 1
ATOM 3002 N N . TRP A 1 397 ? -5.130 12.722 -2.308 1.00 92.25 397 TRP A N 1
ATOM 3003 C CA . TRP A 1 397 ? -5.347 11.363 -1.812 1.00 92.25 397 TRP A CA 1
ATOM 3004 C C . TRP A 1 397 ? -5.311 10.295 -2.918 1.00 92.25 397 TRP A C 1
ATOM 3006 O O . TRP A 1 397 ? -4.719 9.233 -2.707 1.00 92.25 397 TRP A O 1
ATOM 3016 N N . SER A 1 398 ? -5.873 10.571 -4.099 1.00 89.00 398 SER A N 1
ATOM 3017 C CA . SER A 1 398 ? -5.981 9.592 -5.193 1.00 89.00 398 SER A CA 1
ATOM 3018 C C . SER A 1 398 ? -4.628 9.066 -5.708 1.00 89.00 398 SER A C 1
ATOM 3020 O O . SER A 1 398 ? -4.566 7.990 -6.298 1.00 89.00 398 SER A O 1
ATOM 3022 N N . PHE A 1 399 ? -3.525 9.763 -5.402 1.00 77.06 399 PHE A N 1
ATOM 3023 C CA . PHE A 1 399 ? -2.170 9.476 -5.892 1.00 77.06 399 PHE A CA 1
ATOM 3024 C C . PHE A 1 399 ? -1.183 9.003 -4.822 1.00 77.06 399 PHE A C 1
ATOM 3026 O O . PHE A 1 399 ? -0.015 9.381 -4.831 1.00 77.06 399 PHE A O 1
ATOM 3033 N N . GLY A 1 400 ? -1.620 8.153 -3.894 1.00 70.19 400 GLY A N 1
ATOM 3034 C CA . GLY A 1 400 ? -0.731 7.586 -2.866 1.00 70.19 400 GLY A CA 1
ATOM 3035 C C . GLY A 1 400 ? -1.296 7.602 -1.450 1.00 70.19 400 GLY A C 1
ATOM 3036 O O . GLY A 1 400 ? -0.623 7.198 -0.490 1.00 70.19 400 GLY A O 1
ATOM 3037 N N . GLY A 1 401 ? -2.547 8.037 -1.312 1.00 83.81 401 GLY A N 1
ATOM 3038 C CA . GLY A 1 401 ? -3.212 8.260 -0.043 1.00 83.81 401 GLY A CA 1
ATOM 3039 C C . GLY A 1 401 ? -2.610 9.438 0.718 1.00 83.81 401 GLY A C 1
ATOM 3040 O O . GLY A 1 401 ? -1.774 10.198 0.220 1.00 83.81 401 GLY A O 1
ATOM 3041 N N . PHE A 1 402 ? -2.990 9.556 1.990 1.00 75.62 402 PHE A N 1
ATOM 3042 C CA . PHE A 1 402 ? -2.449 10.600 2.861 1.00 75.62 402 PHE A CA 1
ATOM 3043 C C . PHE A 1 402 ? -0.951 10.432 3.125 1.00 75.62 402 PHE A C 1
ATOM 3045 O O . PHE A 1 402 ? -0.293 11.403 3.447 1.00 75.62 402 PHE A O 1
ATOM 3052 N N . ALA A 1 403 ? -0.392 9.226 2.980 1.00 66.12 403 ALA A N 1
ATOM 3053 C CA . ALA A 1 403 ? 0.958 8.882 3.433 1.00 66.12 403 ALA A CA 1
ATOM 3054 C C . ALA A 1 403 ? 2.120 9.417 2.575 1.00 66.12 403 ALA A C 1
ATOM 3056 O O . ALA A 1 403 ? 3.262 9.175 2.953 1.00 66.12 403 ALA A O 1
ATOM 3057 N N . GLY A 1 404 ? 1.865 10.125 1.472 1.00 56.22 404 GLY A N 1
ATOM 3058 C CA . GLY A 1 404 ? 2.923 10.908 0.819 1.00 56.22 404 GLY A CA 1
ATOM 3059 C C . GLY A 1 404 ? 3.546 10.318 -0.445 1.00 56.22 404 GLY A C 1
ATOM 3060 O O . GLY A 1 404 ? 4.155 11.073 -1.177 1.00 56.22 404 GLY A O 1
ATOM 3061 N N . ASN A 1 405 ? 3.391 9.021 -0.732 1.00 60.22 405 ASN A N 1
ATOM 3062 C CA . ASN A 1 405 ? 4.180 8.379 -1.790 1.00 60.22 405 ASN A CA 1
ATOM 3063 C C . ASN A 1 405 ? 3.288 7.818 -2.894 1.00 60.22 405 ASN A C 1
ATOM 3065 O O . ASN A 1 405 ? 2.405 6.999 -2.616 1.00 60.22 405 ASN A O 1
ATOM 3069 N N . ALA A 1 406 ? 3.577 8.187 -4.141 1.00 60.69 406 ALA A N 1
ATOM 3070 C CA . ALA A 1 406 ? 2.934 7.616 -5.313 1.00 60.69 406 ALA A CA 1
ATOM 3071 C C . ALA A 1 406 ? 3.104 6.083 -5.331 1.00 60.69 406 ALA A C 1
ATOM 3073 O O . ALA A 1 406 ? 4.202 5.558 -5.528 1.00 60.69 406 ALA A O 1
ATOM 3074 N N . ARG A 1 407 ? 2.006 5.354 -5.101 1.00 76.94 407 ARG A N 1
ATOM 3075 C CA . ARG A 1 407 ? 2.013 3.892 -4.933 1.00 76.94 407 ARG A CA 1
ATOM 3076 C C . ARG A 1 407 ? 2.069 3.180 -6.279 1.00 76.94 407 ARG A C 1
ATOM 3078 O O . ARG A 1 407 ? 1.041 2.836 -6.851 1.00 76.94 407 ARG A O 1
ATOM 3085 N N . ILE A 1 408 ? 3.284 2.952 -6.771 1.00 82.69 408 ILE A N 1
ATOM 3086 C CA . ILE A 1 408 ? 3.539 2.124 -7.964 1.00 82.69 408 ILE A CA 1
ATOM 3087 C C . ILE A 1 408 ? 3.070 0.674 -7.772 1.00 82.69 408 ILE A C 1
ATOM 3089 O O . ILE A 1 408 ? 2.683 -0.000 -8.716 1.00 82.69 408 ILE A O 1
ATOM 3093 N N . ASP A 1 409 ? 3.031 0.220 -6.520 1.00 89.62 409 ASP A N 1
ATOM 3094 C CA . ASP A 1 409 ? 2.688 -1.139 -6.119 1.00 89.62 409 ASP A CA 1
ATOM 3095 C C . ASP A 1 409 ? 1.178 -1.356 -5.903 1.00 89.62 409 ASP A C 1
ATOM 3097 O O . ASP A 1 409 ? 0.762 -2.426 -5.453 1.00 89.62 409 ASP A O 1
ATOM 3101 N N . LEU A 1 410 ? 0.340 -0.359 -6.219 1.00 92.06 410 LEU A N 1
ATOM 3102 C CA . LEU A 1 410 ? -1.102 -0.407 -5.979 1.00 92.06 410 LEU A CA 1
ATOM 3103 C C . LEU A 1 410 ? -1.819 -1.586 -6.667 1.00 92.06 410 LEU A C 1
ATOM 3105 O O . LEU A 1 410 ? -2.616 -2.232 -5.982 1.00 92.06 410 LEU A O 1
ATOM 3109 N N . PRO A 1 411 ? -1.520 -1.942 -7.936 1.00 94.06 411 PRO A N 1
ATOM 3110 C CA . PRO A 1 411 ? -2.101 -3.128 -8.571 1.00 94.06 411 PRO A CA 1
ATOM 3111 C C . PRO A 1 411 ? -1.794 -4.413 -7.793 1.00 94.06 411 PRO A C 1
ATOM 3113 O O . PRO A 1 411 ? -2.694 -5.191 -7.479 1.00 94.06 411 PRO A O 1
ATOM 3116 N N . ALA A 1 412 ? -0.532 -4.604 -7.395 1.00 94.44 412 ALA A N 1
ATOM 3117 C CA . ALA A 1 412 ? -0.126 -5.781 -6.635 1.00 94.44 412 ALA A CA 1
ATOM 3118 C C . ALA A 1 412 ? -0.761 -5.825 -5.242 1.00 94.44 412 ALA A C 1
ATOM 3120 O O . ALA A 1 412 ? -1.117 -6.900 -4.765 1.00 94.44 412 ALA A O 1
ATOM 3121 N N . ARG A 1 413 ? -0.950 -4.668 -4.596 1.00 94.06 413 ARG A N 1
ATOM 3122 C CA . ARG A 1 413 ? -1.668 -4.574 -3.317 1.00 94.06 413 ARG A CA 1
ATOM 3123 C C . ARG A 1 413 ? -3.142 -4.929 -3.451 1.00 94.06 413 ARG A C 1
ATOM 3125 O O . ARG A 1 413 ? -3.653 -5.603 -2.565 1.00 94.06 413 ARG A O 1
ATOM 3132 N N . LEU A 1 414 ? -3.808 -4.490 -4.521 1.00 95.50 414 LEU A N 1
ATOM 3133 C CA . LEU A 1 414 ? -5.208 -4.830 -4.779 1.00 95.50 414 LEU A CA 1
ATOM 3134 C C . LEU A 1 414 ? -5.370 -6.345 -4.941 1.00 95.50 414 LEU A C 1
ATOM 3136 O O . LEU A 1 414 ? -6.144 -6.962 -4.211 1.00 95.50 414 LEU A O 1
ATOM 3140 N N . VAL A 1 415 ? -4.577 -6.941 -5.836 1.00 96.06 415 VAL A N 1
ATOM 3141 C CA . VAL A 1 415 ? -4.562 -8.392 -6.073 1.00 96.06 415 VAL A CA 1
ATOM 3142 C C . VAL A 1 415 ? -4.281 -9.147 -4.776 1.00 96.06 415 VAL A C 1
ATOM 3144 O O . VAL A 1 415 ? -5.019 -10.062 -4.411 1.00 96.06 415 VAL A O 1
ATOM 3147 N N . ALA A 1 416 ? -3.246 -8.742 -4.040 1.00 95.81 416 ALA A N 1
ATOM 3148 C CA . ALA A 1 416 ? -2.877 -9.391 -2.792 1.00 95.81 416 ALA A CA 1
ATOM 3149 C C . ALA A 1 416 ? -3.958 -9.274 -1.714 1.00 95.81 416 ALA A C 1
ATOM 3151 O O . ALA A 1 416 ? -4.209 -10.250 -1.009 1.00 95.81 416 ALA A O 1
ATOM 3152 N N . ALA A 1 417 ? -4.616 -8.118 -1.587 1.00 95.19 417 ALA A N 1
ATOM 3153 C CA . ALA A 1 417 ? -5.665 -7.912 -0.594 1.00 95.19 417 ALA A CA 1
ATOM 3154 C C . ALA A 1 417 ? -6.853 -8.857 -0.826 1.00 95.19 417 ALA A C 1
ATOM 3156 O O . ALA A 1 417 ? -7.332 -9.465 0.126 1.00 95.19 417 ALA A O 1
ATOM 3157 N N . VAL A 1 418 ? -7.267 -9.062 -2.082 1.00 96.00 418 VAL A N 1
ATOM 3158 C CA . VAL A 1 418 ? -8.338 -10.017 -2.414 1.00 96.00 418 VAL A CA 1
ATOM 3159 C C . VAL A 1 418 ? -7.876 -11.465 -2.207 1.00 96.00 418 VAL A C 1
ATOM 3161 O O . VAL A 1 418 ? -8.582 -12.250 -1.575 1.00 96.00 418 VAL A O 1
ATOM 3164 N N . ARG A 1 419 ? -6.669 -11.823 -2.669 1.00 94.94 419 ARG A N 1
ATOM 3165 C CA . ARG A 1 419 ? -6.121 -13.191 -2.534 1.00 94.94 419 ARG A CA 1
ATOM 3166 C C . ARG A 1 419 ? -5.881 -13.620 -1.095 1.00 94.94 419 ARG A C 1
ATOM 3168 O O . ARG A 1 419 ? -6.018 -14.801 -0.786 1.00 94.94 419 ARG A O 1
ATOM 3175 N N . THR A 1 420 ? -5.535 -12.677 -0.221 1.00 95.25 420 THR A N 1
ATOM 3176 C CA . THR A 1 420 ? -5.235 -12.947 1.191 1.00 95.25 420 THR A CA 1
ATOM 3177 C C . THR A 1 420 ? -6.366 -13.719 1.870 1.00 95.25 420 THR A C 1
ATOM 3179 O O . THR A 1 420 ? -6.084 -14.631 2.637 1.00 95.25 420 THR A O 1
ATOM 3182 N N . HIS A 1 421 ? -7.629 -13.422 1.554 1.00 91.50 421 HIS A N 1
ATOM 3183 C CA . HIS A 1 421 ? -8.774 -14.119 2.147 1.00 91.50 421 HIS A CA 1
ATOM 3184 C C . HIS A 1 421 ? -8.788 -15.619 1.822 1.00 91.50 421 HIS A C 1
ATOM 3186 O O . HIS A 1 421 ? -8.974 -16.437 2.719 1.00 91.50 421 HIS A O 1
ATOM 3192 N N . GLY A 1 422 ? -8.547 -15.984 0.558 1.00 92.19 422 GLY A N 1
ATOM 3193 C CA . GLY A 1 422 ? -8.451 -17.388 0.148 1.00 92.19 422 GLY A CA 1
ATOM 3194 C C . GLY A 1 422 ? -7.262 -18.090 0.802 1.00 92.19 422 GLY A C 1
ATOM 3195 O O . GLY A 1 422 ? -7.410 -19.175 1.348 1.00 92.19 422 GLY A O 1
ATOM 3196 N N . VAL A 1 423 ? -6.107 -17.421 0.844 1.00 94.06 423 VAL A N 1
ATOM 3197 C CA . VAL A 1 423 ? -4.896 -17.969 1.475 1.00 94.06 423 VAL A CA 1
ATOM 3198 C C . VAL A 1 423 ? -5.083 -18.194 2.974 1.00 94.06 423 VAL A C 1
ATOM 3200 O O . VAL A 1 423 ? -4.674 -19.230 3.483 1.00 94.06 423 VAL A O 1
ATOM 3203 N N . VAL A 1 424 ? -5.706 -17.261 3.697 1.00 95.38 424 VAL A N 1
ATOM 3204 C CA . VAL A 1 424 ? -5.964 -17.434 5.134 1.00 95.38 424 VAL A CA 1
ATOM 3205 C C . VAL A 1 424 ? -6.931 -18.584 5.382 1.00 95.38 424 VAL A C 1
ATOM 3207 O O . VAL A 1 424 ? -6.681 -19.381 6.281 1.00 95.38 424 VAL A O 1
ATOM 3210 N N . ARG A 1 425 ? -7.985 -18.718 4.572 1.00 94.38 425 ARG A N 1
ATOM 3211 C CA . ARG A 1 425 ? -8.900 -19.858 4.669 1.00 94.38 425 ARG A CA 1
ATOM 3212 C C . ARG A 1 425 ? -8.166 -21.185 4.472 1.00 94.38 425 ARG A C 1
ATOM 3214 O O . ARG A 1 425 ? -8.290 -22.065 5.312 1.00 94.38 425 ARG A O 1
ATOM 3221 N N . ASP A 1 426 ? -7.335 -21.287 3.438 1.00 95.25 426 ASP A N 1
ATOM 3222 C CA . ASP A 1 426 ? -6.529 -22.485 3.184 1.00 95.25 426 ASP A CA 1
ATOM 3223 C C . ASP A 1 426 ? -5.559 -22.795 4.337 1.00 95.25 426 ASP A C 1
ATOM 3225 O O . ASP A 1 426 ? -5.294 -23.961 4.634 1.00 95.25 426 ASP A O 1
ATOM 3229 N N . LEU A 1 427 ? -5.004 -21.766 4.990 1.00 96.75 427 LEU A N 1
ATOM 3230 C CA . LEU A 1 427 ? -4.141 -21.936 6.161 1.00 96.75 427 LEU A CA 1
ATOM 3231 C C . LEU A 1 427 ? -4.922 -22.468 7.362 1.00 96.75 427 LEU A C 1
ATOM 3233 O O . LEU A 1 427 ? -4.431 -23.380 8.020 1.00 96.75 427 LEU A O 1
ATOM 3237 N N . VAL A 1 428 ? -6.123 -21.945 7.616 1.00 96.81 428 VAL A N 1
ATOM 3238 C CA . VAL A 1 428 ? -7.007 -22.433 8.685 1.00 96.81 428 VAL A CA 1
ATOM 3239 C C . VAL A 1 428 ? -7.428 -23.877 8.413 1.00 96.81 428 VAL A C 1
ATOM 3241 O O . VAL A 1 428 ? -7.269 -24.730 9.280 1.00 96.81 428 VAL A O 1
ATOM 3244 N N . ASP A 1 429 ? -7.851 -24.195 7.190 1.00 97.12 429 ASP A N 1
ATOM 3245 C CA . ASP A 1 429 ? -8.280 -25.548 6.818 1.00 97.12 429 ASP A CA 1
ATOM 3246 C C . ASP A 1 429 ? -7.142 -26.584 6.961 1.00 97.12 429 ASP A C 1
ATOM 3248 O O . ASP A 1 429 ? -7.382 -27.750 7.278 1.00 97.12 429 ASP A O 1
ATOM 3252 N N . ARG A 1 430 ? -5.882 -26.178 6.738 1.00 97.25 430 ARG A N 1
ATOM 3253 C CA . ARG A 1 430 ? -4.704 -27.068 6.807 1.00 97.25 430 ARG A CA 1
ATOM 3254 C C . ARG A 1 430 ? -4.026 -27.121 8.175 1.00 97.25 430 ARG A C 1
ATOM 3256 O O . ARG A 1 430 ? -3.396 -28.133 8.492 1.00 97.25 430 ARG A O 1
ATOM 3263 N N . PHE A 1 431 ? -4.059 -26.026 8.930 1.00 97.50 431 PHE A N 1
ATOM 3264 C CA . PHE A 1 431 ? -3.220 -25.820 10.115 1.00 97.50 431 PHE A CA 1
ATOM 3265 C C . PHE A 1 431 ? -3.978 -25.315 11.351 1.00 97.50 431 PHE A C 1
ATOM 3267 O O . PHE A 1 431 ? -3.302 -25.090 12.357 1.00 97.50 431 PHE A O 1
ATOM 3274 N N . ASP A 1 432 ? -5.313 -25.220 11.280 1.00 96.94 432 ASP A N 1
ATOM 3275 C CA . ASP A 1 432 ? -6.248 -24.733 12.312 1.00 96.94 432 ASP A CA 1
ATOM 3276 C C . ASP A 1 432 ? -6.282 -23.190 12.475 1.00 96.94 432 ASP A C 1
ATOM 3278 O O . ASP A 1 432 ? -5.487 -22.458 11.876 1.00 96.94 432 ASP A O 1
ATOM 3282 N N . GLU A 1 433 ? -7.233 -22.669 13.265 1.00 95.00 433 GLU A N 1
ATOM 3283 C CA . GLU A 1 433 ? -7.443 -21.232 13.532 1.00 95.00 433 GLU A CA 1
ATOM 3284 C C . GLU A 1 433 ? -6.173 -20.547 14.089 1.00 95.00 433 GLU A C 1
ATOM 3286 O O . GLU A 1 433 ? -5.973 -19.346 13.902 1.00 95.00 433 GLU A O 1
ATOM 3291 N N . ASP A 1 434 ? -5.278 -21.301 14.739 1.00 95.25 434 ASP A N 1
ATOM 3292 C CA . ASP A 1 434 ? -4.006 -20.831 15.296 1.00 95.25 434 ASP A CA 1
ATOM 3293 C C . ASP A 1 434 ? -2.789 -21.118 14.398 1.00 95.25 434 ASP A C 1
ATOM 3295 O O . ASP A 1 434 ? -1.661 -21.197 14.888 1.00 95.25 434 ASP A O 1
ATOM 3299 N N . TRP A 1 435 ? -2.976 -21.221 13.076 1.00 96.50 435 TRP A N 1
ATOM 3300 C CA . TRP A 1 435 ? -1.906 -21.504 12.107 1.00 96.50 435 TRP A CA 1
ATOM 3301 C C . TRP A 1 435 ? -0.641 -20.642 12.275 1.00 96.50 435 TRP A C 1
ATOM 3303 O O . TRP A 1 435 ? 0.461 -21.098 11.973 1.00 96.50 435 TRP A O 1
ATOM 3313 N N . PHE A 1 436 ? -0.762 -19.409 12.777 1.00 94.94 436 PHE A N 1
ATOM 3314 C CA . PHE A 1 436 ? 0.365 -18.506 13.046 1.00 94.94 436 PHE A CA 1
ATOM 3315 C C . PHE A 1 436 ? 1.296 -18.990 14.178 1.00 94.94 436 PHE A C 1
ATOM 3317 O O . PHE A 1 436 ? 2.434 -18.527 14.274 1.00 94.94 436 PHE A O 1
ATOM 3324 N N . ASP A 1 437 ? 0.837 -19.936 14.999 1.00 94.69 437 ASP A N 1
ATOM 3325 C CA . ASP A 1 437 ? 1.604 -20.655 16.022 1.00 94.69 437 ASP A CA 1
ATOM 3326 C C . ASP A 1 437 ? 2.064 -22.043 15.562 1.00 94.69 437 ASP A C 1
ATOM 3328 O O . ASP A 1 437 ? 2.829 -22.705 16.267 1.00 94.69 437 ASP A O 1
ATOM 3332 N N . ASN A 1 438 ? 1.638 -22.491 14.380 1.00 95.75 438 ASN A N 1
ATOM 3333 C CA . ASN A 1 438 ? 1.880 -23.841 13.898 1.00 95.75 438 ASN A CA 1
ATOM 3334 C C . ASN A 1 438 ? 3.211 -23.932 13.118 1.00 95.75 438 ASN A C 1
ATOM 3336 O O . ASN A 1 438 ? 3.335 -23.361 12.030 1.00 95.75 438 ASN A O 1
ATOM 3340 N N . PRO A 1 439 ? 4.213 -24.710 13.583 1.00 94.56 439 PRO A N 1
ATOM 3341 C CA . PRO A 1 439 ? 5.484 -24.862 12.869 1.00 94.56 439 PRO A CA 1
ATOM 3342 C C . PRO A 1 439 ? 5.339 -25.449 11.456 1.00 94.56 439 PRO A C 1
ATOM 3344 O O . PRO A 1 439 ? 6.185 -25.201 10.594 1.00 94.56 439 PRO A O 1
ATOM 3347 N N . ARG A 1 440 ? 4.269 -26.216 11.186 1.00 95.81 440 ARG A N 1
ATOM 3348 C CA . ARG A 1 440 ? 3.987 -26.752 9.844 1.00 95.81 440 ARG A CA 1
ATOM 3349 C C . ARG A 1 440 ? 3.575 -25.650 8.868 1.00 95.81 440 ARG A C 1
ATOM 3351 O O . ARG A 1 440 ? 3.967 -25.718 7.704 1.00 95.81 440 ARG A O 1
ATOM 3358 N N . ALA A 1 441 ? 2.878 -24.614 9.339 1.00 94.88 441 ALA A N 1
ATOM 3359 C CA . ALA A 1 441 ? 2.586 -23.431 8.534 1.00 94.88 441 ALA A CA 1
ATOM 3360 C C . ALA A 1 441 ? 3.878 -22.666 8.199 1.00 94.88 441 ALA A C 1
ATOM 3362 O O . ALA A 1 441 ? 4.089 -22.279 7.052 1.00 94.88 441 ALA A O 1
ATOM 3363 N N . GLY A 1 442 ? 4.806 -22.537 9.156 1.00 92.00 442 GLY A N 1
ATOM 3364 C CA . GLY A 1 442 ? 6.139 -21.975 8.900 1.00 92.00 442 GLY A CA 1
ATOM 3365 C C . GLY A 1 442 ? 6.932 -22.751 7.843 1.00 92.00 442 GLY A C 1
ATOM 3366 O O . GLY A 1 442 ? 7.484 -22.157 6.916 1.00 92.00 442 GLY A O 1
ATOM 3367 N N . ALA A 1 443 ? 6.934 -24.087 7.919 1.00 91.81 443 ALA A N 1
ATOM 3368 C CA . ALA A 1 443 ? 7.552 -24.938 6.899 1.00 91.81 443 ALA A CA 1
ATOM 3369 C C . ALA A 1 443 ? 6.887 -24.778 5.519 1.00 91.81 443 ALA A C 1
ATOM 3371 O O . ALA A 1 443 ? 7.581 -24.731 4.501 1.00 91.81 443 ALA A O 1
ATOM 3372 N N . HIS A 1 444 ? 5.558 -24.632 5.479 1.00 92.12 444 HIS A N 1
ATOM 3373 C CA . HIS A 1 444 ? 4.818 -24.344 4.253 1.00 92.12 444 HIS A CA 1
ATOM 3374 C C . HIS A 1 444 ? 5.242 -23.004 3.631 1.00 92.12 444 HIS A C 1
ATOM 3376 O O . HIS A 1 444 ? 5.591 -22.969 2.450 1.00 92.12 444 HIS A O 1
ATOM 3382 N N . PHE A 1 445 ? 5.319 -21.927 4.421 1.00 90.50 445 PHE A N 1
ATOM 3383 C CA . PHE A 1 445 ? 5.796 -20.627 3.936 1.00 90.50 445 PHE A CA 1
ATOM 3384 C C . PHE A 1 445 ? 7.250 -20.659 3.465 1.00 90.50 445 PHE A C 1
ATOM 3386 O O . PHE A 1 445 ? 7.581 -20.031 2.460 1.00 90.50 445 PHE A O 1
ATOM 3393 N N . ALA A 1 446 ? 8.118 -21.405 4.150 1.00 87.88 446 ALA A N 1
ATOM 3394 C CA . ALA A 1 446 ? 9.502 -21.587 3.722 1.00 87.88 446 ALA A CA 1
ATOM 3395 C C . ALA A 1 446 ? 9.590 -22.310 2.366 1.00 87.88 446 ALA A C 1
ATOM 3397 O O . ALA A 1 446 ? 10.395 -21.924 1.520 1.00 87.88 446 ALA A O 1
ATOM 3398 N N . SER A 1 447 ? 8.736 -23.315 2.141 1.00 88.31 447 SER A N 1
ATOM 3399 C CA . SER A 1 447 ? 8.660 -24.058 0.879 1.00 88.31 447 SER A CA 1
ATOM 3400 C C . SER A 1 447 ? 8.233 -23.171 -0.294 1.00 88.31 447 SER A C 1
ATOM 3402 O O . SER A 1 447 ? 8.902 -23.175 -1.326 1.00 88.31 447 SER A O 1
ATOM 3404 N N . ILE A 1 448 ? 7.168 -22.379 -0.141 1.00 86.31 448 ILE A N 1
ATOM 3405 C CA . ILE A 1 448 ? 6.679 -21.500 -1.220 1.00 86.31 448 ILE A CA 1
ATOM 3406 C C . ILE A 1 448 ? 7.512 -20.213 -1.360 1.00 86.31 448 ILE A C 1
ATOM 3408 O O . ILE A 1 448 ? 7.533 -19.581 -2.415 1.00 86.31 448 ILE A O 1
ATOM 3412 N N . GLY A 1 449 ? 8.232 -19.820 -0.307 1.00 84.12 449 GLY A N 1
ATOM 3413 C CA . GLY A 1 449 ? 9.019 -18.589 -0.256 1.00 84.12 449 GLY A CA 1
ATOM 3414 C C . GLY A 1 449 ? 10.295 -18.601 -1.101 1.00 84.12 449 GLY A C 1
ATOM 3415 O O . GLY A 1 449 ? 10.819 -17.527 -1.396 1.00 84.12 449 GLY A O 1
ATOM 3416 N N . ALA A 1 450 ? 10.780 -19.777 -1.516 1.00 85.19 450 ALA A N 1
ATOM 3417 C CA . ALA A 1 450 ? 12.035 -19.914 -2.258 1.00 85.19 450 ALA A CA 1
ATOM 3418 C C . ALA A 1 450 ? 11.968 -19.372 -3.702 1.00 85.19 450 ALA A C 1
ATOM 3420 O O . ALA A 1 450 ? 13.009 -19.028 -4.267 1.00 85.19 450 ALA A O 1
ATOM 3421 N N . GLY A 1 451 ? 10.767 -19.290 -4.289 1.00 86.31 451 GLY A N 1
ATOM 3422 C CA . GLY A 1 451 ? 10.540 -18.860 -5.672 1.00 86.31 451 GLY A CA 1
ATOM 3423 C C . GLY A 1 451 ? 10.401 -17.338 -5.877 1.00 86.31 451 GLY A C 1
ATOM 3424 O O . GLY A 1 451 ? 10.409 -16.566 -4.907 1.00 86.31 451 GLY A O 1
ATOM 3425 N N . PRO A 1 452 ? 10.235 -16.890 -7.142 1.00 85.56 452 PRO A N 1
ATOM 3426 C CA . PRO A 1 452 ? 10.038 -15.481 -7.505 1.00 85.56 452 PRO A CA 1
ATOM 3427 C C . PRO A 1 452 ? 8.850 -14.835 -6.783 1.00 85.56 452 PRO A C 1
ATOM 3429 O O . PRO A 1 452 ? 7.887 -15.514 -6.436 1.00 85.56 452 PRO A O 1
ATOM 3432 N N . VAL A 1 453 ? 8.898 -13.519 -6.560 1.00 82.94 453 VAL A N 1
ATOM 3433 C CA . VAL A 1 453 ? 7.909 -12.795 -5.724 1.00 82.94 453 VAL A CA 1
ATOM 3434 C C . VAL A 1 453 ? 6.743 -12.171 -6.508 1.00 82.94 453 VAL A C 1
ATOM 3436 O O . VAL A 1 453 ? 5.789 -11.689 -5.899 1.00 82.94 453 VAL A O 1
ATOM 3439 N N . TRP A 1 454 ? 6.813 -12.182 -7.844 1.00 77.94 454 TRP A N 1
ATOM 3440 C CA . TRP A 1 454 ? 5.800 -11.605 -8.743 1.00 77.94 454 TRP A CA 1
ATOM 3441 C C . TRP A 1 454 ? 4.617 -12.542 -9.036 1.00 77.94 454 TRP A C 1
ATOM 3443 O O . TRP A 1 454 ? 3.541 -12.075 -9.390 1.00 77.94 454 TRP A O 1
ATOM 3453 N N . GLN A 1 455 ? 4.807 -13.860 -8.904 1.00 65.25 455 GLN A N 1
ATOM 3454 C CA . GLN A 1 455 ? 3.839 -14.867 -9.352 1.00 65.25 455 GLN A CA 1
ATOM 3455 C C . GLN A 1 455 ? 2.512 -14.754 -8.601 1.00 65.25 455 GLN A C 1
ATOM 3457 O O . GLN A 1 455 ? 2.433 -15.156 -7.453 1.00 65.25 455 GLN A O 1
ATOM 3462 N N . GLY A 1 456 ? 1.458 -14.265 -9.247 1.00 65.94 456 GLY A N 1
ATOM 3463 C CA . GLY A 1 456 ? 0.117 -14.299 -8.685 1.00 65.94 456 GLY A CA 1
ATOM 3464 C C . GLY A 1 456 ? -0.939 -14.282 -9.773 1.00 65.94 456 GLY A C 1
ATOM 3465 O O . GLY A 1 456 ? -0.976 -13.351 -10.573 1.00 65.94 456 GLY A O 1
ATOM 3466 N N . GLU A 1 457 ? -1.792 -15.301 -9.790 1.00 84.06 457 GLU A N 1
ATOM 3467 C CA . GLU A 1 457 ? -3.016 -15.289 -10.587 1.00 84.06 457 GLU A CA 1
ATOM 3468 C C . GLU A 1 457 ? -3.903 -14.137 -10.106 1.00 84.06 457 GLU A C 1
ATOM 3470 O O . GLU A 1 457 ? -4.097 -13.954 -8.899 1.00 84.06 457 GLU A O 1
ATOM 3475 N N . VAL A 1 458 ? -4.383 -13.313 -11.035 1.00 88.06 458 VAL A N 1
ATOM 3476 C CA . VAL A 1 458 ? -5.298 -12.223 -10.695 1.00 88.06 458 VAL A CA 1
ATOM 3477 C C . VAL A 1 458 ? -6.661 -12.841 -10.394 1.00 88.06 458 VAL A C 1
ATOM 3479 O O . VAL A 1 458 ? -7.176 -13.571 -11.234 1.00 88.06 458 VAL A O 1
ATOM 3482 N N . PRO A 1 459 ? -7.247 -12.592 -9.209 1.00 91.75 459 PRO A N 1
ATOM 3483 C CA . PRO A 1 459 ? -8.552 -13.134 -8.882 1.00 91.75 459 PRO A CA 1
ATOM 3484 C C . PRO A 1 459 ? -9.607 -12.660 -9.866 1.00 91.75 459 PRO A C 1
ATOM 3486 O O . PRO A 1 459 ? -9.694 -11.468 -10.162 1.00 91.75 459 PRO A O 1
ATOM 3489 N N . GLU A 1 460 ? -10.473 -13.583 -10.261 1.00 92.56 460 GLU A N 1
ATOM 3490 C CA . GLU A 1 460 ? -11.719 -13.245 -10.934 1.00 92.56 460 GLU A CA 1
ATOM 3491 C C . GLU A 1 460 ? -12.529 -12.238 -10.095 1.00 92.56 460 GLU A C 1
ATOM 3493 O O . GLU A 1 460 ? -12.555 -12.352 -8.861 1.00 92.56 460 GLU A O 1
ATOM 3498 N N . PRO A 1 461 ? -13.276 -11.302 -10.711 1.00 91.06 461 PRO A N 1
ATOM 3499 C CA . PRO A 1 461 ? -14.102 -10.334 -9.982 1.00 91.06 461 PRO A CA 1
ATOM 3500 C C . PRO A 1 461 ? -15.070 -10.975 -8.971 1.00 91.06 461 PRO A C 1
ATOM 3502 O O . PRO A 1 461 ? -15.394 -10.381 -7.942 1.00 91.06 461 PRO A O 1
ATOM 3505 N N . GLY A 1 462 ? -15.494 -12.224 -9.205 1.00 90.00 462 GLY A N 1
ATOM 3506 C CA . GLY A 1 462 ? -16.312 -13.001 -8.268 1.00 90.00 462 GLY A CA 1
ATOM 3507 C C . GLY A 1 462 ? -15.656 -13.250 -6.900 1.00 90.00 462 GLY A C 1
ATOM 3508 O O . GLY A 1 462 ? -16.370 -13.366 -5.900 1.00 90.00 462 GLY A O 1
ATOM 3509 N N . ALA A 1 463 ? -14.320 -13.260 -6.819 1.00 92.75 463 ALA A N 1
ATOM 3510 C CA . ALA A 1 463 ? -13.575 -13.412 -5.568 1.00 92.75 463 ALA A CA 1
ATOM 3511 C C . ALA A 1 463 ? -13.812 -12.244 -4.593 1.00 92.75 463 ALA A C 1
ATOM 3513 O O . ALA A 1 463 ? -13.769 -12.439 -3.376 1.00 92.75 463 ALA A O 1
ATOM 3514 N N . ALA A 1 464 ? -14.160 -11.056 -5.103 1.00 94.44 464 ALA A N 1
ATOM 3515 C CA . ALA A 1 464 ? -14.516 -9.903 -4.279 1.00 94.44 464 ALA A CA 1
ATOM 3516 C C . ALA A 1 464 ? -15.706 -10.190 -3.346 1.00 94.44 464 ALA A C 1
ATOM 3518 O O . ALA A 1 464 ? -15.726 -9.727 -2.207 1.00 94.44 464 ALA A O 1
ATOM 3519 N N . ARG A 1 465 ? -16.672 -11.013 -3.786 1.00 94.56 465 ARG A N 1
ATOM 3520 C CA . ARG A 1 465 ? -17.826 -11.405 -2.958 1.00 94.56 465 ARG A CA 1
ATOM 3521 C C . ARG A 1 465 ? -17.424 -12.300 -1.792 1.00 94.56 465 ARG A C 1
ATOM 3523 O O . ARG A 1 465 ? -18.017 -12.206 -0.725 1.00 94.56 465 ARG A O 1
ATOM 3530 N N . ALA A 1 466 ? -16.437 -13.173 -1.985 1.00 93.00 466 ALA A N 1
ATOM 3531 C CA . ALA A 1 466 ? -15.932 -14.014 -0.904 1.00 93.00 466 ALA A CA 1
ATOM 3532 C C . ALA A 1 466 ? -15.217 -13.168 0.161 1.00 93.00 466 ALA A C 1
ATOM 3534 O O . ALA A 1 466 ? -15.474 -13.350 1.348 1.00 93.00 466 ALA A O 1
ATOM 3535 N N . ALA A 1 467 ? -14.399 -12.200 -0.267 1.00 92.94 467 ALA A N 1
ATOM 3536 C CA . ALA A 1 467 ? -13.786 -11.231 0.638 1.00 92.94 467 ALA A CA 1
ATOM 3537 C C . ALA A 1 467 ? -14.853 -10.420 1.398 1.00 92.94 467 ALA A C 1
ATOM 3539 O O . ALA A 1 467 ? -14.797 -10.344 2.623 1.00 92.94 467 ALA A O 1
ATOM 3540 N N . ALA A 1 468 ? -15.863 -9.886 0.701 1.00 95.25 468 ALA A N 1
ATOM 3541 C CA . ALA A 1 468 ? -16.953 -9.126 1.316 1.00 95.25 468 ALA A CA 1
ATOM 3542 C C . ALA A 1 468 ? -17.712 -9.929 2.385 1.00 95.25 468 ALA A C 1
ATOM 3544 O O . ALA A 1 468 ? -17.832 -9.450 3.509 1.00 95.25 468 ALA A O 1
ATOM 3545 N N . ARG A 1 469 ? -18.115 -11.172 2.084 1.00 94.88 469 ARG A N 1
ATOM 3546 C CA . ARG A 1 469 ? -18.790 -12.050 3.057 1.00 94.88 469 ARG A CA 1
ATOM 3547 C C . ARG A 1 469 ? -17.964 -12.284 4.317 1.00 94.88 469 ARG A C 1
ATOM 3549 O O . ARG A 1 469 ? -18.506 -12.228 5.410 1.00 94.88 469 ARG A O 1
ATOM 3556 N N . SER A 1 470 ? -16.649 -12.471 4.182 1.00 93.12 470 SER A N 1
ATOM 3557 C CA . SER A 1 470 ? -15.783 -12.642 5.358 1.00 93.12 470 SER A CA 1
ATOM 3558 C C . SER A 1 470 ? -15.753 -11.400 6.260 1.00 93.12 470 SER A C 1
ATOM 3560 O O . SER A 1 470 ? -15.643 -11.523 7.477 1.00 93.12 470 SER A O 1
ATOM 3562 N N . PHE A 1 471 ? -15.887 -10.198 5.684 1.00 96.12 471 PHE A N 1
ATOM 3563 C CA . PHE A 1 471 ? -16.018 -8.971 6.469 1.00 96.12 471 PHE A CA 1
ATOM 3564 C C . PHE A 1 471 ? -17.399 -8.836 7.108 1.00 96.12 471 PHE A C 1
ATOM 3566 O O . PHE A 1 471 ? -17.468 -8.373 8.241 1.00 96.12 471 PHE A O 1
ATOM 3573 N N . GLU A 1 472 ? -18.466 -9.230 6.410 1.00 95.50 472 GLU A N 1
ATOM 3574 C CA . GLU A 1 472 ? -19.830 -9.250 6.955 1.00 95.50 472 GLU A CA 1
ATOM 3575 C C . GLU A 1 472 ? -19.890 -10.169 8.180 1.00 95.50 472 GLU A C 1
ATOM 3577 O O . GLU A 1 472 ? -20.140 -9.689 9.280 1.00 95.50 472 GLU A O 1
ATOM 3582 N N . GLU A 1 473 ? -19.491 -11.435 8.027 1.00 93.56 473 GLU A N 1
ATOM 3583 C CA . GLU A 1 473 ? -19.459 -12.433 9.108 1.00 93.56 473 GLU A CA 1
ATOM 3584 C C . GLU A 1 473 ? -18.667 -11.961 10.340 1.00 93.56 473 GLU A C 1
ATOM 3586 O O . GLU A 1 473 ? -19.039 -12.238 11.482 1.00 93.56 473 GLU A O 1
ATOM 3591 N N . ALA A 1 474 ? -17.565 -11.240 10.123 1.00 92.44 474 ALA A N 1
ATOM 3592 C CA . ALA A 1 474 ? -16.704 -10.769 11.199 1.00 92.44 474 ALA A CA 1
ATOM 3593 C C . ALA A 1 474 ? -17.185 -9.464 11.859 1.00 92.44 474 ALA A C 1
ATOM 3595 O O . ALA A 1 474 ? -16.792 -9.183 12.996 1.00 92.44 474 ALA A O 1
ATOM 3596 N N . LEU A 1 475 ? -17.990 -8.643 11.176 1.00 93.44 475 LEU A N 1
ATOM 3597 C CA . LEU A 1 475 ? -18.395 -7.320 11.662 1.00 93.44 475 LEU A CA 1
ATOM 3598 C C . LEU A 1 475 ? -19.843 -7.254 12.160 1.00 93.44 475 LEU A C 1
ATOM 3600 O O . LEU A 1 475 ? -20.106 -6.407 13.021 1.00 93.44 475 LEU A O 1
ATOM 3604 N N . GLY A 1 476 ? -20.722 -8.176 11.755 1.00 70.94 476 GLY A N 1
ATOM 3605 C CA . GLY A 1 476 ? -22.100 -8.280 12.246 1.00 70.94 476 GLY A CA 1
ATOM 3606 C C . GLY A 1 476 ? -23.072 -8.565 11.123 1.00 70.94 476 GLY A C 1
ATOM 3607 O O . GLY A 1 476 ? -23.940 -7.693 10.904 1.00 70.94 476 GLY A O 1
#

Sequence (476 aa):
MTLEGPLDLATVDGRVARAQRSLEREHARLATSQKQAREEARARDPFAGVRDVAGQSMFTGLRALDPGPVHAPHRDALLRWVHELLQARVGWDLGLDEADAAHAPDPSLASRALAREHTGGGEPATVLVSFDQARRALIEAPTVAVAGTAFQRLVDLAAPMAAVRKELRARRFEAARRLGLDHPWALATGASTNDLDALARAVLDATEPLARELHKDLRRRTEVTAEGAAAAFVFDAFGRDAREGWPARLGTRWLEEVFRAIAPRAPRVLALPPALGGASFLRAASRWGAALRLGAVARSLPFALARDPYPVEAFVLGGALAVAVSDRVFAKRKLGLPARSADAHARALTRVLFVTLRTTAAMFVAGMRDSVRGDELEELTARVFGAPLPSDLAVAWSFGGFAGNARIDLPARLVAAVRTHGVVRDLVDRFDEDWFDNPRAGAHFASIGAGPVWQGEVPEPGAARAAARSFEEALG

pLDDT: mean 90.06, std 9.73, range [42.84, 98.44]

Foldseek 3Di:
DPPPDQDDLQVLLVLLVQLVVLLVVLLVLLPDLDPVSLVVSVVDDSCPPRVVLQDLVVLVSLVPDDPDDVCVVSSLLSNLSSLVSVLCNLCVVLLSLLSCLQNPFAPVCPVVVVVVVVPPDDDDPDDQGGLVSLLVQLLQPPDLVSLLVSQVVNQVSLQSLLVSLLVSLLSLQVSCVVSVHPASCCSLAPDGLVQLLLLLVLLLVLQQVVLLVVLVVLCVVRVDDLSSLLSSQSNLLQLQVQAALDDQFDDQVLVCVQLVLQPVDFQPDFDQDGCNHLSSVLQRLLRRQLSVLLVLAAPPDRPSQSPRLQLLQSNLSSLLSSLLSLALVCCCPVSVDDSVSSLSSNLSSLSSLSLVLLLLSLLSNLSGDSDDDQVSLQVSCCSRRVGGDPRSQSSSCSQPHSPSDRCSNSSSNNQSSLVSLVVNVVQCVVQNSVSSNHSVNSVVSSVVSHGGRRDDDRDRSVSSNVVSVVSVVSND

Secondary structure (DSSP, 8-state):
----S---HHHHHHHHHHHHHHHHHHHHHHTSS-HHHHHHHHT--TTTTTGGGSSHHHHHHHHH---HHHHHHHHHHHHHHHHHHHHHHHTHHHHHHHHHHHHPPPHHHHHHHHHHHHH--S-------SHHHHHHHHHH-SSHHHHHHHHHHHHHTHHHHHHHHHHHHHHHHHHHHHTT-SSTTTTSSSS-HHHHHHHHHHHHHHTHHHHHHHHHHHHHHH---TTTHHHHHHHHTT-TT--TTS-SS--HHHHHHHTTTT-SS--S---PPP--SHHHHHHHHHHHHHHHHHHSS-TTS-HHHHS-SS-HHHHHHHHHHHHHHTSHHHHHHHH---HHHHHHHHHHHHHHHHHHHHHHHHHHHHHTSSS--HHHHHHHHHHHHSSPPPHHHHHHHHTTTTTTS--TTHHHHHHHHHHHHHHHHHHHHHH-TTGGG-HHHHHHHHHHHTS-S---PPPPTTHHHHHHHHHHHHH-

Radius of gyration: 22.57 Å; chains: 1; bounding box: 50×62×58 Å